Protein AF-0000000069704273 (afdb_homodimer)

Structure (mmCIF, N/CA/C/O backbone):
data_AF-0000000069704273-model_v1
#
loop_
_entity.id
_entity.type
_entity.pdbx_description
1 polymer '4-hydroxy-tetrahydrodipicolinate synthase'
#
loop_
_atom_site.group_PDB
_atom_site.id
_atom_site.type_symbol
_atom_site.label_atom_id
_atom_site.label_alt_id
_atom_site.label_comp_id
_atom_site.label_asym_id
_atom_site.label_entity_id
_atom_site.label_seq_id
_atom_site.pdbx_PDB_ins_code
_atom_site.Cartn_x
_atom_site.Cartn_y
_atom_site.Cartn_z
_atom_site.occupancy
_atom_site.B_iso_or_equiv
_atom_site.auth_seq_id
_atom_site.auth_comp_id
_atom_site.auth_asym_id
_atom_site.auth_atom_id
_atom_site.pdbx_PDB_model_num
ATOM 1 N N . MET A 1 1 ? -10.328 21.344 16.234 1 88.88 1 MET A N 1
ATOM 2 C CA . MET A 1 1 ? -9.633 20.25 15.547 1 88.88 1 MET A CA 1
ATOM 3 C C . MET A 1 1 ? -9.719 20.438 14.031 1 88.88 1 MET A C 1
ATOM 5 O O . MET A 1 1 ? -8.711 20.312 13.336 1 88.88 1 MET A O 1
ATOM 9 N N . PHE A 1 2 ? -10.719 20.859 13.375 1 97.75 2 PHE A N 1
ATOM 10 C CA . PHE A 1 2 ? -10.914 20.844 11.93 1 97.75 2 PHE A CA 1
ATOM 11 C C . PHE A 1 2 ? -11.133 22.266 11.414 1 97.75 2 PHE A C 1
ATOM 13 O O . PHE A 1 2 ? -12.062 22.5 10.633 1 97.75 2 PHE A O 1
ATOM 20 N N . THR A 1 3 ? -10.305 23.219 11.891 1 98 3 THR A N 1
ATOM 21 C CA . THR A 1 3 ? -10.227 24.594 11.375 1 98 3 THR A CA 1
ATOM 22 C C . THR A 1 3 ? -8.82 25.141 11.531 1 98 3 THR A C 1
ATOM 24 O O . THR A 1 3 ? -8.047 24.672 12.367 1 98 3 THR A O 1
ATOM 27 N N . GLY A 1 4 ? -8.5 26.047 10.703 1 98.31 4 GLY A N 1
ATOM 28 C CA . GLY A 1 4 ? -7.211 26.703 10.82 1 98.31 4 GLY A CA 1
ATOM 29 C C . GLY A 1 4 ? -6.066 25.875 10.281 1 98.31 4 GLY A C 1
ATOM 30 O O . GLY A 1 4 ? -6.16 25.312 9.18 1 98.31 4 GLY A O 1
ATOM 31 N N . LEU A 1 5 ? -4.953 25.906 11 1 98.75 5 LEU A N 1
ATOM 32 C CA . LEU A 1 5 ? -3.76 25.172 10.586 1 98.75 5 LEU A CA 1
ATOM 33 C C . LEU A 1 5 ? -3.623 23.859 11.359 1 98.75 5 LEU A C 1
ATOM 35 O O . LEU A 1 5 ? -3.541 23.875 12.586 1 98.75 5 LEU A O 1
ATOM 39 N N . CYS A 1 6 ? -3.693 22.781 10.711 1 98.88 6 CYS A N 1
ATOM 40 C CA . CYS A 1 6 ? -3.295 21.5 11.258 1 98.88 6 CYS A CA 1
ATOM 41 C C . CYS A 1 6 ? -1.896 21.109 10.789 1 98.88 6 CYS A C 1
ATOM 43 O O . CYS A 1 6 ? -1.688 20.812 9.617 1 98.88 6 CYS A O 1
ATOM 45 N N . ALA A 1 7 ? -0.963 21.141 11.719 1 98.81 7 ALA A N 1
ATOM 46 C CA . ALA A 1 7 ? 0.444 20.906 11.406 1 98.81 7 ALA A CA 1
ATOM 47 C C . ALA A 1 7 ? 0.765 19.422 11.375 1 98.81 7 ALA A C 1
ATOM 49 O O . ALA A 1 7 ? 0.416 18.688 12.297 1 98.81 7 ALA A O 1
ATOM 50 N N . PHE A 1 8 ? 1.39 18.969 10.32 1 98.88 8 PHE A N 1
ATOM 51 C CA . PHE A 1 8 ? 1.792 17.578 10.156 1 98.88 8 PHE A CA 1
ATOM 52 C C . PHE A 1 8 ? 3.301 17.422 10.312 1 98.88 8 PHE A C 1
ATOM 54 O O . PHE A 1 8 ? 4.047 17.562 9.336 1 98.88 8 PHE A O 1
ATOM 61 N N . PRO A 1 9 ? 3.76 17.094 11.453 1 98.81 9 PRO A N 1
ATOM 62 C CA . PRO A 1 9 ? 5.203 17.016 11.68 1 98.81 9 PRO A CA 1
ATOM 63 C C . PRO A 1 9 ? 5.812 15.719 11.133 1 98.81 9 PRO A C 1
ATOM 65 O O . PRO A 1 9 ? 5.133 14.695 11.047 1 98.81 9 PRO A O 1
ATOM 68 N N . LEU A 1 10 ? 7.098 15.828 10.836 1 98.56 10 LEU A N 1
ATOM 69 C CA . LEU A 1 10 ? 7.945 14.68 10.539 1 98.56 10 LEU A CA 1
ATOM 70 C C . LEU A 1 10 ? 8.062 13.766 11.75 1 98.56 10 LEU A C 1
ATOM 72 O O . LEU A 1 10 ? 7.961 14.227 12.891 1 98.56 10 LEU A O 1
ATOM 76 N N . THR A 1 11 ? 8.211 12.492 11.539 1 98.88 11 THR A N 1
ATOM 77 C CA . THR A 1 11 ? 8.641 11.516 12.531 1 98.88 11 THR A CA 1
ATOM 78 C C . THR A 1 11 ? 10.039 10.992 12.203 1 98.88 11 THR A C 1
ATOM 80 O O . THR A 1 11 ? 10.188 9.984 11.508 1 98.88 11 THR A O 1
ATOM 83 N N . PRO A 1 12 ? 11.016 11.633 12.727 1 98.88 12 PRO A N 1
ATOM 84 C CA . PRO A 1 12 ? 12.391 11.281 12.352 1 98.88 12 PRO A CA 1
ATOM 85 C C . PRO A 1 12 ? 12.844 9.953 12.961 1 98.88 12 PRO A C 1
ATOM 87 O O . PRO A 1 12 ? 12.508 9.656 14.109 1 98.88 12 PRO A O 1
ATOM 90 N N . LEU A 1 13 ? 13.555 9.25 12.172 1 98.69 13 LEU A N 1
ATOM 91 C CA . LEU A 1 13 ? 14.195 8.023 12.641 1 98.69 13 LEU A CA 1
ATOM 92 C C . LEU A 1 13 ? 15.703 8.203 12.75 1 98.69 13 LEU A C 1
ATOM 94 O O . LEU A 1 13 ? 16.266 9.117 12.148 1 98.69 13 LEU A O 1
ATOM 98 N N . HIS A 1 14 ? 16.312 7.469 13.562 1 98.19 14 HIS A N 1
ATOM 99 C CA . HIS A 1 14 ? 17.766 7.262 13.656 1 98.19 14 HIS A CA 1
ATOM 100 C C . HIS A 1 14 ? 18.109 5.777 13.602 1 98.19 14 HIS A C 1
ATOM 102 O O . HIS A 1 14 ? 17.672 5.004 14.453 1 98.19 14 HIS A O 1
ATOM 108 N N . GLN A 1 15 ? 18.906 5.391 12.609 1 96.5 15 GLN A N 1
ATOM 109 C CA . GLN A 1 15 ? 19.234 3.984 12.383 1 96.5 15 GLN A CA 1
ATOM 110 C C . GLN A 1 15 ? 17.969 3.133 12.336 1 96.5 15 GLN A C 1
ATOM 112 O O . GLN A 1 15 ? 17.891 2.084 12.984 1 96.5 15 GLN A O 1
ATOM 117 N N . GLN A 1 16 ? 16.891 3.723 11.773 1 95.88 16 GLN A N 1
ATOM 118 C CA . GLN A 1 16 ? 15.625 3.062 11.453 1 95.88 16 GLN A CA 1
ATOM 119 C C . GLN A 1 16 ? 14.805 2.807 12.719 1 95.88 16 GLN A C 1
ATOM 121 O O . GLN A 1 16 ? 13.883 1.983 12.711 1 95.88 16 GLN A O 1
ATOM 126 N N . HIS A 1 17 ? 15.188 3.502 13.758 1 97.5 17 HIS A N 1
ATOM 127 C CA . HIS A 1 17 ? 14.375 3.549 14.969 1 97.5 17 HIS A CA 1
ATOM 128 C C . HIS A 1 17 ? 13.883 4.965 15.242 1 97.5 17 HIS A C 1
ATOM 130 O O . HIS A 1 17 ? 14.5 5.941 14.82 1 97.5 17 HIS A O 1
ATOM 136 N N . LEU A 1 18 ? 12.75 5.02 15.969 1 98.44 18 LEU A N 1
ATOM 137 C CA . LEU A 1 18 ? 12.219 6.336 16.297 1 98.44 18 LEU A CA 1
ATOM 138 C C . LEU A 1 18 ? 13.266 7.184 17.016 1 98.44 18 LEU A C 1
ATOM 140 O O . LEU A 1 18 ? 13.844 6.75 18.016 1 98.44 18 LEU A O 1
ATOM 144 N N . ASP A 1 19 ? 13.555 8.328 16.5 1 98.81 19 ASP A N 1
ATOM 145 C CA . ASP A 1 19 ? 14.375 9.32 17.188 1 98.81 19 ASP A CA 1
ATOM 146 C C . ASP A 1 19 ? 13.523 10.25 18.047 1 98.81 19 ASP A C 1
ATOM 148 O O . ASP A 1 19 ? 13.164 11.352 17.625 1 98.81 19 ASP A O 1
ATOM 152 N N . GLU A 1 20 ? 13.297 9.812 19.266 1 98.69 20 GLU A N 1
ATOM 153 C CA . GLU A 1 20 ? 12.367 10.516 20.156 1 98.69 20 GLU A CA 1
ATOM 154 C C . GLU A 1 20 ? 12.836 11.945 20.422 1 98.69 20 GLU A C 1
ATOM 156 O O . GLU A 1 20 ? 12.031 12.875 20.438 1 98.69 20 GLU A O 1
ATOM 161 N N . LYS A 1 21 ? 14.117 12.094 20.625 1 98.69 21 LYS A N 1
ATOM 162 C CA . LYS A 1 21 ? 14.648 13.422 20.922 1 98.69 21 LYS A CA 1
ATOM 163 C C . LYS A 1 21 ? 14.406 14.375 19.75 1 98.69 21 LYS A C 1
ATOM 165 O O . LYS A 1 21 ? 13.969 15.516 19.953 1 98.69 21 LYS A O 1
ATOM 170 N N . ALA A 1 22 ? 14.719 13.938 18.562 1 98.88 22 ALA A N 1
ATOM 171 C CA . ALA A 1 22 ? 14.484 14.75 17.375 1 98.88 22 ALA A CA 1
ATOM 172 C C . ALA A 1 22 ? 13 15.07 17.219 1 98.88 22 ALA A C 1
ATOM 174 O O . ALA A 1 22 ? 12.633 16.188 16.891 1 98.88 22 ALA A O 1
ATOM 175 N N . PHE A 1 23 ? 12.164 14.07 17.469 1 98.94 23 PHE A N 1
ATOM 176 C CA . PHE A 1 23 ? 10.727 14.25 17.344 1 98.94 23 PHE A CA 1
ATOM 177 C C . PHE A 1 23 ? 10.227 15.297 18.328 1 98.94 23 PHE A C 1
ATOM 179 O O . PHE A 1 23 ? 9.438 16.172 17.969 1 98.94 23 PHE A O 1
ATOM 186 N N . ILE A 1 24 ? 10.711 15.242 19.516 1 98.75 24 ILE A N 1
ATOM 187 C CA . ILE A 1 24 ? 10.336 16.188 20.562 1 98.75 24 ILE A CA 1
ATOM 188 C C . ILE A 1 24 ? 10.789 17.594 20.188 1 98.75 24 ILE A C 1
ATOM 190 O O . ILE A 1 24 ? 10.07 18.562 20.406 1 98.75 24 ILE A O 1
ATOM 194 N N . ARG A 1 25 ? 11.977 17.734 19.562 1 98.5 25 ARG A N 1
ATOM 195 C CA . ARG A 1 25 ? 12.445 19.031 19.109 1 98.5 25 ARG A CA 1
ATOM 196 C C . ARG A 1 25 ? 11.492 19.625 18.078 1 98.5 25 ARG A C 1
ATOM 198 O O . ARG A 1 25 ? 11.18 20.812 18.125 1 98.5 25 ARG A O 1
ATOM 205 N N . ILE A 1 26 ? 11.047 18.812 17.203 1 98.62 26 ILE A N 1
ATOM 206 C CA . ILE A 1 26 ? 10.125 19.266 16.172 1 98.62 26 ILE A CA 1
ATOM 207 C C . ILE A 1 26 ? 8.797 19.656 16.812 1 98.62 26 ILE A C 1
ATOM 209 O O . ILE A 1 26 ? 8.25 20.734 16.516 1 98.62 26 ILE A O 1
ATOM 213 N N . LEU A 1 27 ? 8.297 18.844 17.719 1 98.62 27 LEU A N 1
ATOM 214 C CA . LEU A 1 27 ? 7.035 19.125 18.391 1 98.62 27 LEU A CA 1
ATOM 215 C C . LEU A 1 27 ? 7.117 20.422 19.188 1 98.62 27 LEU A C 1
ATOM 217 O O . LEU A 1 27 ? 6.145 21.172 19.25 1 98.62 27 LEU A O 1
ATOM 221 N N . SER A 1 28 ? 8.242 20.688 19.766 1 98.06 28 SER A N 1
ATOM 222 C CA . SER A 1 28 ? 8.406 21.875 20.578 1 98.06 28 SER A CA 1
ATOM 223 C C . SER A 1 28 ? 8.219 23.141 19.75 1 98.06 28 SER A C 1
ATOM 225 O O . SER A 1 28 ? 7.668 24.141 20.234 1 98.06 28 SER A O 1
ATOM 227 N N . ARG A 1 29 ? 8.641 23.125 18.547 1 96.38 29 ARG A N 1
ATOM 228 C CA . ARG A 1 29 ? 8.438 24.266 17.656 1 96.38 29 ARG A CA 1
ATOM 229 C C . ARG A 1 29 ? 6.957 24.516 17.422 1 96.38 29 ARG A C 1
ATOM 231 O O . ARG A 1 29 ? 6.527 25.672 17.359 1 96.38 29 ARG A O 1
ATOM 238 N N . LEU A 1 30 ? 6.234 23.469 17.359 1 98.25 30 LEU A N 1
ATOM 239 C CA . LEU A 1 30 ? 4.809 23.562 17.078 1 98.25 30 LEU A CA 1
ATOM 240 C C . LEU A 1 30 ? 4.043 24.031 18.312 1 98.25 30 LEU A C 1
ATOM 242 O O . LEU A 1 30 ? 3.137 24.859 18.219 1 98.25 30 LEU A O 1
ATOM 246 N N . THR A 1 31 ? 4.477 23.516 19.453 1 97.5 31 THR A N 1
ATOM 247 C CA . THR A 1 31 ? 3.811 23.875 20.703 1 97.5 31 THR A CA 1
ATOM 248 C C . THR A 1 31 ? 4.145 25.312 21.094 1 97.5 31 THR A C 1
ATOM 250 O O . THR A 1 31 ? 3.291 26.031 21.625 1 97.5 31 THR A O 1
ATOM 253 N N . ASP A 1 32 ? 5.359 25.719 20.859 1 96.25 32 ASP A N 1
ATOM 254 C CA . ASP A 1 32 ? 5.785 27.078 21.172 1 96.25 32 ASP A CA 1
ATOM 255 C C . ASP A 1 32 ? 5.023 28.094 20.344 1 96.25 32 ASP A C 1
ATOM 257 O O . ASP A 1 32 ? 4.691 29.188 20.812 1 96.25 32 ASP A O 1
ATOM 261 N N . THR A 1 33 ? 4.805 27.75 19.078 1 94.5 33 THR A N 1
ATOM 262 C CA . THR A 1 33 ? 4.078 28.641 18.172 1 94.5 33 THR A CA 1
ATOM 263 C C . THR A 1 33 ? 2.584 28.609 18.469 1 94.5 33 THR A C 1
ATOM 265 O O . THR A 1 33 ? 1.889 29.609 18.281 1 94.5 33 THR A O 1
ATOM 268 N N . GLY A 1 34 ? 2.1 27.438 18.906 1 95.31 34 GLY A N 1
ATOM 269 C CA . GLY A 1 34 ? 0.682 27.297 19.188 1 95.31 34 GLY A CA 1
ATOM 270 C C . GLY A 1 34 ? -0.156 27.062 17.953 1 95.31 34 GLY A C 1
ATOM 271 O O . GLY A 1 34 ? -1.105 27.797 17.688 1 95.31 34 GLY A O 1
ATOM 272 N N . VAL A 1 35 ? 0.074 26.078 17.234 1 97.5 35 VAL A N 1
ATOM 273 C CA . VAL A 1 35 ? -0.722 25.719 16.062 1 97.5 35 VAL A CA 1
ATOM 274 C C . VAL A 1 35 ? -2.117 25.281 16.5 1 97.5 35 VAL A C 1
ATOM 276 O O . VAL A 1 35 ? -2.328 24.938 17.672 1 97.5 35 VAL A O 1
ATOM 279 N N . ASP A 1 36 ? -3.068 25.359 15.594 1 98.44 36 ASP A N 1
ATOM 280 C CA . ASP A 1 36 ? -4.453 25.062 15.945 1 98.44 36 ASP A CA 1
ATOM 281 C C . ASP A 1 36 ? -4.645 23.578 16.25 1 98.44 36 ASP A C 1
ATOM 283 O O . ASP A 1 36 ? -5.469 23.219 17.094 1 98.44 36 ASP A O 1
ATOM 287 N N . SER A 1 37 ? -3.982 22.719 15.547 1 98.75 37 SER A N 1
ATOM 288 C CA . SER A 1 37 ? -4.023 21.266 15.75 1 98.75 37 SER A CA 1
ATOM 289 C C . SER A 1 37 ? -2.816 20.594 15.117 1 98.75 37 SER A C 1
ATOM 291 O O . SER A 1 37 ? -2.051 21.219 14.391 1 98.75 37 SER A O 1
ATOM 293 N N . LEU A 1 38 ? -2.627 19.312 15.5 1 98.75 38 LEU A N 1
ATOM 294 C CA . LEU A 1 38 ? -1.518 18.516 14.992 1 98.75 38 LEU A CA 1
ATOM 295 C C . LEU A 1 38 ? -2.029 17.266 14.289 1 98.75 38 LEU A C 1
ATOM 297 O O . LEU A 1 38 ? -3 16.656 14.734 1 98.75 38 LEU A O 1
ATOM 301 N N . GLY A 1 39 ? -1.459 16.953 13.164 1 98.81 39 GLY A N 1
ATOM 302 C CA . GLY A 1 39 ? -1.631 15.656 12.508 1 98.81 39 GLY A CA 1
ATOM 303 C C . GLY A 1 39 ? -0.421 14.75 12.648 1 98.81 39 GLY A C 1
ATOM 304 O O . GLY A 1 39 ? 0.536 14.867 11.875 1 98.81 39 GLY A O 1
ATOM 305 N N . ILE A 1 40 ? -0.49 13.867 13.609 1 98.88 40 ILE A N 1
ATOM 306 C CA . ILE A 1 40 ? 0.583 12.93 13.898 1 98.88 40 ILE A CA 1
ATOM 307 C C . ILE A 1 40 ? 0.421 11.68 13.039 1 98.88 40 ILE A C 1
ATOM 309 O O . ILE A 1 40 ? -0.69 11.172 12.875 1 98.88 40 ILE A O 1
ATOM 313 N N . LEU A 1 41 ? 1.523 11.211 12.531 1 98.88 41 LEU A N 1
ATOM 314 C CA . LEU A 1 41 ? 1.504 9.992 11.734 1 98.88 41 LEU A CA 1
ATOM 315 C C . LEU A 1 41 ? 0.636 10.164 10.492 1 98.88 41 LEU A C 1
ATOM 317 O O . LEU A 1 41 ? -0.167 9.289 10.156 1 98.88 41 LEU A O 1
ATOM 321 N N . GLY A 1 42 ? 0.69 11.383 9.836 1 98.44 42 GLY A N 1
ATOM 322 C CA . GLY A 1 42 ? 0.258 11.531 8.453 1 98.44 42 GLY A CA 1
ATOM 323 C C . GLY A 1 42 ? 1.253 10.969 7.453 1 98.44 42 GLY A C 1
ATOM 324 O O . GLY A 1 42 ? 2.188 10.258 7.832 1 98.44 42 GLY A O 1
ATOM 325 N N . SER A 1 43 ? 1.071 11.297 6.188 1 97.88 43 SER A N 1
ATOM 326 C CA . SER A 1 43 ? 2.041 10.875 5.184 1 97.88 43 SER A CA 1
ATOM 327 C C . SER A 1 43 ? 3.434 11.406 5.5 1 97.88 43 SER A C 1
ATOM 329 O O . SER A 1 43 ? 4.426 10.688 5.355 1 97.88 43 SER A O 1
ATOM 331 N N . THR A 1 44 ? 3.502 12.617 5.965 1 97.62 44 THR A N 1
ATOM 332 C CA . THR A 1 44 ? 4.762 13.25 6.34 1 97.62 44 THR A CA 1
ATOM 333 C C . THR A 1 44 ? 5.383 12.555 7.547 1 97.62 44 THR A C 1
ATOM 335 O O . THR A 1 44 ? 6.605 12.5 7.676 1 97.62 44 THR A O 1
ATOM 338 N N . GLY A 1 45 ? 4.5 12.07 8.4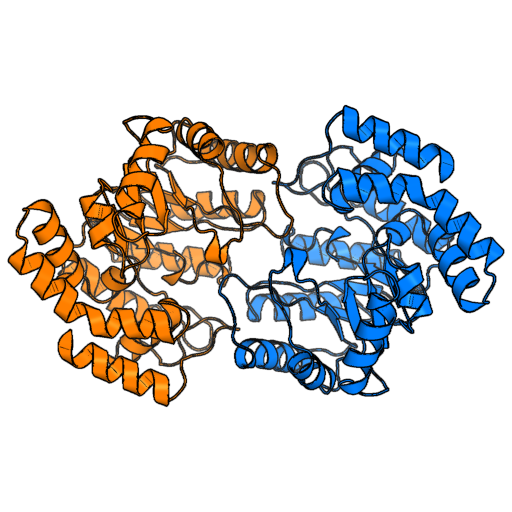53 1 98.56 45 GLY A N 1
ATOM 339 C CA . GLY A 1 45 ? 4.965 11.336 9.617 1 98.56 45 GLY A CA 1
ATOM 340 C C . GLY A 1 45 ? 5.328 9.898 9.312 1 98.56 45 GLY A C 1
ATOM 341 O O . GLY A 1 45 ? 5.609 9.109 10.219 1 98.56 45 GLY A O 1
ATOM 342 N N . SER A 1 46 ? 5.211 9.43 8.07 1 98.5 46 SER A N 1
ATOM 343 C CA . SER A 1 46 ? 5.695 8.156 7.543 1 98.5 46 SER A CA 1
ATOM 344 C C . SER A 1 46 ? 4.934 6.98 8.148 1 98.5 46 SER A C 1
ATOM 346 O O . SER A 1 46 ? 5.496 5.898 8.336 1 98.5 46 SER A O 1
ATOM 348 N N . TYR A 1 47 ? 3.664 7.16 8.461 1 98.62 47 TYR A N 1
ATOM 349 C CA . TYR A 1 47 ? 2.885 6.141 9.156 1 98.62 47 TYR A CA 1
ATOM 350 C C . TYR A 1 47 ? 2.967 4.805 8.422 1 98.62 47 TYR A C 1
ATOM 352 O O . TYR A 1 47 ? 3.084 3.75 9.055 1 98.62 47 TYR A O 1
ATOM 360 N N . ALA A 1 48 ? 2.98 4.789 7.082 1 98.5 48 ALA A N 1
ATOM 361 C CA . ALA A 1 48 ? 2.854 3.582 6.27 1 98.5 48 ALA A CA 1
ATOM 362 C C . ALA A 1 48 ? 4.086 2.695 6.406 1 98.5 48 ALA A C 1
ATOM 364 O O . ALA A 1 48 ? 4.055 1.515 6.051 1 98.5 48 ALA A O 1
ATOM 365 N N . TYR A 1 49 ? 5.176 3.266 6.949 1 98.69 49 TYR A N 1
ATOM 366 C CA . TYR A 1 49 ? 6.453 2.559 6.973 1 98.69 49 TYR A CA 1
ATOM 367 C C . TYR A 1 49 ? 6.809 2.129 8.391 1 98.69 49 TYR A C 1
ATOM 369 O O . TYR A 1 49 ? 7.855 1.52 8.617 1 98.69 49 TYR A O 1
ATOM 377 N N . LEU A 1 50 ? 5.957 2.461 9.305 1 98.56 50 LEU A N 1
ATOM 378 C CA . LEU A 1 50 ? 6.211 2.139 10.703 1 98.56 50 LEU A CA 1
ATOM 379 C C . LEU A 1 50 ? 5.336 0.975 11.156 1 98.56 50 LEU A C 1
ATOM 381 O O . LEU A 1 50 ? 4.168 0.878 10.773 1 98.56 50 LEU A O 1
ATOM 385 N N . ASN A 1 51 ? 5.902 0.101 11.992 1 97.31 51 ASN A N 1
ATOM 386 C CA . ASN A 1 51 ? 5.09 -0.977 12.547 1 97.31 51 ASN A CA 1
ATOM 387 C C . ASN A 1 51 ? 4.211 -0.482 13.688 1 97.31 51 ASN A C 1
ATOM 389 O O . ASN A 1 51 ? 4.297 0.681 14.086 1 97.31 51 ASN A O 1
ATOM 393 N N . ARG A 1 52 ? 3.348 -1.305 14.156 1 97.88 52 ARG A N 1
ATOM 394 C CA . ARG A 1 52 ? 2.342 -0.919 15.141 1 97.88 52 ARG A CA 1
ATOM 395 C C . ARG A 1 52 ? 2.994 -0.382 16.406 1 97.88 52 ARG A C 1
ATOM 397 O O . ARG A 1 52 ? 2.564 0.639 16.953 1 97.88 52 ARG A O 1
ATOM 404 N N . GLU A 1 53 ? 4.039 -1.037 16.859 1 97.69 53 GLU A N 1
ATOM 405 C CA . GLU A 1 53 ? 4.707 -0.626 18.094 1 97.69 53 GLU A CA 1
ATOM 406 C C . GLU A 1 53 ? 5.352 0.75 17.938 1 97.69 53 GLU A C 1
ATOM 408 O O . GLU A 1 53 ? 5.277 1.58 18.844 1 97.69 53 GLU A O 1
ATOM 413 N N . GLN A 1 54 ? 5.973 0.952 16.844 1 98.31 54 GLN A N 1
ATOM 414 C CA . GLN A 1 54 ? 6.562 2.258 16.562 1 98.31 54 GLN A CA 1
ATOM 415 C C . GLN A 1 54 ? 5.496 3.348 16.531 1 98.31 54 GLN A C 1
ATOM 417 O O . GLN A 1 54 ? 5.68 4.418 17.109 1 98.31 54 GLN A O 1
ATOM 422 N N . ARG A 1 55 ? 4.383 3.094 15.852 1 98.75 55 ARG A N 1
ATOM 423 C CA . ARG A 1 55 ? 3.305 4.074 15.75 1 98.75 55 ARG A CA 1
ATOM 424 C C . ARG A 1 55 ? 2.717 4.383 17.125 1 98.75 55 ARG A C 1
ATOM 426 O O . ARG A 1 55 ? 2.465 5.547 17.453 1 98.75 55 ARG A O 1
ATOM 433 N N . LYS A 1 56 ? 2.555 3.307 17.891 1 98.56 56 LYS A N 1
ATOM 434 C CA . LYS A 1 56 ? 2.057 3.51 19.25 1 98.56 56 LYS A CA 1
ATOM 435 C C . LYS A 1 56 ? 2.986 4.422 20.047 1 98.56 56 LYS A C 1
ATOM 437 O O . LYS A 1 56 ? 2.527 5.344 20.734 1 98.56 56 LYS A O 1
ATOM 442 N N . ARG A 1 57 ? 4.242 4.188 19.953 1 98.69 57 ARG A N 1
ATOM 443 C CA . ARG A 1 57 ? 5.234 4.969 20.688 1 98.69 57 ARG A CA 1
ATOM 444 C C . ARG A 1 57 ? 5.234 6.422 20.219 1 98.69 57 ARG A C 1
ATOM 446 O O . ARG A 1 57 ? 5.344 7.34 21.047 1 98.69 57 ARG A O 1
ATOM 453 N N . VAL A 1 58 ? 5.113 6.641 18.922 1 98.88 58 VAL A N 1
ATOM 454 C CA . VAL A 1 58 ? 5.07 7.988 18.375 1 98.88 58 VAL A CA 1
ATOM 455 C C . VAL A 1 58 ? 3.902 8.766 18.984 1 98.88 58 VAL A C 1
ATOM 457 O O . VAL A 1 58 ? 4.059 9.914 19.391 1 98.88 58 VAL A O 1
ATOM 460 N N . VAL A 1 59 ? 2.725 8.125 19.062 1 98.88 59 VAL A N 1
ATOM 461 C CA . VAL A 1 59 ? 1.53 8.781 19.578 1 98.88 59 VAL A CA 1
ATOM 462 C C . VAL A 1 59 ? 1.728 9.109 21.062 1 98.88 59 VAL A C 1
ATOM 464 O O . VAL A 1 59 ? 1.376 10.203 21.516 1 98.88 59 VAL A O 1
ATOM 467 N N . GLN A 1 60 ? 2.316 8.172 21.766 1 98.81 60 GLN A N 1
ATOM 468 C CA . GLN A 1 60 ? 2.551 8.367 23.188 1 98.81 60 GLN A CA 1
ATOM 469 C C . GLN A 1 60 ? 3.504 9.539 23.422 1 98.81 60 GLN A C 1
ATOM 471 O O . GLN A 1 60 ? 3.264 10.367 24.312 1 98.81 60 GLN A O 1
ATOM 476 N N . VAL A 1 61 ? 4.574 9.555 22.672 1 98.75 61 VAL A N 1
ATOM 477 C CA . VAL A 1 61 ? 5.551 10.633 22.797 1 98.75 61 VAL A CA 1
ATOM 478 C C . VAL A 1 61 ? 4.895 11.969 22.453 1 98.75 61 VAL A C 1
ATOM 480 O O . VAL A 1 61 ? 5.074 12.961 23.156 1 98.75 61 VAL A O 1
ATOM 483 N N . ALA A 1 62 ? 4.152 11.992 21.359 1 98.81 62 ALA A N 1
ATOM 484 C CA . ALA A 1 62 ? 3.473 13.227 20.953 1 98.81 62 ALA A CA 1
ATOM 485 C C . ALA A 1 62 ? 2.516 13.703 22.047 1 98.81 62 ALA A C 1
ATOM 487 O O . ALA A 1 62 ? 2.551 14.867 22.438 1 98.81 62 ALA A O 1
ATOM 488 N N . LYS A 1 63 ? 1.687 12.805 22.531 1 98.5 63 LYS A N 1
ATOM 489 C CA . LYS A 1 63 ? 0.68 13.164 23.531 1 98.5 63 LYS A CA 1
ATOM 490 C C . LYS A 1 63 ? 1.328 13.75 24.781 1 98.5 63 LYS A C 1
ATOM 492 O O . LYS A 1 63 ? 0.789 14.68 25.391 1 98.5 63 LYS A O 1
ATOM 497 N N . ALA A 1 64 ? 2.432 13.242 25.125 1 98.38 64 ALA A N 1
ATOM 498 C CA . ALA A 1 64 ? 3.139 13.68 26.328 1 98.38 64 ALA A CA 1
ATOM 499 C C . ALA A 1 64 ? 3.697 15.086 26.156 1 98.38 64 ALA A C 1
ATOM 501 O O . ALA A 1 64 ? 4.016 15.758 27.141 1 98.38 64 ALA A O 1
ATOM 502 N N . HIS A 1 65 ? 3.736 15.594 24.891 1 98.06 65 HIS A N 1
ATOM 503 C CA . HIS A 1 65 ? 4.52 16.812 24.688 1 98.06 65 HIS A CA 1
ATOM 504 C C . HIS A 1 65 ? 3.688 17.891 24.031 1 98.06 65 HIS A C 1
ATOM 506 O O . HIS A 1 65 ? 4.102 19.062 23.969 1 98.06 65 HIS A O 1
ATOM 512 N N . VAL A 1 66 ? 2.537 17.594 23.516 1 96.25 66 VAL A N 1
ATOM 513 C CA . VAL A 1 66 ? 1.831 18.562 22.703 1 96.25 66 VAL A CA 1
ATOM 514 C C . VAL A 1 66 ? 0.923 19.422 23.578 1 96.25 66 VAL A C 1
ATOM 516 O O . VAL A 1 66 ? 0.345 20.406 23.109 1 96.25 66 VAL A O 1
ATOM 519 N N . GLY A 1 67 ? 0.785 19.172 24.906 1 95.06 67 GLY A N 1
ATOM 520 C CA . GLY A 1 67 ? -0.051 19.953 25.797 1 95.06 67 GLY A CA 1
ATOM 521 C C . GLY A 1 67 ? -1.522 19.906 25.438 1 95.06 67 GLY A C 1
ATOM 522 O O . GLY A 1 67 ? -2.088 18.828 25.234 1 95.06 67 GLY A O 1
ATOM 523 N N . SER A 1 68 ? -2.131 21.078 25.297 1 96.25 68 SER A N 1
ATOM 524 C CA . SER A 1 68 ? -3.57 21.156 25.078 1 96.25 68 SER A CA 1
ATOM 525 C C . SER A 1 68 ? -3.9 21.234 23.594 1 96.25 68 SER A C 1
ATOM 527 O O . SER A 1 68 ? -5.07 21.266 23.219 1 96.25 68 SER A O 1
ATOM 529 N N . ILE A 1 69 ? -2.902 21.25 22.719 1 98.38 69 ILE A N 1
ATOM 530 C CA . ILE A 1 69 ? -3.16 21.312 21.297 1 98.38 69 ILE A CA 1
ATOM 531 C C . ILE A 1 69 ? -3.848 20.016 20.828 1 98.38 69 ILE A C 1
ATOM 533 O O . ILE A 1 69 ? -3.359 18.922 21.094 1 98.38 69 ILE A O 1
ATOM 537 N N . PRO A 1 70 ? -5.047 20.125 20.188 1 98.69 70 PRO A N 1
ATOM 538 C CA . PRO A 1 70 ? -5.711 18.922 19.688 1 98.69 70 PRO A CA 1
ATOM 539 C C . PRO A 1 70 ? -4.828 18.109 18.75 1 98.69 70 PRO A C 1
ATOM 541 O O . PRO A 1 70 ? -4.129 18.688 17.906 1 98.69 70 PRO A O 1
ATOM 544 N N . MET A 1 71 ? -4.848 16.812 18.922 1 98.69 71 MET A N 1
ATOM 545 C CA . MET A 1 71 ? -3.969 15.945 18.156 1 98.69 71 MET A CA 1
ATOM 546 C C . MET A 1 71 ? -4.777 14.914 17.359 1 98.69 71 MET A C 1
ATOM 548 O O . MET A 1 71 ? -5.535 14.141 17.953 1 98.69 71 MET A O 1
ATOM 552 N N . MET A 1 72 ? -4.684 14.945 16.062 1 98.88 72 MET A N 1
ATOM 553 C CA . MET A 1 72 ? -5.203 13.914 15.156 1 98.88 72 MET A CA 1
ATOM 554 C C . MET A 1 72 ? -4.125 12.891 14.82 1 98.88 72 MET A C 1
ATOM 556 O O . MET A 1 72 ? -2.967 13.25 14.609 1 98.88 72 MET A O 1
ATOM 560 N N . VAL A 1 73 ? -4.5 11.602 14.805 1 98.94 73 VAL A N 1
ATOM 561 C CA . VAL A 1 73 ? -3.521 10.539 14.586 1 98.94 73 VAL A CA 1
ATOM 562 C C . VAL A 1 73 ? -3.896 9.734 13.352 1 98.94 73 VAL A C 1
ATOM 564 O O . VAL A 1 73 ? -5.039 9.289 13.211 1 98.94 73 VAL A O 1
ATOM 567 N N . GLY A 1 74 ? -2.906 9.531 12.438 1 98.94 74 GLY A N 1
ATOM 568 C CA . GLY A 1 74 ? -3.117 8.672 11.289 1 98.94 74 GLY A CA 1
ATOM 569 C C . GLY A 1 74 ? -3.189 7.199 11.648 1 98.94 74 GLY A C 1
ATOM 570 O O . GLY A 1 74 ? -2.363 6.703 12.414 1 98.94 74 GLY A O 1
ATOM 571 N N . VAL A 1 75 ? -4.145 6.516 11.023 1 98.94 75 VAL A N 1
ATOM 572 C CA . VAL A 1 75 ? -4.352 5.117 11.383 1 98.94 75 VAL A CA 1
ATOM 573 C C . VAL A 1 75 ? -4.496 4.273 10.117 1 98.94 75 VAL A C 1
ATOM 575 O O . VAL A 1 75 ? -5.203 3.264 10.117 1 98.94 75 VAL A O 1
ATOM 578 N N . GLY A 1 76 ? -3.855 4.66 9.078 1 98.69 76 GLY A N 1
ATOM 579 C CA . GLY A 1 76 ? -3.959 3.969 7.809 1 98.69 76 GLY A CA 1
ATOM 580 C C . GLY A 1 76 ? -3.229 2.639 7.789 1 98.69 76 GLY A C 1
ATOM 581 O O . GLY A 1 76 ? -2.131 2.521 8.336 1 98.69 76 GLY A O 1
ATOM 582 N N . ALA A 1 77 ? -3.771 1.647 7.203 1 98.62 77 ALA A N 1
ATOM 583 C CA . ALA A 1 77 ? -3.227 0.324 6.914 1 98.62 77 ALA A CA 1
ATOM 584 C C . ALA A 1 77 ? -4.047 -0.385 5.844 1 98.62 77 ALA A C 1
ATOM 586 O O . ALA A 1 77 ? -5.125 0.082 5.469 1 98.62 77 ALA A O 1
ATOM 587 N N . ILE A 1 78 ? -3.506 -1.519 5.379 1 98.44 78 ILE A N 1
ATOM 588 C CA . ILE A 1 78 ? -4.148 -2.203 4.262 1 98.44 78 ILE A CA 1
ATOM 589 C C . ILE A 1 78 ? -5.324 -3.035 4.773 1 98.44 78 ILE A C 1
ATOM 591 O O . ILE A 1 78 ? -6.438 -2.938 4.254 1 98.44 78 ILE A O 1
ATOM 595 N N . ALA A 1 79 ? -5.086 -3.812 5.797 1 98.62 79 ALA A N 1
ATOM 596 C CA . ALA A 1 79 ? -6.113 -4.699 6.336 1 98.62 79 ALA A CA 1
ATOM 597 C C . ALA A 1 79 ? -6.996 -3.971 7.34 1 98.62 79 ALA A C 1
ATOM 599 O O . ALA A 1 79 ? -6.496 -3.238 8.203 1 98.62 79 ALA A O 1
ATOM 600 N N . THR A 1 80 ? -8.328 -4.199 7.277 1 98.75 80 THR A N 1
ATOM 601 C CA . THR A 1 80 ? -9.258 -3.582 8.211 1 98.75 80 THR A CA 1
ATOM 602 C C . THR A 1 80 ? -8.898 -3.941 9.648 1 98.75 80 THR A C 1
ATOM 604 O O . THR A 1 80 ? -8.977 -3.094 10.547 1 98.75 80 THR A O 1
ATOM 607 N N . SER A 1 81 ? -8.5 -5.152 9.852 1 98.31 81 SER A N 1
ATOM 608 C CA . SER A 1 81 ? -8.156 -5.598 11.195 1 98.31 81 SER A CA 1
ATOM 609 C C . SER A 1 81 ? -6.988 -4.801 11.766 1 98.31 81 SER A C 1
ATOM 611 O O . SER A 1 81 ? -6.973 -4.469 12.953 1 98.31 81 SER A O 1
ATOM 613 N N . GLU A 1 82 ? -6.004 -4.535 10.93 1 98.44 82 GLU A N 1
ATOM 614 C CA . GLU A 1 82 ? -4.867 -3.73 11.367 1 98.44 82 GLU A CA 1
ATOM 615 C C . GLU A 1 82 ? -5.293 -2.299 11.68 1 98.44 82 GLU A C 1
ATOM 617 O O . GLU A 1 82 ? -4.852 -1.714 12.672 1 98.44 82 GLU A O 1
ATOM 622 N N . VAL A 1 83 ? -6.156 -1.71 10.883 1 98.88 83 VAL A N 1
ATOM 623 C CA . VAL A 1 83 ? -6.664 -0.362 11.117 1 98.88 83 VAL A CA 1
ATOM 624 C C . VAL A 1 83 ? -7.371 -0.302 12.469 1 98.88 83 VAL A C 1
ATOM 626 O O . VAL A 1 83 ? -7.168 0.638 13.242 1 98.88 83 VAL A O 1
ATOM 629 N N . LEU A 1 84 ? -8.164 -1.318 12.734 1 98.88 84 LEU A N 1
ATOM 630 C CA . LEU A 1 84 ? -8.922 -1.328 13.984 1 98.88 84 LEU A CA 1
ATOM 631 C C . LEU A 1 84 ? -7.988 -1.39 15.188 1 98.88 84 LEU A C 1
ATOM 633 O O . LEU A 1 84 ? -8.25 -0.76 16.219 1 98.88 84 LEU A O 1
ATOM 637 N N . ARG A 1 85 ? -6.883 -2.127 15.109 1 98.62 85 ARG A N 1
ATOM 638 C CA . ARG A 1 85 ? -5.898 -2.16 16.188 1 98.62 85 ARG A CA 1
ATOM 639 C C . ARG A 1 85 ? -5.23 -0.798 16.359 1 98.62 85 ARG A C 1
ATOM 641 O O . ARG A 1 85 ? -4.988 -0.36 17.484 1 98.62 85 ARG A O 1
ATOM 648 N N . LEU A 1 86 ? -4.926 -0.141 15.242 1 98.88 86 LEU A N 1
ATOM 649 C CA . LEU A 1 86 ? -4.324 1.187 15.289 1 98.88 86 LEU A CA 1
ATOM 650 C C . LEU A 1 86 ? -5.293 2.205 15.875 1 98.88 86 LEU A C 1
ATOM 652 O O . LEU A 1 86 ? -4.883 3.1 16.625 1 98.88 86 LEU A O 1
ATOM 656 N N . VAL A 1 87 ? -6.555 2.049 15.5 1 98.94 87 VAL A N 1
ATOM 657 C CA . VAL A 1 87 ? -7.613 2.895 16.047 1 98.94 87 VAL A CA 1
ATOM 658 C C . VAL A 1 87 ? -7.645 2.766 17.562 1 98.94 87 VAL A C 1
ATOM 660 O O . VAL A 1 87 ? -7.676 3.771 18.281 1 98.94 87 VAL A O 1
ATOM 663 N N . GLU A 1 88 ? -7.621 1.57 18 1 98.81 88 GLU A N 1
ATOM 664 C CA . GLU A 1 88 ? -7.637 1.31 19.438 1 98.81 88 GLU A CA 1
ATOM 665 C C . GLU A 1 88 ? -6.43 1.938 20.125 1 98.81 88 GLU A C 1
ATOM 667 O O . GLU A 1 88 ? -6.57 2.629 21.141 1 98.81 88 GLU A O 1
ATOM 672 N N . ASP A 1 89 ? -5.25 1.727 19.609 1 98.81 89 ASP A N 1
ATOM 673 C CA . ASP A 1 89 ? -4.016 2.258 20.172 1 98.81 89 ASP A CA 1
ATOM 674 C C . ASP A 1 89 ? -4.051 3.783 20.234 1 98.81 89 ASP A C 1
ATOM 676 O O . ASP A 1 89 ? -3.678 4.379 21.25 1 98.81 89 ASP A O 1
ATOM 680 N N . ALA A 1 90 ? -4.492 4.418 19.156 1 98.81 90 ALA A N 1
ATOM 681 C CA . ALA A 1 90 ? -4.508 5.875 19.062 1 98.81 90 ALA A CA 1
ATOM 682 C C . ALA A 1 90 ? -5.461 6.48 20.094 1 98.81 90 ALA A C 1
ATOM 684 O O . ALA A 1 90 ? -5.117 7.457 20.766 1 98.81 90 ALA A O 1
ATOM 685 N N . GLN A 1 91 ? -6.641 5.871 20.219 1 98.62 91 GLN A N 1
ATOM 686 C CA . GLN A 1 91 ? -7.637 6.375 21.156 1 98.62 91 GLN A CA 1
ATOM 687 C C . GLN A 1 91 ? -7.188 6.176 22.594 1 98.62 91 GLN A C 1
ATOM 689 O O . GLN A 1 91 ? -7.359 7.066 23.438 1 98.62 91 GLN A O 1
ATOM 694 N N . GLN A 1 92 ? -6.559 5.043 22.859 1 98.44 92 GLN A N 1
ATOM 695 C CA . GLN A 1 92 ? -6.043 4.77 24.188 1 98.44 92 GLN A CA 1
ATOM 696 C C . GLN A 1 92 ? -4.934 5.746 24.562 1 98.44 92 GLN A C 1
ATOM 698 O O . GLN A 1 92 ? -4.789 6.117 25.734 1 98.44 92 GLN A O 1
ATOM 703 N N . ALA A 1 93 ? -4.219 6.176 23.547 1 98 93 ALA A N 1
ATOM 704 C CA . ALA A 1 93 ? -3.096 7.082 23.797 1 98 93 ALA A CA 1
ATOM 705 C C . ALA A 1 93 ? -3.572 8.531 23.875 1 98 93 ALA A C 1
ATOM 707 O O . ALA A 1 93 ? -2.783 9.43 24.172 1 98 93 ALA A O 1
ATOM 708 N N . GLY A 1 94 ? -4.824 8.797 23.578 1 97.5 94 GLY A N 1
ATOM 709 C CA . GLY A 1 94 ? -5.387 10.117 23.812 1 97.5 94 GLY A CA 1
ATOM 710 C C . GLY A 1 94 ? -5.539 10.938 22.547 1 97.5 94 GLY A C 1
ATOM 711 O O . GLY A 1 94 ? -5.539 12.172 22.609 1 97.5 94 GLY A O 1
ATOM 712 N N . ALA A 1 95 ? -5.652 10.336 21.422 1 98.62 95 ALA A N 1
ATOM 713 C CA . ALA A 1 95 ? -5.93 11.062 20.188 1 98.62 95 ALA A CA 1
ATOM 714 C C . ALA A 1 95 ? -7.254 11.82 20.281 1 98.62 95 ALA A C 1
ATOM 716 O O . ALA A 1 95 ? -8.227 11.305 20.828 1 98.62 95 ALA A O 1
ATOM 717 N N . ASP A 1 96 ? -7.273 13.016 19.734 1 98.81 96 ASP A N 1
ATOM 718 C CA . ASP A 1 96 ? -8.492 13.82 19.734 1 98.81 96 ASP A CA 1
ATOM 719 C C . ASP A 1 96 ? -9.289 13.594 18.453 1 98.81 96 ASP A C 1
ATOM 721 O O . ASP A 1 96 ? -10.461 13.961 18.375 1 98.81 96 ASP A O 1
ATOM 725 N N . ALA A 1 97 ? -8.719 13.031 17.453 1 98.94 97 ALA A N 1
ATOM 726 C CA . ALA A 1 97 ? -9.297 12.664 16.172 1 98.94 97 ALA A CA 1
ATOM 727 C C . ALA A 1 97 ? -8.438 11.625 15.453 1 98.94 97 ALA A C 1
ATOM 729 O O . ALA A 1 97 ? -7.312 11.344 15.875 1 98.94 97 ALA A O 1
ATOM 730 N N . LEU A 1 98 ? -8.984 11.047 14.469 1 98.94 98 LEU A N 1
ATOM 731 C CA . LEU A 1 98 ? -8.25 10.07 13.664 1 98.94 98 LEU A CA 1
ATOM 732 C C . LEU A 1 98 ? -8.211 10.5 12.195 1 98.94 98 LEU A C 1
ATOM 734 O O . LEU A 1 98 ? -9.195 11.023 11.672 1 98.94 98 LEU A O 1
ATOM 738 N N . LEU A 1 99 ? -7.105 10.375 11.586 1 98.94 99 LEU A N 1
ATOM 739 C CA . LEU A 1 99 ? -6.922 10.516 10.148 1 98.94 99 LEU A CA 1
ATOM 740 C C . LEU A 1 99 ? -6.934 9.156 9.453 1 98.94 99 LEU A C 1
ATOM 742 O O . LEU A 1 99 ? -6.074 8.312 9.727 1 98.94 99 LEU A O 1
ATOM 746 N N . LEU A 1 100 ? -7.875 8.945 8.562 1 98.94 100 LEU A N 1
ATOM 747 C CA . LEU A 1 100 ? -8.117 7.602 8.047 1 98.94 100 LEU A CA 1
ATOM 748 C C . LEU A 1 100 ? -8.07 7.586 6.523 1 98.94 100 LEU A C 1
ATOM 750 O O . LEU A 1 100 ? -9.047 7.93 5.863 1 98.94 100 LEU A O 1
ATOM 754 N N . PRO A 1 101 ? -6.926 7.195 5.961 1 98.62 101 PRO A N 1
ATOM 755 C CA . PRO A 1 101 ? -6.859 6.973 4.516 1 98.62 101 PRO A CA 1
ATOM 756 C C . PRO A 1 101 ? -7.426 5.613 4.102 1 98.62 101 PRO A C 1
ATOM 758 O O . PRO A 1 101 ? -7.582 4.727 4.941 1 98.62 101 PRO A O 1
ATOM 761 N N . MET A 1 102 ? -7.809 5.52 2.873 1 98.25 102 MET A N 1
ATOM 762 C CA . MET A 1 102 ? -8.109 4.219 2.283 1 98.25 102 MET A CA 1
ATOM 763 C C . MET A 1 102 ? -6.883 3.637 1.59 1 98.25 102 MET A C 1
ATOM 765 O O . MET A 1 102 ? -6.578 3.998 0.452 1 98.25 102 MET A O 1
ATOM 769 N N . MET A 1 103 ? -6.25 2.717 2.254 1 98.06 103 MET A N 1
ATOM 770 C CA . MET A 1 103 ? -5.148 1.989 1.631 1 98.06 103 MET A CA 1
ATOM 771 C C . MET A 1 103 ? -5.602 0.612 1.158 1 98.06 103 MET A C 1
ATOM 773 O O . MET A 1 103 ? -6.418 -0.036 1.816 1 98.06 103 MET A O 1
ATOM 777 N N . SER A 1 104 ? -5.031 0.218 0.057 1 97.75 104 SER A N 1
ATOM 778 C CA . SER A 1 104 ? -5.328 -1.142 -0.382 1 97.75 104 SER A CA 1
ATOM 779 C C . SER A 1 104 ? -4.27 -1.653 -1.354 1 97.75 104 SER A C 1
ATOM 781 O O . SER A 1 104 ? -3.611 -0.865 -2.035 1 97.75 104 SER A O 1
ATOM 783 N N . TYR A 1 105 ? -4.078 -2.973 -1.364 1 98.12 105 TYR A N 1
ATOM 784 C CA . TYR A 1 105 ? -3.26 -3.648 -2.365 1 98.12 105 TYR A CA 1
ATOM 785 C C . TYR A 1 105 ? -4.074 -3.953 -3.619 1 98.12 105 TYR A C 1
ATOM 787 O O . TYR A 1 105 ? -3.662 -3.613 -4.73 1 98.12 105 TYR A O 1
ATOM 795 N N . GLN A 1 106 ? -5.25 -4.535 -3.48 1 97.88 106 GLN A N 1
ATOM 796 C CA . GLN A 1 106 ? -6.18 -4.816 -4.57 1 97.88 106 GLN A CA 1
ATOM 797 C C . GLN A 1 106 ? -7.051 -3.602 -4.875 1 97.88 106 GLN A C 1
ATOM 799 O O . GLN A 1 106 ? -7.426 -2.855 -3.965 1 97.88 106 GLN A O 1
ATOM 804 N N . PRO A 1 107 ? -7.395 -3.436 -6.191 1 96.81 107 PRO A N 1
ATOM 805 C CA . PRO A 1 107 ? -8.469 -2.471 -6.418 1 96.81 107 PRO A CA 1
ATOM 806 C C . PRO A 1 107 ? -9.75 -2.818 -5.652 1 96.81 107 PRO A C 1
ATOM 808 O O . PRO A 1 107 ? -10.102 -3.996 -5.539 1 96.81 107 PRO A O 1
ATOM 811 N N . LEU A 1 108 ? -10.398 -1.811 -5.109 1 97.75 108 LEU A N 1
ATOM 812 C CA . LEU A 1 108 ? -11.586 -2.023 -4.297 1 97.75 108 LEU A CA 1
ATOM 813 C C . LEU A 1 108 ? -12.828 -1.482 -5 1 97.75 108 LEU A C 1
ATOM 815 O O . LEU A 1 108 ? -12.758 -0.468 -5.695 1 97.75 108 LEU A O 1
ATOM 819 N N . SER A 1 109 ? -13.922 -2.139 -4.816 1 96.88 109 SER A N 1
ATOM 820 C CA . SER A 1 109 ? -15.219 -1.597 -5.227 1 96.88 109 SER A CA 1
ATOM 821 C C . SER A 1 109 ? -15.68 -0.499 -4.277 1 96.88 109 SER A C 1
ATOM 823 O O . SER A 1 109 ? -15.172 -0.38 -3.158 1 96.88 109 SER A O 1
ATOM 825 N N . ALA A 1 110 ? -16.656 0.304 -4.75 1 97.88 110 ALA A N 1
ATOM 826 C CA . ALA A 1 110 ? -17.266 1.326 -3.895 1 97.88 110 ALA A CA 1
ATOM 827 C C . ALA A 1 110 ? -17.844 0.708 -2.631 1 97.88 110 ALA A C 1
ATOM 829 O O . ALA A 1 110 ? -17.75 1.288 -1.547 1 97.88 110 ALA A O 1
ATOM 830 N N . GLU A 1 111 ? -18.422 -0.489 -2.789 1 97.88 111 GLU A N 1
ATOM 831 C CA . GLU A 1 111 ? -19.031 -1.172 -1.652 1 97.88 111 GLU A CA 1
ATOM 832 C C . GLU A 1 111 ? -17.984 -1.591 -0.631 1 97.88 111 GLU A C 1
ATOM 834 O O . GLU A 1 111 ? -18.203 -1.474 0.577 1 97.88 111 GLU A O 1
ATOM 839 N N . GLU A 1 112 ? -16.891 -2.113 -1.087 1 98.56 112 GLU A N 1
ATOM 840 C CA . GLU A 1 112 ? -15.797 -2.494 -0.192 1 98.56 112 GLU A CA 1
ATOM 841 C C . GLU A 1 112 ? -15.25 -1.284 0.565 1 98.56 112 GLU A C 1
ATOM 843 O O . GLU A 1 112 ? -14.984 -1.365 1.766 1 98.56 112 GLU A O 1
ATOM 848 N N . ILE A 1 113 ? -15.117 -0.158 -0.137 1 98.81 113 ILE A N 1
ATOM 849 C CA . ILE A 1 113 ? -14.602 1.06 0.482 1 98.81 113 ILE A CA 1
ATOM 850 C C . ILE A 1 113 ? -15.586 1.558 1.536 1 98.81 113 ILE A C 1
ATOM 852 O O . ILE A 1 113 ? -15.195 1.873 2.662 1 98.81 113 ILE A O 1
ATOM 856 N N . PHE A 1 114 ? -16.875 1.623 1.19 1 98.81 114 PHE A N 1
ATOM 857 C CA . PHE A 1 114 ? -17.875 2.102 2.135 1 98.81 114 PHE A CA 1
ATOM 858 C C . PHE A 1 114 ? -17.938 1.2 3.361 1 98.81 114 PHE A C 1
ATOM 860 O O . PHE A 1 114 ? -17.984 1.687 4.492 1 98.81 114 PHE A O 1
ATOM 867 N N . ALA A 1 115 ? -17.938 -0.122 3.098 1 98.81 115 ALA A N 1
ATOM 868 C CA . ALA A 1 115 ? -18 -1.075 4.203 1 98.81 115 ALA A CA 1
ATOM 869 C C . ALA A 1 115 ? -16.828 -0.903 5.152 1 98.81 115 ALA A C 1
ATOM 871 O O . ALA A 1 115 ? -16.969 -1.059 6.367 1 98.81 115 ALA A O 1
ATOM 872 N N . PHE A 1 116 ? -15.695 -0.616 4.625 1 98.88 116 PHE A N 1
ATOM 873 C CA . PHE A 1 116 ? -14.5 -0.354 5.414 1 98.88 116 PHE A CA 1
ATOM 874 C C . PHE A 1 116 ? -14.719 0.835 6.344 1 98.88 116 PHE A C 1
ATOM 876 O O . PHE A 1 116 ? -14.508 0.729 7.555 1 98.88 116 PHE A O 1
ATOM 883 N N . TYR A 1 117 ? -15.125 1.949 5.84 1 98.94 117 TYR A N 1
ATOM 884 C CA . TYR A 1 117 ? -15.336 3.145 6.648 1 98.94 117 TYR A CA 1
ATOM 885 C C . TYR A 1 117 ? -16.438 2.922 7.672 1 98.94 117 TYR A C 1
ATOM 887 O O . TYR A 1 117 ? -16.328 3.355 8.82 1 98.94 117 TYR A O 1
ATOM 895 N N . GLU A 1 118 ? -17.469 2.289 7.188 1 98.81 118 GLU A N 1
ATOM 896 C CA . GLU A 1 118 ? -18.578 1.993 8.102 1 98.81 118 GLU A CA 1
ATOM 897 C C . GLU A 1 118 ? -18.094 1.153 9.281 1 98.81 118 GLU A C 1
ATOM 899 O O . GLU A 1 118 ? -18.422 1.447 10.438 1 98.81 118 GLU A O 1
ATOM 904 N N . GLU A 1 119 ? -17.312 0.134 8.977 1 98.75 119 GLU A N 1
ATOM 905 C CA . GLU A 1 119 ? -16.797 -0.75 10.023 1 98.75 119 GLU A CA 1
ATOM 906 C C . GLU A 1 119 ? -15.898 0.007 10.992 1 98.75 119 GLU A C 1
ATOM 908 O O . GLU A 1 119 ? -16.031 -0.125 12.211 1 98.75 119 GLU A O 1
ATOM 913 N N . VAL A 1 120 ? -14.969 0.772 10.484 1 98.88 120 VAL A N 1
ATOM 914 C CA . VAL A 1 120 ? -14.031 1.507 11.336 1 98.88 120 VAL A CA 1
ATOM 915 C C . VAL A 1 120 ? -14.805 2.5 12.203 1 98.88 120 VAL A C 1
ATOM 917 O O . VAL A 1 120 ? -14.539 2.613 13.406 1 98.88 120 VAL A O 1
ATOM 920 N N . CYS A 1 121 ? -15.82 3.164 11.656 1 98.69 121 CYS A N 1
ATOM 921 C CA . CYS A 1 121 ? -16.578 4.195 12.359 1 98.69 121 CYS A CA 1
ATOM 922 C C . CYS A 1 121 ? -17.375 3.594 13.508 1 98.69 121 CYS A C 1
ATOM 924 O O . CYS A 1 121 ? -17.75 4.301 14.445 1 98.69 121 CYS A O 1
ATOM 926 N N . ARG A 1 122 ? -17.625 2.318 13.461 1 98.38 122 ARG A N 1
ATOM 927 C CA . ARG A 1 122 ? -18.312 1.646 14.555 1 98.38 122 ARG A CA 1
ATOM 928 C C . ARG A 1 122 ? -17.391 1.479 15.766 1 98.38 122 ARG A C 1
ATOM 930 O O . ARG A 1 122 ? -17.859 1.19 16.875 1 98.38 122 ARG A O 1
ATOM 937 N N . HIS A 1 123 ? -16.094 1.697 15.562 1 98.5 123 HIS A N 1
ATOM 938 C CA . HIS A 1 123 ? -15.141 1.395 16.625 1 98.5 123 HIS A CA 1
ATOM 939 C C . HIS A 1 123 ? -14.422 2.654 17.094 1 98.5 123 HIS A C 1
ATOM 941 O O . HIS A 1 123 ? -13.398 2.574 17.781 1 98.5 123 HIS A O 1
ATOM 947 N N . VAL A 1 124 ? -14.93 3.799 16.703 1 98.69 124 VAL A N 1
ATOM 948 C CA . VAL A 1 124 ? -14.219 5.023 17.062 1 98.69 124 VAL A CA 1
ATOM 949 C C . VAL A 1 124 ? -14.992 5.789 18.125 1 98.69 124 VAL A C 1
ATOM 951 O O . VAL A 1 124 ? -16.219 5.727 18.172 1 98.69 124 VAL A O 1
ATOM 954 N N . SER A 1 125 ? -14.266 6.484 18.969 1 98.38 125 SER A N 1
ATOM 955 C CA . SER A 1 125 ? -14.852 7.316 20.016 1 98.38 125 SER A CA 1
ATOM 956 C C . SER A 1 125 ? -14.547 8.789 19.781 1 98.38 125 SER A C 1
ATOM 958 O O . SER A 1 125 ? -15.023 9.656 20.516 1 98.38 125 SER A O 1
ATOM 960 N N . VAL A 1 126 ? -13.703 9.094 18.859 1 98.75 126 VAL A N 1
ATOM 961 C CA . VAL A 1 126 ? -13.336 10.461 18.484 1 98.75 126 VAL A CA 1
ATOM 962 C C . VAL A 1 126 ? -13.664 10.695 17.016 1 98.75 126 VAL A C 1
ATOM 964 O O . VAL A 1 126 ? -13.852 9.742 16.25 1 98.75 126 VAL A O 1
ATOM 967 N N . PRO A 1 127 ? -13.758 11.938 16.578 1 98.88 127 PRO A N 1
ATOM 968 C CA . PRO A 1 127 ? -14.078 12.219 15.18 1 98.88 127 PRO A CA 1
ATOM 969 C C . PRO A 1 127 ? -13.016 11.703 14.211 1 98.88 127 PRO A C 1
ATOM 971 O O . PRO A 1 127 ? -11.852 11.555 14.586 1 98.88 127 PRO A O 1
ATOM 974 N N . VAL A 1 128 ? -13.477 11.445 12.977 1 98.94 128 VAL A N 1
ATOM 975 C CA . VAL A 1 128 ? -12.609 10.883 11.945 1 98.94 128 VAL A CA 1
ATOM 976 C C . VAL A 1 128 ? -12.523 11.852 10.766 1 98.94 128 VAL A C 1
ATOM 978 O O . VAL A 1 128 ? -13.531 12.43 10.352 1 98.94 128 VAL A O 1
ATOM 981 N N . CYS A 1 129 ? -11.352 12.086 10.32 1 98.94 129 CYS A N 1
ATOM 982 C CA . CYS A 1 129 ? -11.086 12.789 9.078 1 98.94 129 CYS A CA 1
ATOM 983 C C . CYS A 1 129 ? -10.797 11.805 7.945 1 98.94 129 CYS A C 1
ATOM 985 O O . CYS A 1 129 ? -9.836 11.039 8.023 1 98.94 129 CYS A O 1
ATOM 987 N N . LEU A 1 130 ? -11.656 11.797 6.902 1 98.88 130 LEU A N 1
ATOM 988 C CA . LEU A 1 130 ? -11.367 11.031 5.695 1 98.88 130 LEU A CA 1
ATOM 989 C C . LEU A 1 130 ? -10.188 11.641 4.938 1 98.88 130 LEU A C 1
ATOM 991 O O . LEU A 1 130 ? -10.219 12.812 4.57 1 98.88 130 LEU A O 1
ATOM 995 N N . TYR A 1 131 ? -9.211 10.875 4.809 1 98.62 131 TYR A N 1
ATOM 996 C CA . TYR A 1 131 ? -8.008 11.32 4.113 1 98.62 131 TYR A CA 1
ATOM 997 C C . TYR A 1 131 ? -8.023 10.875 2.656 1 98.62 131 TYR A C 1
ATOM 999 O O . TYR A 1 131 ? -7.621 9.75 2.338 1 98.62 131 TYR A O 1
ATOM 1007 N N . ASP A 1 132 ? -8.445 11.742 1.749 1 98.06 132 ASP A N 1
ATOM 1008 C CA . ASP A 1 132 ? -8.438 11.484 0.312 1 98.06 132 ASP A CA 1
ATOM 1009 C C . ASP A 1 132 ? -7.078 11.812 -0.298 1 98.06 132 ASP A C 1
ATOM 1011 O O . ASP A 1 132 ? -6.793 12.977 -0.588 1 98.06 132 ASP A O 1
ATOM 1015 N N . ASN A 1 133 ? -6.328 10.797 -0.515 1 96.56 133 ASN A N 1
ATOM 1016 C CA . ASN A 1 133 ? -4.973 10.969 -1.026 1 96.56 133 ASN A CA 1
ATOM 1017 C C . ASN A 1 133 ? -4.664 9.984 -2.148 1 96.56 133 ASN A C 1
ATOM 1019 O O . ASN A 1 133 ? -3.809 9.109 -1.997 1 96.56 133 ASN A O 1
ATOM 1023 N N . PRO A 1 134 ? -5.227 10.211 -3.357 1 96.19 134 PRO A N 1
ATOM 1024 C CA . PRO A 1 134 ? -5.07 9.234 -4.438 1 96.19 134 PRO A CA 1
ATOM 1025 C C . PRO A 1 134 ? -3.635 9.156 -4.957 1 96.19 134 PRO A C 1
ATOM 1027 O O . PRO A 1 134 ? -3.246 8.148 -5.551 1 96.19 134 PRO A O 1
ATOM 1030 N N . ARG A 1 135 ? -2.834 10.148 -4.773 1 94.19 135 ARG A N 1
ATOM 1031 C CA . ARG A 1 135 ? -1.458 10.133 -5.262 1 94.19 135 ARG A CA 1
ATOM 1032 C C . ARG A 1 135 ? -0.661 9 -4.617 1 94.19 135 ARG A C 1
ATOM 1034 O O . ARG A 1 135 ? 0.152 8.359 -5.281 1 94.19 135 ARG A O 1
ATOM 1041 N N . THR A 1 136 ? -0.92 8.766 -3.328 1 96.44 136 THR A N 1
ATOM 1042 C CA . THR A 1 136 ? -0.114 7.773 -2.625 1 96.44 136 THR A CA 1
ATOM 1043 C C . THR A 1 136 ? -0.902 6.484 -2.416 1 96.44 136 THR A C 1
ATOM 1045 O O . THR A 1 136 ? -0.332 5.391 -2.441 1 96.44 136 THR A O 1
ATOM 1048 N N . THR A 1 137 ? -2.221 6.574 -2.207 1 96.88 137 THR A N 1
ATOM 1049 C CA . THR A 1 137 ? -3.021 5.391 -1.925 1 96.88 137 THR A CA 1
ATOM 1050 C C . THR A 1 137 ? -3.449 4.707 -3.221 1 96.88 137 THR A C 1
ATOM 1052 O O . THR A 1 137 ? -3.814 3.527 -3.217 1 96.88 137 THR A O 1
ATOM 1055 N N . HIS A 1 138 ? -3.521 5.52 -4.289 1 96.81 138 HIS A N 1
ATOM 1056 C CA . HIS A 1 138 ? -3.973 5.074 -5.605 1 96.81 138 HIS A CA 1
ATOM 1057 C C . HIS A 1 138 ? -5.43 4.621 -5.562 1 96.81 138 HIS A C 1
ATOM 1059 O O . HIS A 1 138 ? -5.824 3.723 -6.309 1 96.81 138 HIS A O 1
ATOM 1065 N N . VAL A 1 139 ? -6.172 5.098 -4.605 1 97.06 139 VAL A N 1
ATOM 1066 C CA . VAL A 1 139 ? -7.609 4.887 -4.496 1 97.06 139 VAL A CA 1
ATOM 1067 C C . VAL A 1 139 ? -8.344 6.199 -4.766 1 97.06 139 VAL A C 1
ATOM 1069 O O . VAL A 1 139 ? -8.109 7.203 -4.086 1 97.06 139 VAL A O 1
ATOM 1072 N N . THR A 1 140 ? -9.148 6.176 -5.727 1 95 140 THR A N 1
ATOM 1073 C CA . THR A 1 140 ? -9.961 7.344 -6.047 1 95 140 THR A CA 1
ATOM 1074 C C . THR A 1 140 ? -11.367 7.207 -5.465 1 95 140 THR A C 1
ATOM 1076 O O . THR A 1 140 ? -12.016 6.176 -5.637 1 95 140 THR A O 1
ATOM 1079 N N . LEU A 1 141 ? -11.82 8.18 -4.828 1 97.38 141 LEU A N 1
ATOM 1080 C CA . LEU A 1 141 ? -13.148 8.195 -4.227 1 97.38 141 LEU A CA 1
ATOM 1081 C C . LEU A 1 141 ? -14.094 9.086 -5.02 1 97.38 141 LEU A C 1
ATOM 1083 O O . LEU A 1 141 ? -13.891 10.297 -5.098 1 97.38 141 LEU A O 1
ATOM 1087 N N . ALA A 1 142 ? -15.094 8.516 -5.586 1 97.38 142 ALA A N 1
ATOM 1088 C CA . ALA A 1 142 ? -16.125 9.312 -6.266 1 97.38 142 ALA A CA 1
ATOM 1089 C C . ALA A 1 142 ? -16.828 10.242 -5.289 1 97.38 142 ALA A C 1
ATOM 1091 O O . ALA A 1 142 ? -16.922 9.945 -4.094 1 97.38 142 ALA A O 1
ATOM 1092 N N . ASP A 1 143 ? -17.359 11.328 -5.824 1 97.94 143 ASP A N 1
ATOM 1093 C CA . ASP A 1 143 ? -18.016 12.328 -4.984 1 97.94 143 ASP A CA 1
ATOM 1094 C C . ASP A 1 143 ? -19.188 11.719 -4.223 1 97.94 143 ASP A C 1
ATOM 1096 O O . ASP A 1 143 ? -19.359 11.984 -3.031 1 97.94 143 ASP A O 1
ATOM 1100 N N . GLU A 1 144 ? -19.922 10.914 -4.945 1 98.25 144 GLU A N 1
ATOM 1101 C CA . GLU A 1 144 ? -21.094 10.289 -4.316 1 98.25 144 GLU A CA 1
ATOM 1102 C C . GLU A 1 144 ? -20.672 9.367 -3.176 1 98.25 144 GLU A C 1
ATOM 1104 O O . GLU A 1 144 ? -21.328 9.32 -2.137 1 98.25 144 GLU A O 1
ATOM 1109 N N . LEU A 1 145 ? -19.625 8.609 -3.398 1 98.62 145 LEU A N 1
ATOM 1110 C CA . LEU A 1 145 ? -19.109 7.727 -2.357 1 98.62 145 LEU A CA 1
ATOM 1111 C C . LEU A 1 145 ? -18.609 8.531 -1.161 1 98.62 145 LEU A C 1
ATOM 1113 O O . LEU A 1 145 ? -18.844 8.156 -0.011 1 98.62 145 LEU A O 1
ATOM 1117 N N . GLN A 1 146 ? -17.906 9.609 -1.391 1 98.62 146 GLN A N 1
ATOM 1118 C CA . GLN A 1 146 ? -17.469 10.484 -0.307 1 98.62 146 GLN A CA 1
ATOM 1119 C C . GLN A 1 146 ? -18.672 11.016 0.481 1 98.62 146 GLN A C 1
ATOM 1121 O O . GLN A 1 146 ? -18.609 11.141 1.706 1 98.62 146 GLN A O 1
ATOM 1126 N N . GLY A 1 147 ? -19.703 11.375 -0.273 1 98.75 147 GLY A N 1
ATOM 1127 C CA . GLY A 1 147 ? -20.922 11.797 0.391 1 98.75 147 GLY A CA 1
ATOM 1128 C C . GLY A 1 147 ? -21.5 10.734 1.306 1 98.75 147 GLY A C 1
ATOM 1129 O O . GLY A 1 147 ? -21.875 11.031 2.445 1 98.75 147 GLY A O 1
ATOM 1130 N N . ARG A 1 148 ? -21.562 9.484 0.781 1 98.75 148 ARG A N 1
ATOM 1131 C CA . ARG A 1 148 ? -22.078 8.375 1.573 1 98.75 148 ARG A CA 1
ATOM 1132 C C . ARG A 1 148 ? -21.234 8.164 2.83 1 98.75 148 ARG A C 1
ATOM 1134 O O . ARG A 1 148 ? -21.781 7.957 3.916 1 98.75 148 ARG A O 1
ATOM 1141 N N . ILE A 1 149 ? -19.953 8.227 2.695 1 98.88 149 ILE A N 1
ATOM 1142 C CA . ILE A 1 149 ? -19.031 8.023 3.816 1 98.88 149 ILE A CA 1
ATOM 1143 C C . ILE A 1 149 ? -19.188 9.172 4.812 1 98.88 149 ILE A C 1
ATOM 1145 O O . ILE A 1 149 ? -19.25 8.945 6.023 1 98.88 149 ILE A O 1
ATOM 1149 N N . ALA A 1 150 ? -19.297 10.367 4.297 1 98.81 150 ALA A N 1
ATOM 1150 C CA . ALA A 1 150 ? -19.359 11.562 5.133 1 98.81 150 ALA A CA 1
ATOM 1151 C C . ALA A 1 150 ? -20.656 11.602 5.941 1 98.81 150 ALA A C 1
ATOM 1153 O O . ALA A 1 150 ? -20.75 12.328 6.93 1 98.81 150 ALA A O 1
ATOM 1154 N N . ALA A 1 151 ? -21.641 10.883 5.5 1 98.69 151 ALA A N 1
ATOM 1155 C CA . ALA A 1 151 ? -22.906 10.82 6.215 1 98.69 151 ALA A CA 1
ATOM 1156 C C . ALA A 1 151 ? -22.781 10 7.496 1 98.69 151 ALA A C 1
ATOM 1158 O O . ALA A 1 151 ? -23.625 10.078 8.383 1 98.69 151 ALA A O 1
ATOM 1159 N N . LEU A 1 152 ? -21.719 9.156 7.598 1 98.81 152 LEU A N 1
ATOM 1160 C CA . LEU A 1 152 ? -21.469 8.453 8.852 1 98.81 152 LEU A CA 1
ATOM 1161 C C . LEU A 1 152 ? -21.203 9.445 9.984 1 98.81 152 LEU A C 1
ATOM 1163 O O . LEU A 1 152 ? -20.438 10.398 9.812 1 98.81 152 LEU A O 1
ATOM 1167 N N . PRO A 1 153 ? -21.781 9.289 11.156 1 98.06 153 PRO A N 1
ATOM 1168 C CA . PRO A 1 153 ? -21.75 10.297 12.211 1 98.06 153 PRO A CA 1
ATOM 1169 C C . PRO A 1 153 ? -20.328 10.617 12.688 1 98.06 153 PRO A C 1
ATOM 1171 O O . PRO A 1 153 ? -20.062 11.742 13.117 1 98.06 153 PRO A O 1
ATOM 1174 N N . ALA A 1 154 ? -19.469 9.664 12.578 1 98.69 154 ALA A N 1
ATOM 1175 C CA . ALA A 1 154 ? -18.109 9.836 13.109 1 98.69 154 ALA A CA 1
ATOM 1176 C C . ALA A 1 154 ? -17.266 10.703 12.18 1 98.69 154 ALA A C 1
ATOM 1178 O O . ALA A 1 154 ? -16.234 11.25 12.594 1 98.69 154 ALA A O 1
ATOM 1179 N N . ILE A 1 155 ? -17.625 10.891 10.914 1 98.94 155 ILE A N 1
ATOM 1180 C CA . ILE A 1 155 ? -16.828 11.641 9.953 1 98.94 155 ILE A CA 1
ATOM 1181 C C . ILE A 1 155 ? -17.031 13.141 10.172 1 98.94 155 ILE A C 1
ATOM 1183 O O . ILE A 1 155 ? -18.156 13.633 10.094 1 98.94 155 ILE A O 1
ATOM 1187 N N . ALA A 1 156 ? -15.945 13.812 10.445 1 98.88 156 ALA A N 1
ATOM 1188 C CA . ALA A 1 156 ? -16.062 15.219 10.805 1 98.88 156 ALA A CA 1
ATOM 1189 C C . ALA A 1 156 ? -15.344 16.109 9.797 1 98.88 156 ALA A C 1
ATOM 1191 O O . ALA A 1 156 ? -15.578 17.312 9.75 1 98.88 156 ALA A O 1
ATOM 1192 N N . SER A 1 157 ? -14.492 15.547 9 1 98.88 157 SER A N 1
ATOM 1193 C CA . SER A 1 157 ? -13.734 16.312 8.023 1 98.88 157 SER A CA 1
ATOM 1194 C C . SER A 1 157 ? -13.266 15.422 6.875 1 98.88 157 SER A C 1
ATOM 1196 O O . SER A 1 157 ? -13.227 14.195 7.004 1 98.88 157 SER A O 1
ATOM 1198 N N . ILE A 1 158 ? -12.984 16.016 5.727 1 98.88 158 ILE A N 1
ATOM 1199 C CA . ILE A 1 158 ? -12.32 15.375 4.598 1 98.88 158 ILE A CA 1
ATOM 1200 C C . ILE A 1 158 ? -11.094 16.188 4.188 1 98.88 158 ILE A C 1
ATOM 1202 O O . ILE A 1 158 ? -11.188 17.391 3.973 1 98.88 158 ILE A O 1
ATOM 1206 N N . LYS A 1 159 ? -9.992 15.578 4.215 1 98.69 159 LYS A N 1
ATOM 1207 C CA . LYS A 1 159 ? -8.742 16.141 3.693 1 98.69 159 LYS A CA 1
ATOM 1208 C C . LYS A 1 159 ? -8.586 15.836 2.205 1 98.69 159 LYS A C 1
ATOM 1210 O O . LYS A 1 159 ? -8.461 14.672 1.809 1 98.69 159 LYS A O 1
ATOM 1215 N N . ILE A 1 160 ? -8.602 16.859 1.394 1 98.25 160 ILE A N 1
ATOM 1216 C CA . ILE A 1 160 ? -8.594 16.656 -0.05 1 98.25 160 ILE A CA 1
ATOM 1217 C C . ILE A 1 160 ? -7.32 17.25 -0.65 1 98.25 160 ILE A C 1
ATOM 1219 O O . ILE A 1 160 ? -6.734 18.172 -0.087 1 98.25 160 ILE A O 1
ATOM 1223 N N . PRO A 1 161 ? -6.898 16.672 -1.807 1 96.75 161 PRO A N 1
ATOM 1224 C CA . PRO A 1 161 ? -5.758 17.281 -2.498 1 96.75 161 PRO A CA 1
ATOM 1225 C C . PRO A 1 161 ? -6.066 18.688 -3.031 1 96.75 161 PRO A C 1
ATOM 1227 O O . PRO A 1 161 ? -7.195 18.953 -3.455 1 96.75 161 PRO A O 1
ATOM 1230 N N . GLY A 1 162 ? -5.074 19.469 -3.113 1 95.88 162 GLY A N 1
ATOM 1231 C CA . GLY A 1 162 ? -5.238 20.828 -3.596 1 95.88 162 GLY A CA 1
ATOM 1232 C C . GLY A 1 162 ? -5.305 20.922 -5.109 1 95.88 162 GLY A C 1
ATOM 1233 O O . GLY A 1 162 ? -4.77 20.062 -5.812 1 95.88 162 GLY A O 1
ATOM 1234 N N . LEU A 1 163 ? -6.043 21.922 -5.562 1 95.94 163 LEU A N 1
ATOM 1235 C CA . LEU A 1 163 ? -6.086 22.344 -6.961 1 95.94 163 LEU A CA 1
ATOM 1236 C C . LEU A 1 163 ? -5.871 23.844 -7.086 1 95.94 163 LEU A C 1
ATOM 1238 O O . LEU A 1 163 ? -6.137 24.594 -6.145 1 95.94 163 LEU A O 1
ATOM 1242 N N . PRO A 1 164 ? -5.355 24.203 -8.227 1 96.44 164 PRO A N 1
ATOM 1243 C CA . PRO A 1 164 ? -5.262 25.656 -8.438 1 96.44 164 PRO A CA 1
ATOM 1244 C C . PRO A 1 164 ? -6.613 26.297 -8.758 1 96.44 164 PRO A C 1
ATOM 1246 O O . PRO A 1 164 ? -7.559 25.594 -9.117 1 96.44 164 PRO A O 1
ATOM 1249 N N . GLU A 1 165 ? -6.672 27.625 -8.547 1 95.62 165 GLU A N 1
ATOM 1250 C CA . GLU A 1 165 ? -7.848 28.328 -9.047 1 95.62 165 GLU A CA 1
ATOM 1251 C C . GLU A 1 165 ? -7.902 28.297 -10.57 1 95.62 165 GLU A C 1
ATOM 1253 O O . GLU A 1 165 ? -6.863 28.344 -11.234 1 95.62 165 GLU A O 1
ATOM 1258 N N . PRO A 1 166 ? -9.047 28.297 -11.156 1 96.94 166 PRO A N 1
ATOM 1259 C CA . PRO A 1 166 ? -10.352 28.266 -10.5 1 96.94 166 PRO A CA 1
ATOM 1260 C C . PRO A 1 166 ? -10.82 26.859 -10.156 1 96.94 166 PRO A C 1
ATOM 1262 O O . PRO A 1 166 ? -11.906 26.688 -9.594 1 96.94 166 PRO A O 1
ATOM 1265 N N . GLN A 1 167 ? -10.008 25.828 -10.477 1 98.12 167 GLN A N 1
ATOM 1266 C CA . GLN A 1 167 ? -10.383 24.438 -10.273 1 98.12 167 GLN A CA 1
ATOM 1267 C C . GLN A 1 167 ? -10.656 24.156 -8.797 1 98.12 167 GLN A C 1
ATOM 1269 O O . GLN A 1 167 ? -11.508 23.328 -8.469 1 98.12 167 GLN A O 1
ATOM 1274 N N . ALA A 1 168 ? -9.938 24.844 -7.941 1 98.25 168 ALA A N 1
ATOM 1275 C CA . ALA A 1 168 ? -10.133 24.656 -6.504 1 98.25 168 ALA A CA 1
ATOM 1276 C C . ALA A 1 168 ? -11.562 25.016 -6.094 1 98.25 168 ALA A C 1
ATOM 1278 O O . ALA A 1 168 ? -12.211 24.25 -5.375 1 98.25 168 ALA A O 1
ATOM 1279 N N . SER A 1 169 ? -12.023 26.125 -6.566 1 98.31 169 SER A N 1
ATOM 1280 C CA . SER A 1 169 ? -13.375 26.578 -6.23 1 98.31 169 SER A CA 1
ATOM 1281 C C . SER A 1 169 ? -14.422 25.609 -6.75 1 98.31 169 SER A C 1
ATOM 1283 O O . SER A 1 169 ? -15.391 25.297 -6.047 1 98.31 169 SER A O 1
ATOM 1285 N N . GLU A 1 1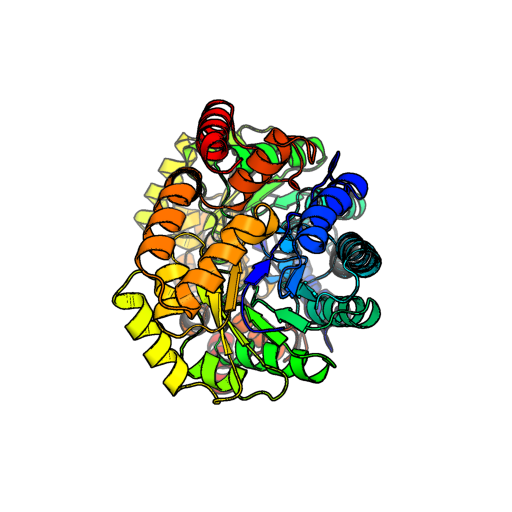70 ? -14.227 25.156 -7.961 1 98.38 170 GLU A N 1
ATOM 1286 C CA . GLU A 1 170 ? -15.156 24.203 -8.562 1 98.38 170 GLU A CA 1
ATOM 1287 C C . GLU A 1 170 ? -15.18 22.891 -7.781 1 98.38 170 GLU A C 1
ATOM 1289 O O . GLU A 1 170 ? -16.25 22.328 -7.512 1 98.38 170 GLU A O 1
ATOM 1294 N N . ARG A 1 171 ? -14.023 22.422 -7.418 1 98.06 171 ARG A N 1
ATOM 1295 C CA . ARG A 1 171 ? -13.898 21.156 -6.707 1 98.06 171 ARG A CA 1
ATOM 1296 C C . ARG A 1 171 ? -14.555 21.219 -5.332 1 98.06 171 ARG A C 1
ATOM 1298 O O . ARG A 1 171 ? -15.305 20.328 -4.949 1 98.06 171 ARG A O 1
ATOM 1305 N N . VAL A 1 172 ? -14.305 22.25 -4.602 1 98.44 172 VAL A N 1
ATOM 1306 C CA . VAL A 1 172 ? -14.859 22.438 -3.264 1 98.44 172 VAL A CA 1
ATOM 1307 C C . VAL A 1 172 ? -16.375 22.547 -3.344 1 98.44 172 VAL A C 1
ATOM 1309 O O . VAL A 1 172 ? -17.094 21.922 -2.559 1 98.44 172 VAL A O 1
ATOM 1312 N N . ALA A 1 173 ? -16.844 23.297 -4.324 1 98.31 173 ALA A N 1
ATOM 1313 C CA . ALA A 1 173 ? -18.297 23.453 -4.496 1 98.31 173 ALA A CA 1
ATOM 1314 C C . ALA A 1 173 ? -18.969 22.125 -4.82 1 98.31 173 ALA A C 1
ATOM 1316 O O . ALA A 1 173 ? -20.016 21.812 -4.273 1 98.31 173 ALA A O 1
ATOM 1317 N N . THR A 1 174 ? -18.359 21.438 -5.707 1 98.25 174 THR A N 1
ATOM 1318 C CA . THR A 1 174 ? -18.906 20.141 -6.117 1 98.25 174 THR A CA 1
ATOM 1319 C C . THR A 1 174 ? -18.969 19.188 -4.938 1 98.25 174 THR A C 1
ATOM 1321 O O . THR A 1 174 ? -19.984 18.547 -4.707 1 98.25 174 THR A O 1
ATOM 1324 N N . LEU A 1 175 ? -17.938 19.062 -4.176 1 98.19 175 LEU A N 1
ATOM 1325 C CA . LEU A 1 175 ? -17.891 18.141 -3.039 1 98.19 175 LEU A CA 1
ATOM 1326 C C . LEU A 1 175 ? -18.875 18.578 -1.958 1 98.19 175 LEU A C 1
ATOM 1328 O O . LEU A 1 175 ? -19.531 17.734 -1.349 1 98.19 175 LEU A O 1
ATOM 1332 N N . ARG A 1 176 ? -18.969 19.875 -1.761 1 98.19 176 ARG A N 1
ATOM 1333 C CA . ARG A 1 176 ? -19.844 20.406 -0.717 1 98.19 176 ARG A CA 1
ATOM 1334 C C . ARG A 1 176 ? -21.281 20 -0.953 1 98.19 176 ARG A C 1
ATOM 1336 O O . ARG A 1 176 ? -22.031 19.734 -0.001 1 98.19 176 ARG A O 1
ATOM 1343 N N . ARG A 1 177 ? -21.656 19.812 -2.191 1 98.19 177 ARG A N 1
ATOM 1344 C CA . ARG A 1 177 ? -23.031 19.438 -2.545 1 98.19 177 ARG A CA 1
ATOM 1345 C C . ARG A 1 177 ? -23.359 18.031 -2.057 1 98.19 177 ARG A C 1
ATOM 1347 O O . ARG A 1 177 ? -24.516 17.688 -1.866 1 98.19 177 ARG A O 1
ATOM 1354 N N . HIS A 1 178 ? -22.328 17.281 -1.836 1 98.19 178 HIS A N 1
ATOM 1355 C CA . HIS A 1 178 ? -22.547 15.883 -1.451 1 98.19 178 HIS A CA 1
ATOM 1356 C C . HIS A 1 178 ? -22.406 15.703 0.056 1 98.19 178 HIS A C 1
ATOM 1358 O O . HIS A 1 178 ? -22.75 14.648 0.594 1 98.19 178 HIS A O 1
ATOM 1364 N N . LEU A 1 179 ? -21.953 16.703 0.79 1 98.38 179 LEU A N 1
ATOM 1365 C CA . LEU A 1 179 ? -21.516 16.5 2.168 1 98.38 179 LEU A CA 1
ATOM 1366 C C . LEU A 1 179 ? -22.484 17.156 3.143 1 98.38 179 LEU A C 1
ATOM 1368 O O . LEU A 1 179 ? -23.016 18.25 2.873 1 98.38 179 LEU A O 1
ATOM 1372 N N . PRO A 1 180 ? -22.672 16.516 4.32 1 98.25 180 PRO A N 1
ATOM 1373 C CA . PRO A 1 180 ? -23.391 17.25 5.375 1 98.25 180 PRO A CA 1
ATOM 1374 C C . PRO A 1 180 ? -22.672 18.547 5.777 1 98.25 180 PRO A C 1
ATOM 1376 O O . PRO A 1 180 ? -21.438 18.609 5.75 1 98.25 180 PRO A O 1
ATOM 1379 N N . ALA A 1 181 ? -23.438 19.484 6.281 1 97.25 181 ALA A N 1
ATOM 1380 C CA . ALA A 1 181 ? -22.906 20.797 6.625 1 97.25 181 ALA A CA 1
ATOM 1381 C C . ALA A 1 181 ? -21.875 20.688 7.75 1 97.25 181 ALA A C 1
ATOM 1383 O O . ALA A 1 181 ? -20.938 21.484 7.805 1 97.25 181 ALA A O 1
ATOM 1384 N N . ARG A 1 182 ? -22.016 19.672 8.539 1 97.56 182 ARG A N 1
ATOM 1385 C CA . ARG A 1 182 ? -21.172 19.531 9.727 1 97.56 182 ARG A CA 1
ATOM 1386 C C . ARG A 1 182 ? -19.766 19.062 9.352 1 97.56 182 ARG A C 1
ATOM 1388 O O . ARG A 1 182 ? -18.844 19.188 10.148 1 97.56 182 ARG A O 1
ATOM 1395 N N . VAL A 1 183 ? -19.594 18.469 8.156 1 98.75 183 VAL A N 1
ATOM 1396 C CA . VAL A 1 183 ? -18.312 17.906 7.742 1 98.75 183 VAL A CA 1
ATOM 1397 C C . VAL A 1 183 ? -17.453 19 7.094 1 98.75 183 VAL A C 1
ATOM 1399 O O . VAL A 1 183 ? -17.844 19.578 6.07 1 98.75 183 VAL A O 1
ATOM 1402 N N . THR A 1 184 ? -16.359 19.281 7.688 1 98.75 184 THR A N 1
ATOM 1403 C CA . THR A 1 184 ? -15.477 20.297 7.137 1 98.75 184 THR A CA 1
ATOM 1404 C C . THR A 1 184 ? -14.641 19.734 5.992 1 98.75 184 THR A C 1
ATOM 1406 O O . THR A 1 184 ? -14.453 18.516 5.887 1 98.75 184 THR A O 1
ATOM 1409 N N . LEU A 1 185 ? -14.242 20.625 5.086 1 98.62 185 LEU A N 1
ATOM 1410 C CA . LEU A 1 185 ? -13.266 20.328 4.047 1 98.62 185 LEU A CA 1
ATOM 1411 C C . LEU A 1 185 ? -11.922 20.984 4.352 1 98.62 185 LEU A C 1
ATOM 1413 O O . LEU A 1 185 ? -11.875 22.141 4.789 1 98.62 185 LEU A O 1
ATOM 1417 N N . GLY A 1 186 ? -10.906 20.219 4.242 1 98.69 186 GLY A N 1
ATOM 1418 C CA . GLY A 1 186 ? -9.562 20.75 4.414 1 98.69 186 GLY A CA 1
ATOM 1419 C C . GLY A 1 186 ? -8.664 20.484 3.219 1 98.69 186 GLY A C 1
ATOM 1420 O O . GLY A 1 186 ? -8.773 19.453 2.564 1 98.69 186 GLY A O 1
ATOM 1421 N N . ALA A 1 187 ? -7.762 21.406 3.018 1 97.94 187 ALA A N 1
ATOM 1422 C CA . ALA A 1 187 ? -6.871 21.328 1.864 1 97.94 187 ALA A CA 1
ATOM 1423 C C . ALA A 1 187 ? -5.508 20.766 2.26 1 97.94 187 ALA A C 1
ATOM 1425 O O . ALA A 1 187 ? -4.969 21.125 3.312 1 97.94 187 ALA A O 1
ATOM 1426 N N . SER A 1 188 ? -5.047 19.859 1.414 1 97.19 188 SER A N 1
ATOM 1427 C CA . SER A 1 188 ? -3.645 19.453 1.456 1 97.19 188 SER A CA 1
ATOM 1428 C C . SER A 1 188 ? -2.881 19.969 0.244 1 97.19 188 SER A C 1
ATOM 1430 O O . SER A 1 188 ? -3.424 20.734 -0.559 1 97.19 188 SER A O 1
ATOM 1432 N N . GLY A 1 189 ? -1.589 19.594 0.131 1 96.69 189 GLY A N 1
ATOM 1433 C CA . GLY A 1 189 ? -0.791 20.203 -0.923 1 96.69 189 GLY A CA 1
ATOM 1434 C C . GLY A 1 189 ? -0.437 21.656 -0.646 1 96.69 189 GLY A C 1
ATOM 1435 O O . GLY A 1 189 ? -1.127 22.562 -1.107 1 96.69 189 GLY A O 1
ATOM 1436 N N . ASP A 1 190 ? 0.613 21.859 -0.086 1 98.12 190 ASP A N 1
ATOM 1437 C CA . ASP A 1 190 ? 0.962 23.141 0.536 1 98.12 190 ASP A CA 1
ATOM 1438 C C . ASP A 1 190 ? 0.995 24.266 -0.497 1 98.12 190 ASP A C 1
ATOM 1440 O O . ASP A 1 190 ? 0.469 25.344 -0.255 1 98.12 190 ASP A O 1
ATOM 1444 N N . ALA A 1 191 ? 1.479 24.016 -1.67 1 97.44 191 ALA A N 1
ATOM 1445 C CA . ALA A 1 191 ? 1.58 25.031 -2.717 1 97.44 191 ALA A CA 1
ATOM 1446 C C . ALA A 1 191 ? 0.197 25.5 -3.166 1 97.44 191 ALA A C 1
ATOM 1448 O O . ALA A 1 191 ? 0.058 26.562 -3.758 1 97.44 191 ALA A O 1
ATOM 1449 N N . LEU A 1 192 ? -0.818 24.703 -2.844 1 97.62 192 LEU A N 1
ATOM 1450 C CA . LEU A 1 192 ? -2.168 24.953 -3.334 1 97.62 192 LEU A CA 1
ATOM 1451 C C . LEU A 1 192 ? -3.1 25.344 -2.191 1 97.62 192 LEU A C 1
ATOM 1453 O O . LEU A 1 192 ? -4.309 25.469 -2.387 1 97.62 192 LEU A O 1
ATOM 1457 N N . ALA A 1 193 ? -2.551 25.547 -1.011 1 96.06 193 ALA A N 1
ATOM 1458 C CA . ALA A 1 193 ? -3.342 25.797 0.194 1 96.06 193 ALA A CA 1
ATOM 1459 C C . ALA A 1 193 ? -4.148 27.078 0.074 1 96.06 193 ALA A C 1
ATOM 1461 O O . ALA A 1 193 ? -5.305 27.141 0.495 1 96.06 193 ALA A O 1
ATOM 1462 N N . THR A 1 194 ? -3.496 28.156 -0.48 1 98.12 194 THR A N 1
ATOM 1463 C CA . THR A 1 194 ? -4.172 29.438 -0.609 1 98.12 194 THR A CA 1
ATOM 1464 C C . THR A 1 194 ? -5.445 29.297 -1.435 1 98.12 194 THR A C 1
ATOM 1466 O O . THR A 1 194 ? -6.516 29.75 -1.02 1 98.12 194 THR A O 1
ATOM 1469 N N . ALA 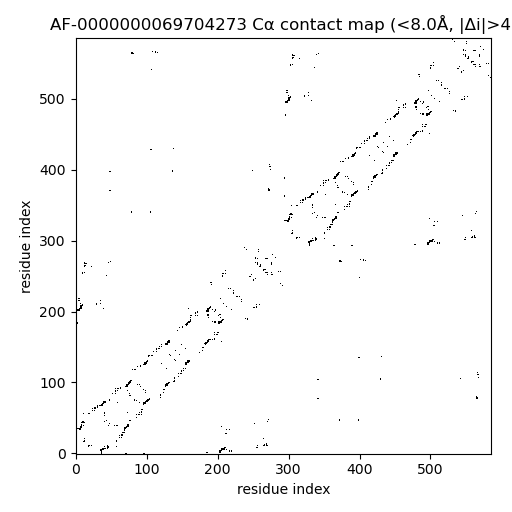A 1 195 ? -5.34 28.641 -2.564 1 98.38 195 ALA A N 1
ATOM 1470 C CA . ALA A 1 195 ? -6.496 28.438 -3.434 1 98.38 195 ALA A CA 1
ATOM 1471 C C . ALA A 1 195 ? -7.586 27.641 -2.717 1 98.38 195 ALA A C 1
ATOM 1473 O O . ALA A 1 195 ? -8.773 27.953 -2.832 1 98.38 195 ALA A O 1
ATOM 1474 N N . GLY A 1 196 ? -7.203 26.594 -1.964 1 98.44 196 GLY A N 1
ATOM 1475 C CA . GLY A 1 196 ? -8.164 25.781 -1.242 1 98.44 196 GLY A CA 1
ATOM 1476 C C . GLY A 1 196 ? -8.898 26.547 -0.151 1 98.44 196 GLY A C 1
ATOM 1477 O O . GLY A 1 196 ? -10.117 26.453 -0.042 1 98.44 196 GLY A O 1
ATOM 1478 N N . LEU A 1 197 ? -8.117 27.281 0.646 1 98.5 197 LEU A N 1
ATOM 1479 C CA . LEU A 1 197 ? -8.711 28.031 1.743 1 98.5 197 LEU A CA 1
ATOM 1480 C C . LEU A 1 197 ? -9.617 29.141 1.215 1 98.5 197 LEU A C 1
ATOM 1482 O O . LEU A 1 197 ? -10.695 29.375 1.765 1 98.5 197 LEU A O 1
ATOM 1486 N N . GLN A 1 198 ? -9.211 29.766 0.156 1 97.75 198 GLN A N 1
ATOM 1487 C CA . GLN A 1 198 ? -10.023 30.812 -0.442 1 97.75 198 GLN A CA 1
ATOM 1488 C C . GLN A 1 198 ? -11.289 30.234 -1.078 1 97.75 198 GLN A C 1
ATOM 1490 O O . GLN A 1 198 ? -12.32 30.906 -1.151 1 97.75 198 GLN A O 1
ATOM 1495 N N . ALA A 1 199 ? -11.195 28.969 -1.508 1 97.94 199 ALA A N 1
ATOM 1496 C CA . ALA A 1 199 ? -12.32 28.281 -2.133 1 97.94 199 ALA A CA 1
ATOM 1497 C C . ALA A 1 199 ? -13.344 27.828 -1.089 1 97.94 199 ALA A C 1
ATOM 1499 O O . ALA A 1 199 ? -14.453 27.422 -1.432 1 97.94 199 ALA A O 1
ATOM 1500 N N . GLY A 1 200 ? -12.922 27.859 0.173 1 97.31 200 GLY A N 1
ATOM 1501 C CA . GLY A 1 200 ? -13.906 27.531 1.193 1 97.31 200 GLY A CA 1
ATOM 1502 C C . GLY A 1 200 ? -13.453 26.422 2.121 1 97.31 200 GLY A C 1
ATOM 1503 O O . GLY A 1 200 ? -14.172 26.047 3.055 1 97.31 200 GLY A O 1
ATOM 1504 N N . CYS A 1 201 ? -12.289 25.859 1.932 1 98.5 201 CYS A N 1
ATOM 1505 C CA . CYS A 1 201 ? -11.758 24.906 2.898 1 98.5 201 CYS A CA 1
ATOM 1506 C C . CYS A 1 201 ? -11.57 25.562 4.262 1 98.5 201 CYS A C 1
ATOM 1508 O O . CYS A 1 201 ? -11.125 26.703 4.348 1 98.5 201 CYS A O 1
ATOM 1510 N N . GLN A 1 202 ? -11.844 24.797 5.32 1 98.44 202 GLN A N 1
ATOM 1511 C CA . GLN A 1 202 ? -11.82 25.359 6.664 1 98.44 202 GLN A CA 1
ATOM 1512 C C . GLN A 1 202 ? -10.492 25.078 7.355 1 98.44 202 GLN A C 1
ATOM 1514 O O . GLN A 1 202 ? -10.18 25.688 8.375 1 98.44 202 GLN A O 1
ATOM 1519 N N . VAL A 1 203 ? -9.75 24.172 6.824 1 98.5 203 VAL A N 1
ATOM 1520 C CA . VAL A 1 203 ? -8.516 23.766 7.473 1 98.5 203 VAL A CA 1
ATOM 1521 C C . VAL A 1 203 ? -7.43 23.531 6.422 1 98.5 203 VAL A C 1
ATOM 1523 O O . VAL A 1 203 ? -7.711 23.031 5.328 1 98.5 203 VAL A O 1
ATOM 1526 N N . TRP A 1 204 ? -6.211 23.984 6.695 1 98.75 204 TRP A N 1
ATOM 1527 C CA . TRP A 1 204 ? -5.016 23.625 5.938 1 98.75 204 TRP A CA 1
ATOM 1528 C C . TRP A 1 204 ? -4.242 22.516 6.629 1 98.75 204 TRP A C 1
ATOM 1530 O O . TRP A 1 204 ? -3.619 22.734 7.668 1 98.75 204 TRP A O 1
ATOM 1540 N N . TYR A 1 205 ? -4.328 21.266 6.156 1 98.81 205 TYR A N 1
ATOM 1541 C CA . TYR A 1 205 ? -3.502 20.156 6.598 1 98.81 205 TYR A CA 1
ATOM 1542 C C . TYR A 1 205 ? -2.111 20.219 5.977 1 98.81 205 TYR A C 1
ATOM 1544 O O . TYR A 1 205 ? -1.928 19.859 4.812 1 98.81 205 TYR A O 1
ATOM 1552 N N . SER A 1 206 ? -1.088 20.547 6.719 1 98.75 206 SER A N 1
ATOM 1553 C CA . SER A 1 206 ? 0.096 21.125 6.082 1 98.75 206 SER A CA 1
ATOM 1554 C C . SER A 1 206 ? 1.361 20.391 6.516 1 98.75 206 SER A C 1
ATOM 1556 O O . SER A 1 206 ? 1.609 20.219 7.711 1 98.75 206 SER A O 1
ATOM 1558 N N . VAL A 1 207 ? 2.127 20.016 5.535 1 98.56 207 VAL A N 1
ATOM 1559 C CA . VAL A 1 207 ? 3.492 19.547 5.754 1 98.56 207 VAL A CA 1
ATOM 1560 C C . VAL A 1 207 ? 4.375 20.703 6.195 1 98.56 207 VAL A C 1
ATOM 1562 O O . VAL A 1 207 ? 5.137 20.594 7.16 1 98.56 207 VAL A O 1
ATOM 1565 N N . CYS A 1 208 ? 4.309 21.828 5.527 1 98.31 208 CYS A N 1
ATOM 1566 C CA . CYS A 1 208 ? 5.062 23.031 5.855 1 98.31 208 CYS A CA 1
ATOM 1567 C C . CYS A 1 208 ? 4.777 23.484 7.285 1 98.31 208 CYS A C 1
ATOM 1569 O O . CYS A 1 208 ? 5.699 23.844 8.023 1 98.31 208 CYS A O 1
ATOM 1571 N N . GLY A 1 209 ? 3.539 23.453 7.66 1 98.56 209 GLY A N 1
ATOM 1572 C CA . GLY A 1 209 ? 3.148 23.797 9.016 1 98.56 209 GLY A CA 1
ATOM 1573 C C . GLY A 1 209 ? 3.826 22.938 10.07 1 98.56 209 GLY A C 1
ATOM 1574 O O . GLY A 1 209 ? 4.016 23.375 11.203 1 98.56 209 GLY A O 1
ATOM 1575 N N . GLY A 1 210 ? 4.203 21.719 9.703 1 98.62 210 GLY A N 1
ATOM 1576 C CA . GLY A 1 210 ? 4.844 20.781 10.625 1 98.62 210 GLY A CA 1
ATOM 1577 C C . GLY A 1 210 ? 6.273 21.156 10.953 1 98.62 210 GLY A C 1
ATOM 1578 O O . GLY A 1 210 ? 6.848 20.656 11.922 1 98.62 210 GLY A O 1
ATOM 1579 N N . LEU A 1 211 ? 6.848 22.031 10.133 1 98.5 211 LEU A N 1
ATOM 1580 C CA . LEU A 1 211 ? 8.234 22.438 10.352 1 98.5 211 LEU A CA 1
ATOM 1581 C C . LEU A 1 211 ? 8.344 23.953 10.477 1 98.5 211 LEU A C 1
ATOM 1583 O O . LEU A 1 211 ? 9.203 24.453 11.203 1 98.5 211 LEU A O 1
ATOM 1587 N N . PHE A 1 212 ? 7.477 24.688 9.766 1 98 212 PHE A N 1
ATOM 1588 C CA . PHE A 1 212 ? 7.453 26.156 9.758 1 98 212 PHE A CA 1
ATOM 1589 C C . PHE A 1 212 ? 6.086 26.672 10.188 1 98 212 PHE A C 1
ATOM 1591 O O . PHE A 1 212 ? 5.414 27.375 9.43 1 98 212 PHE A O 1
ATOM 1598 N N . PRO A 1 213 ? 5.781 26.438 11.43 1 98.06 213 PRO A N 1
ATOM 1599 C CA . PRO A 1 213 ? 4.426 26.75 11.891 1 98.06 213 PRO A CA 1
ATOM 1600 C C . PRO A 1 213 ? 4.148 28.25 11.914 1 98.06 213 PRO A C 1
ATOM 1602 O O . PRO A 1 213 ? 3.014 28.672 11.68 1 98.06 213 PRO A O 1
ATOM 1605 N N . GLN A 1 214 ? 5.137 29.094 12.102 1 97.5 214 GLN A N 1
ATOM 1606 C CA . GLN A 1 214 ? 4.926 30.547 12.18 1 97.5 214 GLN A CA 1
ATOM 1607 C C . GLN A 1 214 ? 4.461 31.109 10.836 1 97.5 214 GLN A C 1
ATOM 1609 O O . GLN A 1 214 ? 3.471 31.844 10.773 1 97.5 214 GLN A O 1
ATOM 1614 N N . LEU A 1 215 ? 5.164 30.719 9.812 1 97.56 215 LEU A N 1
ATOM 1615 C CA . LEU A 1 215 ? 4.84 31.203 8.477 1 97.56 215 LEU A CA 1
ATOM 1616 C C . LEU A 1 215 ? 3.496 30.641 8.008 1 97.56 215 LEU A C 1
ATOM 1618 O O . LEU A 1 215 ? 2.686 31.375 7.43 1 97.56 215 LEU A O 1
ATOM 1622 N N . SER A 1 216 ? 3.289 29.375 8.258 1 98.38 216 SER A N 1
ATOM 1623 C CA . SER A 1 216 ? 2.051 28.719 7.844 1 98.38 216 SER A CA 1
ATOM 1624 C C . SER A 1 216 ? 0.845 29.297 8.57 1 98.38 216 SER A C 1
ATOM 1626 O O . SER A 1 216 ? -0.195 29.562 7.961 1 98.38 216 SER A O 1
ATOM 1628 N N . GLY A 1 217 ? 1.033 29.484 9.898 1 98.12 217 GLY A N 1
ATOM 1629 C CA . GLY A 1 217 ? -0.029 30.125 10.664 1 98.12 217 GLY A CA 1
ATOM 1630 C C . GLY A 1 217 ? -0.338 31.531 10.203 1 98.12 217 GLY A C 1
ATOM 1631 O O . GLY A 1 217 ? -1.503 31.938 10.141 1 98.12 217 GLY A O 1
ATOM 1632 N N . ALA A 1 218 ? 0.685 32.312 9.883 1 98.12 218 ALA A N 1
ATOM 1633 C CA . ALA A 1 218 ? 0.514 33.656 9.383 1 98.12 218 ALA A CA 1
ATOM 1634 C C . ALA A 1 218 ? -0.261 33.688 8.07 1 98.12 218 ALA A C 1
ATOM 1636 O O . ALA A 1 218 ? -1.099 34.562 7.844 1 98.12 218 ALA A O 1
ATOM 1637 N N . LEU A 1 219 ? 0.015 32.719 7.242 1 98.5 219 LEU A N 1
ATOM 1638 C CA . LEU A 1 219 ? -0.674 32.625 5.961 1 98.5 219 LEU A CA 1
ATOM 1639 C C . LEU A 1 219 ? -2.158 32.344 6.16 1 98.5 219 LEU A C 1
ATOM 1641 O O . LEU A 1 219 ? -3.008 33 5.539 1 98.5 219 LEU A O 1
ATOM 1645 N N . VAL A 1 220 ? -2.449 31.406 7.039 1 98.5 220 VAL A N 1
ATOM 1646 C CA . VAL A 1 220 ? -3.842 31.078 7.324 1 98.5 220 VAL A CA 1
ATOM 1647 C C . VAL A 1 220 ? -4.566 32.312 7.859 1 98.5 220 VAL A C 1
ATOM 1649 O O . VAL A 1 220 ? -5.672 32.625 7.414 1 98.5 220 VAL A O 1
ATOM 1652 N N . ARG A 1 221 ? -3.936 33.031 8.773 1 98.06 221 ARG A N 1
ATOM 1653 C CA . ARG A 1 221 ? -4.535 34.219 9.367 1 98.06 221 ARG A CA 1
ATOM 1654 C C . ARG A 1 221 ? -4.746 35.312 8.312 1 98.06 221 ARG A C 1
ATOM 1656 O O . ARG A 1 221 ? -5.785 35.969 8.297 1 98.06 221 ARG A O 1
ATOM 1663 N N . ALA A 1 222 ? -3.75 35.469 7.465 1 98.5 222 ALA A N 1
ATOM 1664 C CA . ALA A 1 222 ? -3.854 36.469 6.41 1 98.5 222 ALA A CA 1
ATOM 1665 C C . ALA A 1 222 ? -5.016 36.156 5.473 1 98.5 222 ALA A C 1
ATOM 1667 O O . ALA A 1 222 ? -5.762 37.062 5.082 1 98.5 222 ALA A O 1
ATOM 1668 N N . ILE A 1 223 ? -5.18 34.906 5.102 1 98.06 223 ILE A N 1
ATOM 1669 C CA . ILE A 1 223 ? -6.25 34.5 4.195 1 98.06 223 ILE A CA 1
ATOM 1670 C C . ILE A 1 223 ? -7.602 34.75 4.863 1 98.06 223 ILE A C 1
ATOM 1672 O O . ILE A 1 223 ? -8.516 35.281 4.25 1 98.06 223 ILE A O 1
ATOM 1676 N N . ARG A 1 224 ? -7.711 34.406 6.102 1 96.31 224 ARG A N 1
ATOM 1677 C CA . ARG A 1 224 ? -8.969 34.5 6.836 1 96.31 224 ARG A CA 1
ATOM 1678 C C . ARG A 1 224 ? -9.367 35.969 7.047 1 96.31 224 ARG A C 1
ATOM 1680 O O . ARG A 1 224 ? -10.555 36.281 7.059 1 96.31 224 ARG A O 1
ATOM 1687 N N . SER A 1 225 ? -8.359 36.781 7.188 1 97.06 225 SER A N 1
ATOM 1688 C CA . SER A 1 225 ? -8.633 38.188 7.434 1 97.06 225 SER A CA 1
ATOM 1689 C C . SER A 1 225 ? -8.805 38.969 6.125 1 97.06 225 SER A C 1
ATOM 1691 O O . SER A 1 225 ? -9.117 40.156 6.133 1 97.06 225 SER A O 1
ATOM 1693 N N . GLY A 1 226 ? -8.531 38.312 5.004 1 97 226 GLY A N 1
ATOM 1694 C CA . GLY A 1 226 ? -8.68 38.969 3.703 1 97 226 GLY A CA 1
ATOM 1695 C C . GLY A 1 226 ? -7.562 39.938 3.387 1 97 226 GLY A C 1
ATOM 1696 O O . GLY A 1 226 ? -7.758 40.875 2.621 1 97 226 GLY A O 1
ATOM 1697 N N . ASP A 1 227 ? -6.473 39.812 4.066 1 98 227 ASP A N 1
ATOM 1698 C CA . ASP A 1 227 ? -5.309 40.656 3.826 1 98 227 ASP A CA 1
ATOM 1699 C C . ASP A 1 227 ? -4.551 40.188 2.58 1 98 227 ASP A C 1
ATOM 1701 O O . ASP A 1 227 ? -3.521 39.531 2.684 1 98 227 ASP A O 1
ATOM 1705 N N . ALA A 1 228 ? -4.926 40.625 1.473 1 97.75 228 ALA A N 1
ATOM 1706 C CA . ALA A 1 228 ? -4.422 40.156 0.183 1 97.75 228 ALA A CA 1
ATOM 1707 C C . ALA A 1 228 ? -2.928 40.438 0.048 1 97.75 228 ALA A C 1
ATOM 1709 O O . ALA A 1 228 ? -2.186 39.625 -0.515 1 97.75 228 ALA A O 1
ATOM 1710 N N . ALA A 1 229 ? -2.531 41.594 0.493 1 98.38 229 ALA A N 1
ATOM 1711 C CA . ALA A 1 229 ? -1.122 41.969 0.39 1 98.38 229 ALA A CA 1
ATOM 1712 C C . ALA A 1 229 ? -0.244 41 1.201 1 98.38 229 ALA A C 1
ATOM 1714 O O . ALA A 1 229 ? 0.803 40.562 0.726 1 98.38 229 ALA A O 1
ATOM 1715 N N . ARG A 1 230 ? -0.694 40.719 2.396 1 98.19 230 ARG A N 1
ATOM 1716 C CA . ARG A 1 230 ? 0.059 39.812 3.26 1 98.19 230 ARG A CA 1
ATOM 1717 C C . ARG A 1 230 ? 0.06 38.406 2.701 1 98.19 230 ARG A C 1
ATOM 1719 O O . ARG A 1 230 ? 1.066 37.688 2.787 1 98.19 230 ARG A O 1
ATOM 1726 N N . VAL A 1 231 ? -1.079 37.969 2.195 1 98.38 231 VAL A N 1
ATOM 1727 C CA . VAL A 1 231 ? -1.167 36.656 1.562 1 98.38 231 VAL A CA 1
ATOM 1728 C C . VAL A 1 231 ? -0.146 36.562 0.43 1 98.38 231 VAL A C 1
ATOM 1730 O O . VAL A 1 231 ? 0.598 35.594 0.338 1 98.38 231 VAL A O 1
ATOM 1733 N N . ALA A 1 232 ? -0.095 37.562 -0.42 1 98.12 232 ALA A N 1
ATOM 1734 C CA . ALA A 1 232 ? 0.833 37.594 -1.547 1 98.12 232 ALA A CA 1
ATOM 1735 C C . ALA A 1 232 ? 2.281 37.531 -1.066 1 98.12 232 ALA A C 1
ATOM 1737 O O . ALA A 1 232 ? 3.107 36.812 -1.637 1 98.12 232 ALA A O 1
ATOM 1738 N N . ALA A 1 233 ? 2.6 38.281 -0.075 1 97.88 233 ALA A N 1
ATOM 1739 C CA . ALA A 1 233 ? 3.957 38.344 0.459 1 97.88 233 ALA A CA 1
ATOM 1740 C C . ALA A 1 233 ? 4.387 37 1.026 1 97.88 233 ALA A C 1
ATOM 1742 O O . ALA A 1 233 ? 5.512 36.562 0.791 1 97.88 233 ALA A O 1
ATOM 1743 N N . LEU A 1 234 ? 3.49 36.406 1.792 1 98 234 LEU A N 1
ATOM 1744 C CA . LEU A 1 234 ? 3.801 35.125 2.404 1 98 234 LEU A CA 1
ATOM 1745 C C . LEU A 1 234 ? 3.928 34.031 1.345 1 98 234 LEU A C 1
ATOM 1747 O O . LEU A 1 234 ? 4.816 33.188 1.428 1 98 234 LEU A O 1
ATOM 1751 N N . ASN A 1 235 ? 3.053 34.062 0.362 1 97.62 235 ASN A N 1
ATOM 1752 C CA . ASN A 1 235 ? 3.166 33.094 -0.735 1 97.62 235 ASN A CA 1
ATOM 1753 C C . ASN A 1 235 ? 4.484 33.25 -1.484 1 97.62 235 ASN A C 1
ATOM 1755 O O . ASN A 1 235 ? 5.113 32.25 -1.868 1 97.62 235 ASN A O 1
ATOM 1759 N N . ALA A 1 236 ? 4.883 34.469 -1.701 1 97.44 236 ALA A N 1
ATOM 1760 C CA . ALA A 1 236 ? 6.16 34.75 -2.361 1 97.44 236 ALA A CA 1
ATOM 1761 C C . ALA A 1 236 ? 7.324 34.219 -1.533 1 97.44 236 ALA A C 1
ATOM 1763 O O . ALA A 1 236 ? 8.289 33.656 -2.082 1 97.44 236 ALA A O 1
ATOM 1764 N N . GLN A 1 237 ? 7.266 34.375 -0.274 1 97.62 237 GLN A N 1
ATOM 1765 C CA . GLN A 1 237 ? 8.305 33.938 0.641 1 97.62 237 GLN A CA 1
ATOM 1766 C C . GLN A 1 237 ? 8.406 32.406 0.64 1 97.62 237 GLN A C 1
ATOM 1768 O O . GLN A 1 237 ? 9.5 31.859 0.736 1 97.62 237 GLN A O 1
ATOM 1773 N N . LEU A 1 238 ? 7.277 31.719 0.518 1 98.06 238 LEU A N 1
ATOM 1774 C CA . LEU A 1 238 ? 7.211 30.266 0.618 1 98.06 238 LEU A CA 1
ATOM 1775 C C . LEU A 1 238 ? 7.445 29.609 -0.741 1 98.06 238 LEU A C 1
ATOM 1777 O O . LEU A 1 238 ? 7.719 28.422 -0.821 1 98.06 238 LEU A O 1
ATOM 1781 N N . ALA A 1 239 ? 7.422 30.359 -1.818 1 97.69 239 ALA A N 1
ATOM 1782 C CA . ALA A 1 239 ? 7.434 29.875 -3.195 1 97.69 239 ALA A CA 1
ATOM 1783 C C . ALA A 1 239 ? 8.68 29.047 -3.473 1 97.69 239 ALA A C 1
ATOM 1785 O O . ALA A 1 239 ? 8.602 28.016 -4.156 1 97.69 239 ALA A O 1
ATOM 1786 N N . PRO A 1 240 ? 9.898 29.453 -2.951 1 98.19 240 PRO A N 1
ATOM 1787 C CA . PRO A 1 240 ? 11.07 28.625 -3.207 1 98.19 240 PRO A CA 1
ATOM 1788 C C . PRO A 1 240 ? 10.938 27.219 -2.623 1 98.19 240 PRO A C 1
ATOM 1790 O O . PRO A 1 240 ? 11.398 26.25 -3.229 1 98.19 240 PRO A O 1
ATOM 1793 N N . LEU A 1 241 ? 10.305 27.062 -1.483 1 98.44 241 LEU A N 1
ATOM 1794 C CA . LEU A 1 241 ? 10.086 25.75 -0.886 1 98.44 241 LEU A CA 1
ATOM 1795 C C . LEU A 1 241 ? 9.125 24.922 -1.739 1 98.44 241 LEU A C 1
ATOM 1797 O O . LEU A 1 241 ? 9.344 23.719 -1.938 1 98.44 241 LEU A O 1
ATOM 1801 N N . TRP A 1 242 ? 8.047 25.578 -2.262 1 98 242 TRP A N 1
ATOM 1802 C CA . TRP A 1 242 ? 7.102 24.891 -3.145 1 98 242 TRP A CA 1
ATOM 1803 C C . TRP A 1 242 ? 7.809 24.359 -4.387 1 98 242 TRP A C 1
ATOM 1805 O O . TRP A 1 242 ? 7.504 23.266 -4.859 1 98 242 TRP A O 1
ATOM 1815 N N . ARG A 1 243 ? 8.742 25.125 -4.871 1 97.94 243 ARG A N 1
ATOM 1816 C CA . ARG A 1 243 ? 9.492 24.688 -6.043 1 97.94 243 ARG A CA 1
ATOM 1817 C C . ARG A 1 243 ? 10.305 23.438 -5.742 1 97.94 243 ARG A C 1
ATOM 1819 O O . ARG A 1 243 ? 10.438 22.562 -6.594 1 97.94 243 ARG A O 1
ATOM 1826 N N . CYS A 1 244 ? 10.852 23.359 -4.566 1 98.44 244 CYS A N 1
ATOM 1827 C CA . CYS A 1 244 ? 11.57 22.156 -4.164 1 98.44 244 CYS A CA 1
ATOM 1828 C C . CYS A 1 244 ? 10.633 20.953 -4.086 1 98.44 244 CYS A C 1
ATOM 1830 O O . CYS A 1 244 ? 10.992 19.859 -4.523 1 98.44 244 CYS A O 1
ATOM 1832 N N . PHE A 1 245 ? 9.406 21.188 -3.502 1 98 245 PHE A N 1
ATOM 1833 C CA . PHE A 1 245 ? 8.43 20.109 -3.453 1 98 245 PHE A CA 1
ATOM 1834 C C . PHE A 1 245 ? 8.156 19.562 -4.848 1 98 245 PHE A C 1
ATOM 1836 O O . PHE A 1 245 ? 8.148 18.344 -5.055 1 98 245 PHE A O 1
ATOM 1843 N N . ASP A 1 246 ? 7.941 20.484 -5.727 1 97.19 246 ASP A N 1
ATOM 1844 C CA . ASP A 1 246 ? 7.602 20.109 -7.094 1 97.19 246 ASP A CA 1
ATOM 1845 C C . ASP A 1 246 ? 8.766 19.391 -7.773 1 97.19 246 ASP A C 1
ATOM 1847 O O . ASP A 1 246 ? 8.578 18.359 -8.438 1 97.19 246 ASP A O 1
ATOM 1851 N N . ARG A 1 247 ? 9.984 19.891 -7.555 1 97.12 247 ARG A N 1
ATOM 1852 C CA . ARG A 1 247 ? 11.172 19.422 -8.266 1 97.12 247 ARG A CA 1
ATOM 1853 C C . ARG A 1 247 ? 11.602 18.047 -7.75 1 97.12 247 ARG A C 1
ATOM 1855 O O . ARG A 1 247 ? 12.086 17.219 -8.523 1 97.12 247 ARG A O 1
ATOM 1862 N N . TYR A 1 248 ? 11.367 17.812 -6.523 1 97.56 248 TYR A N 1
ATOM 1863 C CA . TYR A 1 248 ? 11.992 16.641 -5.938 1 97.56 248 TYR A CA 1
ATOM 1864 C C . TYR A 1 248 ? 10.945 15.633 -5.477 1 97.56 248 TYR A C 1
ATOM 1866 O O . TYR A 1 248 ? 11.156 14.914 -4.496 1 97.56 248 TYR A O 1
ATOM 1874 N N . GLY A 1 249 ? 9.812 15.594 -6.129 1 93.5 249 GLY A N 1
ATOM 1875 C CA . GLY A 1 249 ? 8.867 14.492 -6.066 1 93.5 249 GLY A CA 1
ATOM 1876 C C . GLY A 1 249 ? 7.984 14.539 -4.832 1 93.5 249 GLY A C 1
ATOM 1877 O O . GLY A 1 249 ? 7.5 13.5 -4.371 1 93.5 249 GLY A O 1
ATOM 1878 N N . GLY A 1 250 ? 7.816 15.781 -4.289 1 95.81 250 GLY A N 1
ATOM 1879 C CA . GLY A 1 250 ? 6.918 15.914 -3.152 1 95.81 250 GLY A CA 1
ATOM 1880 C C . GLY A 1 250 ? 7.586 16.516 -1.928 1 95.81 250 GLY A C 1
ATOM 1881 O O . GLY A 1 250 ? 8.75 16.922 -1.984 1 95.81 250 GLY A O 1
ATOM 1882 N N . SER A 1 251 ? 6.891 16.484 -0.853 1 98.06 251 SER A N 1
ATOM 1883 C CA . SER A 1 251 ? 7.285 17.297 0.299 1 98.06 251 SER A CA 1
ATOM 1884 C C . SER A 1 251 ? 8.117 16.484 1.286 1 98.06 251 SER A C 1
ATOM 1886 O O . SER A 1 251 ? 8.945 17.031 2.008 1 98.06 251 SER A O 1
ATOM 1888 N N . LEU A 1 252 ? 7.938 15.164 1.367 1 98.38 252 LEU A N 1
ATOM 1889 C CA . LEU A 1 252 ? 8.453 14.367 2.477 1 98.38 252 LEU A CA 1
ATOM 1890 C C . LEU A 1 252 ? 9.977 14.461 2.549 1 98.38 252 LEU A C 1
ATOM 1892 O O . LEU A 1 252 ? 10.531 14.812 3.59 1 98.38 252 LEU A O 1
ATOM 1896 N N . ARG A 1 253 ? 10.664 14.18 1.422 1 98.56 253 ARG A N 1
ATOM 1897 C CA . ARG A 1 253 ? 12.125 14.172 1.416 1 98.56 253 ARG A CA 1
ATOM 1898 C C . ARG A 1 253 ? 12.68 15.586 1.584 1 98.56 253 ARG A C 1
ATOM 1900 O O . ARG A 1 253 ? 13.727 15.773 2.209 1 98.56 253 ARG A O 1
ATOM 1907 N N . VAL A 1 254 ? 11.945 16.562 1.004 1 98.75 254 VAL A N 1
ATOM 1908 C CA . VAL A 1 254 ? 12.367 17.953 1.092 1 98.75 254 VAL A CA 1
ATOM 1909 C C . VAL A 1 254 ? 12.266 18.438 2.539 1 98.75 254 VAL A C 1
ATOM 1911 O O . VAL A 1 254 ? 13.203 19.047 3.062 1 98.75 254 VAL A O 1
ATOM 1914 N N . ILE A 1 255 ? 11.188 18.125 3.195 1 98.69 255 ILE A N 1
ATOM 1915 C CA . ILE A 1 255 ? 10.992 18.609 4.559 1 98.69 255 ILE A CA 1
ATOM 1916 C C . ILE A 1 255 ? 11.938 17.875 5.508 1 98.69 255 ILE A C 1
ATOM 1918 O O . ILE A 1 255 ? 12.43 18.469 6.477 1 98.69 255 ILE A O 1
ATOM 1922 N N . ALA A 1 256 ? 12.164 16.594 5.238 1 98.81 256 ALA A N 1
ATOM 1923 C CA . ALA A 1 256 ? 13.172 15.875 6.016 1 98.81 256 ALA A CA 1
ATOM 1924 C C . ALA A 1 256 ? 14.539 16.547 5.887 1 98.81 256 ALA A C 1
ATOM 1926 O O . ALA A 1 256 ? 15.25 16.719 6.879 1 98.81 256 ALA A O 1
ATOM 1927 N N . SER A 1 257 ? 14.883 16.875 4.656 1 98.69 257 SER A N 1
ATOM 1928 C CA . SER A 1 257 ? 16.141 17.562 4.414 1 98.69 257 SER A CA 1
ATOM 1929 C C . SER A 1 257 ? 16.188 18.906 5.121 1 98.69 257 SER A C 1
ATOM 1931 O O . SER A 1 257 ? 17.203 19.297 5.695 1 98.69 257 SER A O 1
ATOM 1933 N N . ALA A 1 258 ? 15.109 19.641 5.039 1 98.75 258 ALA A N 1
ATOM 1934 C CA . ALA A 1 258 ? 15.008 20.938 5.703 1 98.75 258 ALA A CA 1
ATOM 1935 C C . ALA A 1 258 ? 15.203 20.781 7.211 1 98.75 258 ALA A C 1
ATOM 1937 O O . ALA A 1 258 ? 15.945 21.562 7.824 1 98.75 258 ALA A O 1
ATOM 1938 N N . ALA A 1 259 ? 14.547 19.797 7.824 1 98.69 259 ALA A N 1
ATOM 1939 C CA . ALA A 1 259 ? 14.68 19.562 9.258 1 98.69 259 ALA A CA 1
ATOM 1940 C C . ALA A 1 259 ? 16.125 19.25 9.633 1 98.69 259 ALA A C 1
ATOM 1942 O O . ALA A 1 259 ? 16.625 19.734 10.656 1 98.69 259 ALA A O 1
ATOM 1943 N N . ALA A 1 260 ? 16.766 18.484 8.812 1 98.62 260 ALA A N 1
ATOM 1944 C CA . ALA A 1 260 ? 18.172 18.156 9.062 1 98.62 260 ALA A CA 1
ATOM 1945 C C . ALA A 1 260 ? 19.062 19.391 8.945 1 98.62 260 ALA A C 1
ATOM 1947 O O . ALA A 1 260 ? 19.953 19.594 9.773 1 98.62 260 ALA A O 1
ATOM 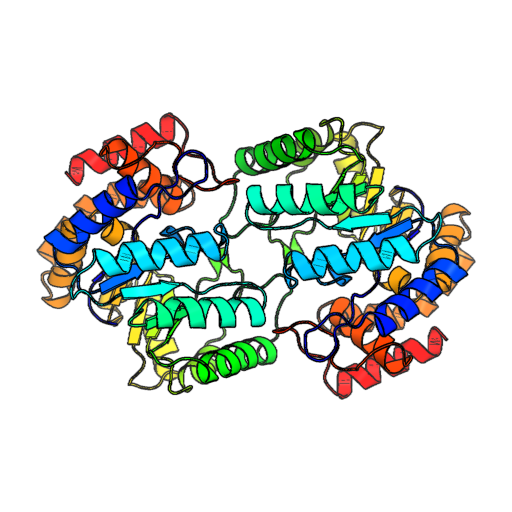1948 N N . ILE A 1 261 ? 18.844 20.172 7.926 1 98.31 261 ILE A N 1
ATOM 1949 C CA . ILE A 1 261 ? 19.609 21.391 7.699 1 98.31 261 ILE A CA 1
ATOM 1950 C C . ILE A 1 261 ? 19.469 22.328 8.898 1 98.31 261 ILE A C 1
ATOM 1952 O O . ILE A 1 261 ? 20.422 22.984 9.297 1 98.31 261 ILE A O 1
ATOM 1956 N N . LEU A 1 262 ? 18.297 22.328 9.5 1 97.94 262 LEU A N 1
ATOM 1957 C CA . LEU A 1 262 ? 18.016 23.172 10.648 1 97.94 262 LEU A CA 1
ATOM 1958 C C . LEU A 1 262 ? 18.578 22.578 11.93 1 97.94 262 LEU A C 1
ATOM 1960 O O . LEU A 1 262 ? 18.422 23.141 13.008 1 97.94 262 LEU A O 1
ATOM 1964 N N . GLY A 1 263 ? 19.172 21.391 11.844 1 98.12 263 GLY A N 1
ATOM 1965 C CA . GLY A 1 263 ? 19.812 20.75 12.984 1 98.12 263 GLY A CA 1
ATOM 1966 C C . GLY A 1 263 ? 18.828 20.016 13.883 1 98.12 263 GLY A C 1
ATOM 1967 O O . GLY A 1 263 ? 19.141 19.719 15.039 1 98.12 263 GLY A O 1
ATOM 1968 N N . LEU A 1 264 ? 17.688 19.703 13.383 1 98.44 264 LEU A N 1
ATOM 1969 C CA . LEU A 1 264 ? 16.641 19.125 14.227 1 98.44 264 LEU A CA 1
ATOM 1970 C C . LEU A 1 264 ? 16.734 17.609 14.25 1 98.44 264 LEU A C 1
ATOM 1972 O O . LEU A 1 264 ? 16.234 16.969 15.172 1 98.44 264 LEU A O 1
ATOM 1976 N N . CYS A 1 265 ? 17.266 16.969 13.234 1 98.31 265 CYS A N 1
ATOM 1977 C CA . CYS A 1 265 ? 17.344 15.516 13.141 1 98.31 265 CYS A CA 1
ATOM 1978 C C . CYS A 1 265 ? 18.5 15.086 12.258 1 98.31 265 CYS A C 1
ATOM 1980 O O . CYS A 1 265 ? 19.188 15.922 11.68 1 98.31 265 CYS A O 1
ATOM 1982 N N . ASP A 1 266 ? 18.719 13.766 12.195 1 97.94 266 ASP A N 1
ATOM 1983 C CA . ASP A 1 266 ? 19.734 13.172 11.32 1 97.94 266 ASP A CA 1
ATOM 1984 C C . ASP A 1 266 ? 19.344 13.359 9.852 1 97.94 266 ASP A C 1
ATOM 1986 O O . ASP A 1 266 ? 18.172 13.266 9.492 1 97.94 266 ASP A O 1
ATOM 1990 N N . PRO A 1 267 ? 20.375 13.648 9.047 1 97.69 267 PRO A N 1
ATOM 1991 C CA . PRO A 1 267 ? 20.078 13.758 7.617 1 97.69 267 PRO A CA 1
ATOM 1992 C C . PRO A 1 267 ? 19.391 12.516 7.059 1 97.69 267 PRO A C 1
ATOM 1994 O O . PRO A 1 267 ? 18.578 12.617 6.133 1 97.69 267 PRO A O 1
ATOM 1997 N N . ASP A 1 268 ? 19.766 11.375 7.617 1 98.25 268 ASP A N 1
ATOM 1998 C CA . ASP A 1 268 ? 19.125 10.125 7.227 1 98.25 268 ASP A CA 1
ATOM 1999 C C . ASP A 1 268 ? 18.047 9.719 8.234 1 98.25 268 ASP A C 1
ATOM 2001 O O . ASP A 1 268 ? 18.219 8.734 8.961 1 98.25 268 ASP A O 1
ATOM 2005 N N . CYS A 1 269 ? 16.906 10.391 8.141 1 98.69 269 CYS A N 1
ATOM 2006 C CA . CYS A 1 269 ? 15.898 10.227 9.188 1 98.69 269 CYS A CA 1
ATOM 2007 C C . CYS A 1 269 ? 14.633 9.578 8.641 1 98.69 269 CYS A C 1
ATOM 2009 O O . CYS A 1 269 ? 13.594 9.586 9.297 1 98.69 269 CYS A O 1
ATOM 2011 N N . LEU A 1 270 ? 14.641 9.094 7.406 1 98.75 270 LEU A N 1
ATOM 2012 C CA . LEU A 1 270 ? 13.477 8.492 6.77 1 98.75 270 LEU A CA 1
ATOM 2013 C C . LEU A 1 270 ? 13.523 6.969 6.863 1 98.75 270 LEU A C 1
ATOM 2015 O O . LEU A 1 270 ? 14.609 6.379 6.867 1 98.75 270 LEU A O 1
ATOM 2019 N N . PRO A 1 271 ? 12.398 6.324 7.008 1 98.75 271 PRO A N 1
ATOM 2020 C CA . PRO A 1 271 ? 12.406 4.859 6.988 1 98.75 271 PRO A CA 1
ATOM 2021 C C . PRO A 1 271 ? 12.719 4.289 5.609 1 98.75 271 PRO A C 1
ATOM 2023 O O . PRO A 1 271 ? 12.273 4.832 4.594 1 98.75 271 PRO A O 1
ATOM 2026 N N . ARG A 1 272 ? 13.453 3.234 5.605 1 98.69 272 ARG A N 1
ATOM 2027 C CA . ARG A 1 272 ? 13.75 2.553 4.348 1 98.69 272 ARG A CA 1
ATOM 2028 C C . ARG A 1 272 ? 12.492 1.924 3.762 1 98.69 272 ARG A C 1
ATOM 2030 O O . ARG A 1 272 ? 11.633 1.434 4.5 1 98.69 272 ARG A O 1
ATOM 2037 N N . PRO A 1 273 ? 12.305 2.021 2.42 1 98.62 273 PRO A N 1
ATOM 2038 C CA . PRO A 1 273 ? 13.352 2.213 1.417 1 98.62 273 PRO A CA 1
ATOM 2039 C C . PRO A 1 273 ? 13.555 3.68 1.041 1 98.62 273 PRO A C 1
ATOM 2041 O O . PRO A 1 273 ? 14.359 3.99 0.161 1 98.62 273 PRO A O 1
ATOM 2044 N N . LEU A 1 274 ? 12.875 4.598 1.701 1 98.69 274 LEU A N 1
ATOM 2045 C CA . LEU A 1 274 ? 13.047 6.016 1.396 1 98.69 274 LEU A CA 1
ATOM 2046 C C . LEU A 1 274 ? 14.477 6.461 1.698 1 98.69 274 LEU A C 1
ATOM 2048 O O . LEU A 1 274 ? 15.047 6.074 2.721 1 98.69 274 LEU A O 1
ATOM 2052 N N . LEU A 1 275 ? 15.016 7.211 0.815 1 98.38 275 LEU A N 1
ATOM 2053 C CA . LEU A 1 275 ? 16.375 7.723 0.979 1 98.38 275 LEU A CA 1
ATOM 2054 C C . LEU A 1 275 ? 16.375 9.242 1.084 1 98.38 275 LEU A C 1
ATOM 2056 O O . LEU A 1 275 ? 15.453 9.898 0.59 1 98.38 275 LEU A O 1
ATOM 2060 N N . PRO A 1 276 ? 17.375 9.805 1.766 1 97.94 276 PRO A N 1
ATOM 2061 C CA . PRO A 1 276 ? 17.516 11.258 1.751 1 97.94 276 PRO A CA 1
ATOM 2062 C C . PRO A 1 276 ? 17.797 11.812 0.354 1 97.94 276 PRO A C 1
ATOM 2064 O O . PRO A 1 276 ? 18.203 11.062 -0.54 1 97.94 276 PRO A O 1
ATOM 2067 N N . LEU A 1 277 ? 17.547 13.109 0.243 1 98.44 277 LEU A N 1
ATOM 2068 C CA . LEU A 1 277 ? 17.875 13.789 -1.007 1 98.44 277 LEU A CA 1
ATOM 2069 C C . LEU A 1 277 ? 19.375 13.773 -1.258 1 98.44 277 LEU A C 1
ATOM 2071 O O . LEU A 1 277 ? 20.172 13.656 -0.318 1 98.44 277 LEU A O 1
ATOM 2075 N N . GLY A 1 278 ? 19.75 13.82 -2.518 1 97.56 278 GLY A N 1
ATOM 2076 C CA . GLY A 1 278 ? 21.141 13.938 -2.887 1 97.56 278 GLY A CA 1
ATOM 2077 C C . GLY A 1 278 ? 21.719 15.328 -2.652 1 97.56 278 GLY A C 1
ATOM 2078 O O . GLY A 1 278 ? 20.984 16.25 -2.301 1 97.56 278 GLY A O 1
ATOM 2079 N N . GLU A 1 279 ? 22.922 15.547 -2.904 1 97.62 279 GLU A N 1
ATOM 2080 C CA . GLU A 1 279 ? 23.672 16.766 -2.58 1 97.62 279 GLU A CA 1
ATOM 2081 C C . GLU A 1 279 ? 23.062 17.984 -3.289 1 97.62 279 GLU A C 1
ATOM 2083 O O . GLU A 1 279 ? 22.891 19.031 -2.678 1 97.62 279 GLU A O 1
ATOM 2088 N N . GLU A 1 280 ? 22.797 17.891 -4.547 1 97.75 280 GLU A N 1
ATOM 2089 C CA . GLU A 1 280 ? 22.234 18.984 -5.32 1 97.75 280 GLU A CA 1
ATOM 2090 C C . GLU A 1 280 ? 20.891 19.438 -4.758 1 97.75 280 GLU A C 1
ATOM 2092 O O . GLU A 1 280 ? 20.641 20.625 -4.594 1 97.75 280 GLU A O 1
ATOM 2097 N N . ALA A 1 281 ? 20.078 18.469 -4.496 1 98.12 281 ALA A N 1
ATOM 2098 C CA . ALA A 1 281 ? 18.766 18.75 -3.939 1 98.12 281 ALA A CA 1
ATOM 2099 C C . ALA A 1 281 ? 18.875 19.422 -2.57 1 98.12 281 ALA A C 1
ATOM 2101 O O . ALA A 1 281 ? 18.109 20.328 -2.25 1 98.12 281 ALA A O 1
ATOM 2102 N N . ILE A 1 282 ? 19.828 18.984 -1.798 1 98.31 282 ILE A N 1
ATOM 2103 C CA . ILE A 1 282 ? 20.031 19.547 -0.467 1 98.31 282 ILE A CA 1
ATOM 2104 C C . ILE A 1 282 ? 20.438 21.016 -0.583 1 98.31 282 ILE A C 1
ATOM 2106 O O . ILE A 1 282 ? 19.984 21.859 0.201 1 98.31 282 ILE A O 1
ATOM 2110 N N . ARG A 1 283 ? 21.234 21.359 -1.528 1 97.94 283 ARG A N 1
ATOM 2111 C CA . ARG A 1 283 ? 21.625 22.75 -1.754 1 97.94 283 ARG A CA 1
ATOM 2112 C C . ARG A 1 283 ? 20.422 23.609 -2.129 1 97.94 283 ARG A C 1
ATOM 2114 O O . ARG A 1 283 ? 20.281 24.734 -1.659 1 97.94 283 ARG A O 1
ATOM 2121 N N . ASP A 1 284 ? 19.609 23.016 -2.982 1 98.31 284 ASP A N 1
ATOM 2122 C CA . ASP A 1 284 ? 18.391 23.734 -3.367 1 98.31 284 ASP A CA 1
ATOM 2123 C C . ASP A 1 284 ? 17.5 23.984 -2.156 1 98.31 284 ASP A C 1
ATOM 2125 O O . ASP A 1 284 ? 16.938 25.078 -2.012 1 98.31 284 ASP A O 1
ATOM 2129 N N . VAL A 1 285 ? 17.391 22.984 -1.306 1 98.62 285 VAL A N 1
ATOM 2130 C CA . VAL A 1 285 ? 16.562 23.109 -0.112 1 98.62 285 VAL A CA 1
ATOM 2131 C C . VAL A 1 285 ? 17.172 24.156 0.825 1 98.62 285 VAL A C 1
ATOM 2133 O O . VAL A 1 285 ? 16.453 25 1.37 1 98.62 285 VAL A O 1
ATOM 2136 N N . ALA A 1 286 ? 18.453 24.141 0.989 1 98.31 286 ALA A N 1
ATOM 2137 C CA . ALA A 1 286 ? 19.125 25.109 1.838 1 98.31 286 ALA A CA 1
ATOM 2138 C C . ALA A 1 286 ? 18.875 26.531 1.345 1 98.31 286 ALA A C 1
ATOM 2140 O O . ALA A 1 286 ? 18.641 27.453 2.145 1 98.31 286 ALA A O 1
ATOM 2141 N N . ALA A 1 287 ? 18.938 26.719 0.072 1 97.94 287 ALA A N 1
ATOM 2142 C CA . ALA A 1 287 ? 18.672 28.031 -0.518 1 97.94 287 ALA A CA 1
ATOM 2143 C C . ALA A 1 287 ? 17.25 28.484 -0.25 1 97.94 287 ALA A C 1
ATOM 2145 O O . ALA A 1 287 ? 17 29.656 0.047 1 97.94 287 ALA A O 1
ATOM 2146 N N . ALA A 1 288 ? 16.359 27.562 -0.386 1 97.94 288 ALA A N 1
ATOM 2147 C CA . ALA A 1 288 ? 14.953 27.875 -0.151 1 97.94 288 ALA A CA 1
ATOM 2148 C C . ALA A 1 288 ? 14.711 28.281 1.304 1 97.94 288 ALA A C 1
ATOM 2150 O O . ALA A 1 288 ? 13.852 29.109 1.594 1 97.94 288 ALA A O 1
ATOM 2151 N N . LEU A 1 289 ? 15.516 27.734 2.236 1 97.5 289 LEU A N 1
ATOM 2152 C CA . LEU A 1 289 ? 15.352 27.969 3.666 1 97.5 289 LEU A CA 1
ATOM 2153 C C . LEU A 1 289 ? 15.844 29.344 4.055 1 97.5 289 LEU A C 1
ATOM 2155 O O . LEU A 1 289 ? 15.438 29.891 5.086 1 97.5 289 LEU A O 1
ATOM 2159 N N . HIS A 1 290 ? 16.75 29.906 3.326 1 92.56 290 HIS A N 1
ATOM 2160 C CA . HIS A 1 290 ? 17.297 31.234 3.629 1 92.56 290 HIS A CA 1
ATOM 2161 C C . HIS A 1 290 ? 16.188 32.281 3.67 1 92.56 290 HIS A C 1
ATOM 2163 O O . HIS A 1 290 ? 16.25 33.219 4.461 1 92.56 290 HIS A O 1
ATOM 2169 N N . GLY A 1 291 ? 15.148 32.062 2.994 1 85.38 291 GLY A N 1
ATOM 2170 C CA . GLY A 1 291 ? 14.039 33 2.98 1 85.38 291 GLY A CA 1
ATOM 2171 C C . GLY A 1 291 ? 12.977 32.688 4.016 1 85.38 291 GLY A C 1
ATOM 2172 O O . GLY A 1 291 ? 12.008 33.438 4.168 1 85.38 291 GLY A O 1
ATOM 2173 N N . LEU A 1 292 ? 13.125 31.609 4.703 1 86.69 292 LEU A N 1
ATOM 2174 C CA . LEU A 1 292 ? 12.102 31.172 5.641 1 86.69 292 LEU A CA 1
ATOM 2175 C C . LEU A 1 292 ? 12.539 31.406 7.078 1 86.69 292 LEU A C 1
ATOM 2177 O O . LEU A 1 292 ? 11.703 31.422 7.992 1 86.69 292 LEU A O 1
ATOM 2181 N N . ALA A 1 293 ? 13.977 31.469 7.305 1 65.19 293 ALA A N 1
ATOM 2182 C CA . ALA A 1 293 ? 14.547 31.719 8.625 1 65.19 293 ALA A CA 1
ATOM 2183 C C . ALA A 1 293 ? 14.422 33.188 9 1 65.19 293 ALA A C 1
ATOM 2185 O O . ALA A 1 293 ? 14.383 34.062 8.125 1 65.19 293 ALA A O 1
ATOM 2186 N N . MET B 1 1 ? 12.172 -24.984 -9.555 1 88.75 1 MET B N 1
ATOM 2187 C CA . MET B 1 1 ? 11.469 -23.844 -8.945 1 88.75 1 MET B CA 1
ATOM 2188 C C . MET B 1 1 ? 11.031 -22.844 -10.008 1 88.75 1 MET B C 1
ATOM 2190 O O . MET B 1 1 ? 9.883 -22.406 -10.008 1 88.75 1 MET B O 1
ATOM 2194 N N . PHE B 1 2 ? 11.672 -22.5 -11.031 1 97.75 2 PHE B N 1
ATOM 2195 C CA . PHE B 1 2 ? 11.391 -21.406 -11.961 1 97.75 2 PHE B CA 1
ATOM 2196 C C . PHE B 1 2 ? 11.219 -21.938 -13.383 1 97.75 2 PHE B C 1
ATOM 2198 O O . PHE B 1 2 ? 11.797 -21.391 -14.328 1 97.75 2 PHE B O 1
ATOM 2205 N N . THR B 1 3 ? 10.461 -23.047 -13.523 1 98 3 THR B N 1
ATOM 2206 C CA . THR B 1 3 ? 10.023 -23.594 -14.805 1 98 3 THR B CA 1
ATOM 2207 C C . THR B 1 3 ? 8.672 -24.281 -14.664 1 98 3 THR B C 1
ATOM 2209 O O . THR B 1 3 ? 8.289 -24.688 -13.562 1 98 3 THR B O 1
ATOM 2212 N N . GLY B 1 4 ? 7.973 -24.328 -15.719 1 98.31 4 GLY B N 1
ATOM 2213 C CA . GLY B 1 4 ? 6.711 -25.047 -15.703 1 98.31 4 GLY B CA 1
ATOM 2214 C C . GLY B 1 4 ? 5.586 -24.266 -15.055 1 98.31 4 GLY B C 1
ATOM 2215 O O . GLY B 1 4 ? 5.395 -23.078 -15.344 1 98.31 4 GLY B O 1
ATOM 2216 N N . LEU B 1 5 ? 4.777 -24.984 -14.281 1 98.69 5 LEU B N 1
ATOM 2217 C CA . LEU B 1 5 ? 3.639 -24.359 -13.609 1 98.69 5 LEU B CA 1
ATOM 2218 C C . LEU B 1 5 ? 3.959 -24.078 -12.141 1 98.69 5 LEU B C 1
ATOM 2220 O O . LEU B 1 5 ? 4.285 -25 -11.391 1 98.69 5 LEU B O 1
ATOM 2224 N N . CYS B 1 6 ? 3.971 -22.891 -11.766 1 98.88 6 CYS B N 1
ATOM 2225 C CA . CYS B 1 6 ? 3.969 -22.484 -10.367 1 98.88 6 CYS B CA 1
ATOM 2226 C C . CYS B 1 6 ? 2.568 -22.094 -9.906 1 98.88 6 CYS B C 1
ATOM 2228 O O . CYS B 1 6 ? 2.035 -21.062 -10.32 1 98.88 6 CYS B O 1
ATOM 2230 N N . ALA B 1 7 ? 1.999 -22.938 -9.062 1 98.81 7 ALA B N 1
ATOM 2231 C CA . ALA B 1 7 ? 0.615 -22.766 -8.625 1 98.81 7 ALA B CA 1
ATOM 2232 C C . ALA B 1 7 ? 0.526 -21.797 -7.453 1 98.81 7 ALA B C 1
ATOM 2234 O O . ALA B 1 7 ? 1.259 -21.922 -6.469 1 98.81 7 ALA B O 1
ATOM 2235 N N . PHE B 1 8 ? -0.331 -20.812 -7.559 1 98.81 8 PHE B N 1
ATOM 2236 C CA . PHE B 1 8 ? -0.555 -19.828 -6.508 1 98.81 8 PHE B CA 1
ATOM 2237 C C . PHE B 1 8 ? -1.893 -20.062 -5.82 1 98.81 8 PHE B C 1
ATOM 2239 O O . PHE B 1 8 ? -2.926 -19.562 -6.266 1 98.81 8 PHE B O 1
ATOM 2246 N N . PRO B 1 9 ? -1.897 -20.75 -4.734 1 98.81 9 PRO B N 1
ATOM 2247 C CA . PRO B 1 9 ? -3.162 -21.078 -4.07 1 98.81 9 PRO B CA 1
ATOM 2248 C C . PRO B 1 9 ? -3.717 -19.906 -3.256 1 98.81 9 PRO B C 1
ATOM 2250 O O . PRO B 1 9 ? -2.953 -19.062 -2.777 1 98.81 9 PRO B O 1
ATOM 2253 N N . LEU B 1 10 ? -5.023 -19.953 -3.098 1 98.56 10 LEU B N 1
ATOM 2254 C CA . LEU B 1 10 ? -5.738 -19.094 -2.154 1 98.56 10 LEU B CA 1
ATOM 2255 C C . LEU B 1 10 ? -5.312 -19.391 -0.721 1 98.56 10 LEU B C 1
ATOM 2257 O O . LEU B 1 10 ? -4.918 -20.516 -0.406 1 98.56 10 LEU B O 1
ATOM 2261 N N . THR B 1 11 ? -5.336 -18.422 0.137 1 98.88 11 THR B N 1
ATOM 2262 C CA . THR B 1 11 ? -5.266 -18.547 1.588 1 98.88 11 THR B CA 1
ATOM 2263 C C . THR B 1 11 ? -6.598 -18.172 2.23 1 98.88 11 THR B C 1
ATOM 2265 O O . THR B 1 11 ? -6.809 -17.016 2.605 1 98.88 11 THR B O 1
ATOM 2268 N N . PRO B 1 12 ? -7.441 -19.141 2.389 1 98.88 12 PRO B N 1
ATOM 2269 C CA . PRO B 1 12 ? -8.789 -18.828 2.871 1 98.88 12 PRO B CA 1
ATOM 2270 C C . PRO B 1 12 ? -8.82 -18.469 4.352 1 98.88 12 PRO B C 1
ATOM 2272 O O . PRO B 1 12 ? -8.086 -19.047 5.152 1 98.88 12 PRO B O 1
ATOM 2275 N N . LEU B 1 13 ? -9.648 -17.516 4.625 1 98.69 13 LEU B N 1
ATOM 2276 C CA . LEU B 1 13 ? -9.898 -17.141 6.012 1 98.69 13 LEU B CA 1
ATOM 2277 C C . LEU B 1 13 ? -11.297 -17.562 6.445 1 98.69 13 LEU B C 1
ATOM 2279 O O . LEU B 1 13 ? -12.164 -17.812 5.602 1 98.69 13 LEU B O 1
ATOM 2283 N N . HIS B 1 14 ? -11.5 -17.75 7.676 1 98.12 14 HIS B N 1
ATOM 2284 C CA . HIS B 1 14 ? -12.781 -17.906 8.352 1 98.12 14 HIS B CA 1
ATOM 2285 C C . HIS B 1 14 ? -12.898 -16.922 9.523 1 98.12 14 HIS B C 1
ATOM 2287 O O . HIS B 1 14 ? -12.086 -16.969 10.453 1 98.12 14 HIS B O 1
ATOM 2293 N N . GLN B 1 15 ? -13.906 -16.047 9.477 1 96.44 15 GLN B N 1
ATOM 2294 C CA . GLN B 1 15 ? -14.062 -15 10.477 1 96.44 15 GLN B CA 1
ATOM 2295 C C . GLN B 1 15 ? -12.766 -14.211 10.656 1 96.44 15 GLN B C 1
ATOM 2297 O O . GLN B 1 15 ? -12.328 -13.977 11.781 1 96.44 15 GLN B O 1
ATOM 2302 N N . GLN B 1 16 ? -12.039 -14.031 9.539 1 95.88 16 GLN B N 1
ATOM 2303 C CA . GLN B 1 16 ? -10.867 -13.172 9.414 1 95.88 16 GLN B CA 1
ATOM 2304 C C . GLN B 1 16 ? -9.648 -13.812 10.078 1 95.88 16 GLN B C 1
ATOM 2306 O O . GLN B 1 16 ? -8.664 -13.125 10.367 1 95.88 16 GLN B O 1
ATOM 2311 N N . HIS B 1 17 ? -9.766 -15.094 10.312 1 97.44 17 HIS B N 1
ATOM 2312 C CA . HIS B 1 17 ? -8.625 -15.898 10.734 1 97.44 17 HIS B CA 1
ATOM 2313 C C . HIS B 1 17 ? -8.289 -16.969 9.703 1 97.44 17 HIS B C 1
ATOM 2315 O O . HIS B 1 17 ? -9.156 -17.391 8.945 1 97.44 17 HIS B O 1
ATOM 2321 N N . LEU B 1 18 ? -7.008 -17.375 9.727 1 98.44 18 LEU B N 1
ATOM 2322 C CA . LEU B 1 18 ? -6.602 -18.406 8.789 1 98.44 18 LEU B CA 1
ATOM 2323 C C . LEU B 1 18 ? -7.48 -19.656 8.945 1 98.44 18 LEU B C 1
ATOM 2325 O O . LEU B 1 18 ? -7.629 -20.188 10.047 1 98.44 18 LEU B O 1
ATOM 2329 N N . ASP B 1 19 ? -8.086 -20.078 7.891 1 98.81 19 ASP B N 1
ATOM 2330 C CA . ASP B 1 19 ? -8.789 -21.359 7.844 1 98.81 19 ASP B CA 1
ATOM 2331 C C . ASP B 1 19 ? -7.844 -22.469 7.41 1 98.81 19 ASP B C 1
ATOM 2333 O O . ASP B 1 19 ? -7.812 -22.844 6.234 1 98.81 19 ASP B O 1
ATOM 2337 N N . GLU B 1 20 ? -7.184 -23.047 8.383 1 98.69 20 GLU B N 1
ATOM 2338 C CA . GLU B 1 20 ? -6.133 -24.016 8.094 1 98.69 20 GLU B CA 1
ATOM 2339 C C . GLU B 1 20 ? -6.695 -25.234 7.367 1 98.69 20 GLU B C 1
ATOM 2341 O O . GLU B 1 20 ? -6.074 -25.75 6.434 1 98.69 20 GLU B O 1
ATOM 2346 N N . LYS B 1 21 ? -7.848 -25.672 7.801 1 98.69 21 LYS B N 1
ATOM 2347 C CA . LYS B 1 21 ? -8.445 -26.859 7.176 1 98.69 21 LYS B CA 1
ATOM 2348 C C . LYS B 1 21 ? -8.734 -26.609 5.699 1 98.69 21 LYS B C 1
ATOM 2350 O O . LYS B 1 21 ? -8.43 -27.453 4.852 1 98.69 21 LYS B O 1
ATOM 2355 N N . ALA B 1 22 ? -9.344 -25.5 5.422 1 98.88 22 ALA B N 1
ATOM 2356 C CA . ALA B 1 22 ? -9.633 -25.141 4.035 1 98.88 22 ALA B CA 1
ATOM 2357 C C . ALA B 1 22 ? -8.344 -25.016 3.225 1 98.88 22 ALA B C 1
ATOM 2359 O O . ALA B 1 22 ? -8.281 -25.453 2.078 1 98.88 22 ALA B O 1
ATOM 2360 N N . PHE B 1 23 ? -7.344 -24.391 3.826 1 98.88 23 PHE B N 1
ATOM 2361 C CA . PHE B 1 23 ? -6.062 -24.203 3.152 1 98.88 23 PHE B CA 1
ATOM 2362 C C . PHE B 1 23 ? -5.43 -25.562 2.814 1 98.88 23 PHE B C 1
ATOM 2364 O O . PHE B 1 23 ? -4.945 -25.75 1.7 1 98.88 23 PHE B O 1
ATOM 2371 N N . ILE B 1 24 ? -5.496 -26.469 3.727 1 98.75 24 ILE B N 1
ATOM 2372 C CA . ILE B 1 24 ? -4.938 -27.797 3.541 1 98.75 24 ILE B CA 1
ATOM 2373 C C . ILE B 1 24 ? -5.695 -28.516 2.43 1 98.75 24 ILE B C 1
ATOM 2375 O O . ILE B 1 24 ? -5.094 -29.219 1.617 1 98.75 24 ILE B O 1
ATOM 2379 N N . ARG B 1 25 ? -7.023 -28.344 2.342 1 98.5 25 ARG B N 1
ATOM 2380 C CA . ARG B 1 25 ? -7.805 -28.938 1.265 1 98.5 25 ARG B CA 1
ATOM 2381 C C . ARG B 1 25 ? -7.332 -28.438 -0.097 1 98.5 25 ARG B C 1
ATOM 2383 O O . ARG B 1 25 ? -7.199 -29.219 -1.04 1 98.5 25 ARG B O 1
ATOM 2390 N N . ILE B 1 26 ? -7.082 -27.203 -0.168 1 98.56 26 ILE B N 1
ATOM 2391 C CA . ILE B 1 26 ? -6.625 -26.609 -1.419 1 98.56 26 ILE B CA 1
ATOM 2392 C C . ILE B 1 26 ? -5.227 -27.125 -1.756 1 98.56 26 ILE B C 1
ATOM 2394 O O . ILE B 1 26 ? -4.969 -27.531 -2.889 1 98.56 26 ILE B O 1
ATOM 2398 N N . LEU B 1 27 ? -4.352 -27.156 -0.768 1 98.62 27 LEU B N 1
ATOM 2399 C CA . LEU B 1 27 ? -2.992 -27.656 -0.975 1 98.62 27 LEU B CA 1
ATOM 2400 C C . LEU B 1 27 ? -3.004 -29.109 -1.423 1 98.62 27 LEU B C 1
ATOM 2402 O O . LEU B 1 27 ? -2.184 -29.516 -2.25 1 98.62 27 LEU B O 1
ATOM 2406 N N . SER B 1 28 ? -3.904 -29.875 -0.904 1 97.94 28 SER B N 1
ATOM 2407 C CA . SER B 1 28 ? -3.967 -31.297 -1.236 1 97.94 28 SER B CA 1
ATOM 2408 C C . SER B 1 28 ? -4.254 -31.516 -2.719 1 97.94 28 SER B C 1
ATOM 2410 O O . SER B 1 28 ? -3.725 -32.438 -3.336 1 97.94 28 SER B O 1
ATOM 2412 N N . ARG B 1 29 ? -5.031 -30.672 -3.283 1 96.19 29 ARG B N 1
ATOM 2413 C CA . ARG B 1 29 ? -5.309 -30.75 -4.715 1 96.19 29 ARG B CA 1
ATOM 2414 C C . ARG B 1 29 ? -4.035 -30.531 -5.527 1 96.19 29 ARG B C 1
ATOM 2416 O O . ARG B 1 29 ? -3.828 -31.188 -6.551 1 96.19 29 ARG B O 1
ATOM 2423 N N . LEU B 1 30 ? -3.234 -29.672 -5.031 1 98.19 30 LEU B N 1
ATOM 2424 C CA . LEU B 1 30 ? -2.006 -29.328 -5.73 1 98.19 30 LEU B CA 1
ATOM 2425 C C . LEU B 1 30 ? -0.958 -30.422 -5.582 1 98.19 30 LEU B C 1
ATOM 2427 O O . LEU B 1 30 ? -0.271 -30.766 -6.547 1 98.19 30 LEU B O 1
ATOM 2431 N N . THR B 1 31 ? -0.913 -30.969 -4.398 1 97.44 31 THR B N 1
ATOM 2432 C CA . THR B 1 31 ? 0.062 -32.031 -4.125 1 97.44 31 THR B CA 1
ATOM 2433 C C . THR B 1 31 ? -0.33 -33.312 -4.828 1 97.44 31 THR B C 1
ATOM 2435 O O . THR B 1 31 ? 0.532 -34.062 -5.316 1 97.44 31 THR B O 1
ATOM 2438 N N . ASP B 1 32 ? -1.604 -33.594 -4.875 1 96.06 32 ASP B N 1
ATOM 2439 C CA . ASP B 1 32 ? -2.1 -34.781 -5.543 1 96.06 32 ASP B CA 1
ATOM 2440 C C . ASP B 1 32 ? -1.812 -34.75 -7.039 1 96.06 32 ASP B C 1
ATOM 2442 O O . ASP B 1 32 ? -1.519 -35.781 -7.656 1 96.06 32 ASP B O 1
ATOM 2446 N N . THR B 1 33 ? -1.957 -33.562 -7.617 1 94.44 33 THR B N 1
ATOM 2447 C CA . THR B 1 33 ? -1.706 -33.375 -9.039 1 94.44 33 THR B CA 1
ATOM 2448 C C . THR B 1 33 ? -0.208 -33.375 -9.328 1 94.44 33 THR B C 1
ATOM 2450 O O . THR B 1 33 ? 0.229 -33.781 -10.406 1 94.44 33 THR B O 1
ATOM 2453 N N . GLY B 1 34 ? 0.554 -32.844 -8.367 1 95 34 GLY B N 1
ATOM 2454 C CA . GLY B 1 34 ? 1.993 -32.75 -8.547 1 95 34 GLY B CA 1
ATOM 2455 C C . GLY B 1 34 ? 2.406 -31.547 -9.398 1 95 34 GLY B C 1
ATOM 2456 O O . GLY B 1 34 ? 3.111 -31.703 -10.398 1 95 34 GLY B O 1
ATOM 2457 N N . VAL B 1 35 ? 2.092 -30.406 -9.039 1 97.38 35 VAL B N 1
ATOM 2458 C CA . VAL B 1 35 ? 2.508 -29.188 -9.734 1 97.38 35 VAL B CA 1
ATOM 2459 C C . VAL B 1 35 ? 4.02 -29.016 -9.602 1 97.38 35 VAL B C 1
ATOM 2461 O O . VAL B 1 35 ? 4.645 -29.594 -8.719 1 97.38 35 VAL B O 1
A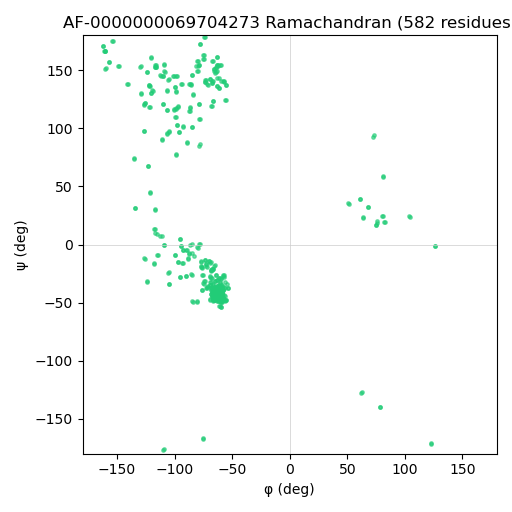TOM 2464 N N . ASP B 1 36 ? 4.594 -28.266 -10.516 1 98.44 36 ASP B N 1
ATOM 2465 C CA . ASP B 1 36 ? 6.047 -28.109 -10.539 1 98.44 36 ASP B CA 1
ATOM 2466 C C . ASP B 1 36 ? 6.543 -27.328 -9.336 1 98.44 36 ASP B C 1
ATOM 2468 O O . ASP B 1 36 ? 7.641 -27.578 -8.828 1 98.44 36 ASP B O 1
ATOM 2472 N N . SER B 1 37 ? 5.82 -26.328 -8.906 1 98.75 37 SER B N 1
ATOM 2473 C CA . SER B 1 37 ? 6.141 -25.516 -7.742 1 98.75 37 SER B CA 1
ATOM 2474 C C . SER B 1 37 ? 4.91 -24.781 -7.227 1 98.75 37 SER B C 1
ATOM 2476 O O . SER B 1 37 ? 3.867 -24.766 -7.883 1 98.75 37 SER B O 1
ATOM 2478 N N . LEU B 1 38 ? 5.051 -24.234 -6.008 1 98.69 38 LEU B N 1
ATOM 2479 C CA . LEU B 1 38 ? 3.971 -23.5 -5.367 1 98.69 38 LEU B CA 1
ATOM 2480 C C . LEU B 1 38 ? 4.41 -22.078 -5.039 1 98.69 38 LEU B C 1
ATOM 2482 O O . LEU B 1 38 ? 5.555 -21.844 -4.641 1 98.69 38 LEU B O 1
ATOM 2486 N N . GLY B 1 39 ? 3.555 -21.125 -5.293 1 98.81 39 GLY B N 1
ATOM 2487 C CA . GLY B 1 39 ? 3.693 -19.766 -4.797 1 98.81 39 GLY B CA 1
ATOM 2488 C C . GLY B 1 39 ? 2.742 -19.438 -3.66 1 98.81 39 GLY B C 1
ATOM 2489 O O . GLY B 1 39 ? 1.582 -19.109 -3.893 1 98.81 39 GLY B O 1
ATOM 2490 N N . ILE B 1 40 ? 3.254 -19.547 -2.449 1 98.88 40 ILE B N 1
ATOM 2491 C CA . ILE B 1 40 ? 2.486 -19.297 -1.236 1 98.88 40 ILE B CA 1
ATOM 2492 C C . ILE B 1 40 ? 2.541 -17.797 -0.896 1 98.88 40 ILE B C 1
ATOM 2494 O O . ILE B 1 40 ? 3.602 -17.172 -0.987 1 98.88 40 ILE B O 1
ATOM 2498 N N . LEU B 1 41 ? 1.422 -17.281 -0.5 1 98.88 41 LEU B N 1
ATOM 2499 C CA . LEU B 1 41 ? 1.361 -15.891 -0.096 1 98.88 41 LEU B CA 1
ATOM 2500 C C . LEU B 1 41 ? 1.741 -14.969 -1.255 1 98.88 41 LEU B C 1
ATOM 2502 O O . LEU B 1 41 ? 2.518 -14.031 -1.079 1 98.88 41 LEU B O 1
ATOM 2506 N N . GLY B 1 42 ? 1.296 -15.312 -2.518 1 98.44 42 GLY B N 1
ATOM 2507 C CA . GLY B 1 42 ? 1.229 -14.336 -3.594 1 98.44 42 GLY B CA 1
ATOM 2508 C C . GLY B 1 42 ? 0.061 -13.375 -3.459 1 98.44 42 GLY B C 1
ATOM 2509 O O . GLY B 1 42 ? -0.586 -13.32 -2.412 1 98.44 42 GLY B O 1
ATOM 2510 N N . SER B 1 43 ? -0.223 -12.633 -4.508 1 97.81 43 SER B N 1
ATOM 2511 C CA . SER B 1 43 ? -1.392 -11.758 -4.484 1 97.81 43 SER B CA 1
ATOM 2512 C C . SER B 1 43 ? -2.67 -12.547 -4.227 1 97.81 43 SER B C 1
ATOM 2514 O O . SER B 1 43 ? -3.533 -12.117 -3.463 1 97.81 43 SER B O 1
ATOM 2516 N N . THR B 1 44 ? -2.76 -13.703 -4.812 1 97.69 44 THR B N 1
ATOM 2517 C CA . THR B 1 44 ? -3.91 -14.586 -4.645 1 97.69 44 THR B CA 1
ATOM 2518 C C . THR B 1 44 ? -3.994 -15.094 -3.209 1 97.69 44 THR B C 1
ATOM 2520 O O . THR B 1 44 ? -5.086 -15.344 -2.695 1 97.69 44 THR B O 1
ATOM 2523 N N . GLY B 1 45 ? -2.807 -15.312 -2.607 1 98.56 45 GLY B N 1
ATOM 2524 C CA . GLY B 1 45 ? -2.752 -15.742 -1.221 1 98.56 45 GLY B CA 1
ATOM 2525 C C . GLY B 1 45 ? -2.975 -14.617 -0.234 1 98.56 45 GLY B C 1
ATOM 2526 O O . GLY B 1 45 ? -2.822 -14.797 0.975 1 98.56 45 GLY B O 1
ATOM 2527 N N . SER B 1 46 ? -3.199 -13.375 -0.669 1 98.44 46 SER B N 1
ATOM 2528 C CA . SER B 1 46 ? -3.635 -12.219 0.102 1 98.44 46 SER B CA 1
ATOM 2529 C C . SER B 1 46 ? -2.555 -11.766 1.08 1 98.44 46 SER B C 1
ATOM 2531 O O . SER B 1 46 ? -2.861 -11.266 2.164 1 98.44 46 SER B O 1
ATOM 2533 N N . TYR B 1 47 ? -1.291 -11.922 0.731 1 98.62 47 TYR B N 1
ATOM 2534 C CA . TYR B 1 47 ? -0.188 -11.633 1.642 1 98.62 47 TYR B CA 1
ATOM 2535 C C . TYR B 1 47 ? -0.304 -10.227 2.207 1 98.62 47 TYR B C 1
ATOM 2537 O O . TYR B 1 47 ? -0.052 -10 3.395 1 98.62 47 TYR B O 1
ATOM 2545 N N . ALA B 1 48 ? -0.758 -9.234 1.417 1 98.5 48 ALA B N 1
ATOM 2546 C CA . ALA B 1 48 ? -0.726 -7.82 1.77 1 98.5 48 ALA B CA 1
ATOM 2547 C C . ALA B 1 48 ? -1.703 -7.512 2.902 1 98.5 48 ALA B C 1
ATOM 2549 O O . ALA B 1 48 ? -1.608 -6.465 3.547 1 98.5 48 ALA B O 1
ATOM 2550 N N . TYR B 1 49 ? -2.627 -8.445 3.16 1 98.69 49 TYR B N 1
ATOM 2551 C CA . TYR B 1 49 ? -3.703 -8.188 4.109 1 98.69 49 TYR B CA 1
ATOM 2552 C C . TYR B 1 49 ? -3.512 -8.992 5.387 1 98.69 49 TYR B C 1
ATOM 2554 O O . TYR B 1 49 ? -4.328 -8.914 6.309 1 98.69 49 TYR B O 1
ATOM 2562 N N . LEU B 1 50 ? -2.467 -9.758 5.414 1 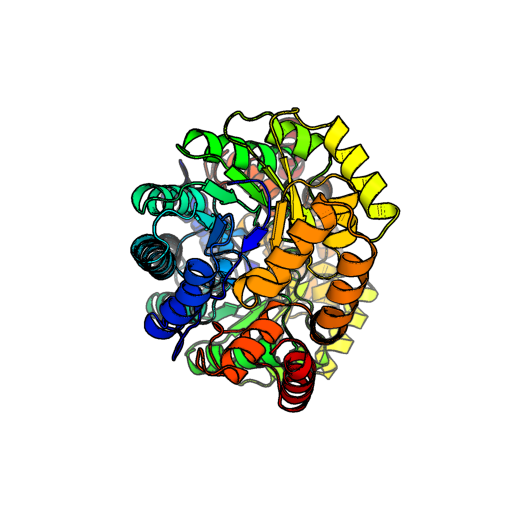98.56 50 LEU B N 1
ATOM 2563 C CA . LEU B 1 50 ? -2.201 -10.602 6.566 1 98.56 50 LEU B CA 1
ATOM 2564 C C . LEU B 1 50 ? -1.061 -10.039 7.406 1 98.56 50 LEU B C 1
ATOM 2566 O O . LEU B 1 50 ? -0.084 -9.516 6.863 1 98.56 50 LEU B O 1
ATOM 2570 N N . ASN B 1 51 ? -1.187 -10.148 8.727 1 97.31 51 ASN B N 1
ATOM 2571 C CA . ASN B 1 51 ? -0.086 -9.719 9.578 1 97.31 51 ASN B CA 1
ATOM 2572 C C . ASN B 1 51 ? 1.033 -10.758 9.617 1 97.31 51 ASN B C 1
ATOM 2574 O O . ASN B 1 51 ? 0.907 -11.836 9.031 1 97.31 51 ASN B O 1
ATOM 2578 N N . ARG B 1 52 ? 2.107 -10.43 10.219 1 97.88 52 ARG B N 1
ATOM 2579 C CA . ARG B 1 52 ? 3.309 -11.258 10.195 1 97.88 52 ARG B CA 1
ATOM 2580 C C . ARG B 1 52 ? 3.029 -12.641 10.781 1 97.88 52 ARG B C 1
ATOM 2582 O O . ARG B 1 52 ? 3.449 -13.648 10.219 1 97.88 52 ARG B O 1
ATOM 2589 N N . GLU B 1 53 ? 2.295 -12.688 11.883 1 97.69 53 GLU B N 1
ATOM 2590 C CA . GLU B 1 53 ? 2.008 -13.961 12.539 1 97.69 53 GLU B CA 1
ATOM 2591 C C . GLU B 1 53 ? 1.151 -14.852 11.648 1 97.69 53 GLU B C 1
ATOM 2593 O O . GLU B 1 53 ? 1.391 -16.062 11.562 1 97.69 53 GLU B O 1
ATOM 2598 N N . GLN B 1 54 ? 0.184 -14.273 11.039 1 98.31 54 GLN B N 1
ATOM 2599 C CA . GLN B 1 54 ? -0.651 -15.023 10.109 1 98.31 54 GLN B CA 1
ATOM 2600 C C . GLN B 1 54 ? 0.174 -15.57 8.945 1 98.31 54 GLN B C 1
ATOM 2602 O O . GLN B 1 54 ? 0.03 -16.734 8.57 1 98.31 54 GLN B O 1
ATOM 2607 N N . ARG B 1 55 ? 1.028 -14.75 8.359 1 98.75 55 ARG B N 1
ATOM 2608 C CA . ARG B 1 55 ? 1.854 -15.164 7.234 1 98.75 55 ARG B CA 1
ATOM 2609 C C . ARG B 1 55 ? 2.803 -16.297 7.637 1 98.75 55 ARG B C 1
ATOM 2611 O O . ARG B 1 55 ? 2.973 -17.266 6.898 1 98.75 55 ARG B O 1
ATOM 2618 N N . LYS B 1 56 ? 3.367 -16.109 8.844 1 98.62 56 LYS B N 1
ATOM 2619 C CA . LYS B 1 56 ? 4.242 -17.172 9.344 1 98.62 56 LYS B CA 1
ATOM 2620 C C . LYS B 1 56 ? 3.498 -18.5 9.453 1 98.62 56 LYS B C 1
ATOM 2622 O O . LYS B 1 56 ? 4.008 -19.531 9.039 1 98.62 56 LYS B O 1
ATOM 2627 N N . ARG B 1 57 ? 2.332 -18.453 9.977 1 98.69 57 ARG B N 1
ATOM 2628 C CA . ARG B 1 57 ? 1.527 -19.656 10.164 1 98.69 57 ARG B CA 1
ATOM 2629 C C . ARG B 1 57 ? 1.162 -20.281 8.82 1 98.69 57 ARG B C 1
ATOM 2631 O O . ARG B 1 57 ? 1.192 -21.516 8.672 1 98.69 57 ARG B O 1
ATOM 2638 N N . VAL B 1 58 ? 0.817 -19.469 7.848 1 98.88 58 VAL B N 1
ATOM 2639 C CA . VAL B 1 58 ? 0.476 -19.953 6.512 1 98.88 58 VAL B CA 1
ATOM 2640 C C . VAL B 1 58 ? 1.651 -20.734 5.93 1 98.88 58 VAL B C 1
ATOM 2642 O O . VAL B 1 58 ? 1.47 -21.812 5.383 1 98.88 58 VAL B O 1
ATOM 2645 N N . VAL B 1 59 ? 2.869 -20.188 6.051 1 98.88 59 VAL B N 1
ATOM 2646 C CA . VAL B 1 59 ? 4.059 -20.828 5.5 1 98.88 59 VAL B CA 1
ATOM 2647 C C . VAL B 1 59 ? 4.309 -22.156 6.203 1 98.88 59 VAL B C 1
ATOM 2649 O O . VAL B 1 59 ? 4.621 -23.156 5.559 1 98.88 59 VAL B O 1
ATOM 2652 N N . GLN B 1 60 ? 4.125 -22.125 7.512 1 98.75 60 GLN B N 1
ATOM 2653 C CA . GLN B 1 60 ? 4.344 -23.344 8.297 1 98.75 60 GLN B CA 1
ATOM 2654 C C . GLN B 1 60 ? 3.363 -24.438 7.895 1 98.75 60 GLN B C 1
ATOM 2656 O O . GLN B 1 60 ? 3.752 -25.594 7.73 1 98.75 60 GLN B O 1
ATOM 2661 N N . VAL B 1 61 ? 2.109 -24.062 7.773 1 98.75 61 VAL B N 1
ATOM 2662 C CA . VAL B 1 61 ? 1.085 -25.016 7.383 1 98.75 61 VAL B CA 1
ATOM 2663 C C . VAL B 1 61 ? 1.379 -25.547 5.977 1 98.75 61 VAL B C 1
ATOM 2665 O O . VAL B 1 61 ? 1.295 -26.75 5.727 1 98.75 61 VAL B O 1
ATOM 2668 N N . ALA B 1 62 ? 1.713 -24.656 5.07 1 98.81 62 ALA B N 1
ATOM 2669 C CA . ALA B 1 62 ? 2.033 -25.062 3.707 1 98.81 62 ALA B CA 1
ATOM 2670 C C . ALA B 1 62 ? 3.211 -26.031 3.691 1 98.81 62 ALA B C 1
ATOM 2672 O O . ALA B 1 62 ? 3.135 -27.109 3.084 1 98.81 62 ALA B O 1
ATOM 2673 N N . LYS B 1 63 ? 4.285 -25.672 4.375 1 98.5 63 LYS B N 1
ATOM 2674 C CA . LYS B 1 63 ? 5.496 -26.484 4.379 1 98.5 63 LYS B CA 1
ATOM 2675 C C . LYS B 1 63 ? 5.215 -27.891 4.906 1 98.5 63 LYS B C 1
ATOM 2677 O O . LYS B 1 63 ? 5.777 -28.875 4.414 1 98.5 63 LYS B O 1
ATOM 2682 N N . ALA B 1 64 ? 4.367 -27.984 5.852 1 98.31 64 ALA B N 1
ATOM 2683 C CA . ALA B 1 64 ? 4.035 -29.25 6.48 1 98.31 64 ALA B CA 1
ATOM 2684 C C . ALA B 1 64 ? 3.248 -30.156 5.527 1 98.31 64 ALA B C 1
ATOM 2686 O O . ALA B 1 64 ? 3.17 -31.359 5.73 1 98.31 64 ALA B O 1
ATOM 2687 N N . HIS B 1 65 ? 2.729 -29.562 4.41 1 98 65 HIS B N 1
ATOM 2688 C CA . HIS B 1 65 ? 1.755 -30.344 3.656 1 98 65 HIS B CA 1
ATOM 2689 C C . HIS B 1 65 ? 2.154 -30.453 2.189 1 98 65 HIS B C 1
ATOM 2691 O O . HIS B 1 65 ? 1.577 -31.25 1.441 1 98 65 HIS B O 1
ATOM 2697 N N . VAL B 1 66 ? 3.104 -29.703 1.731 1 96.12 66 VAL B N 1
ATOM 2698 C CA . VAL B 1 66 ? 3.352 -29.641 0.295 1 96.12 66 VAL B CA 1
ATOM 2699 C C . VAL B 1 66 ? 4.352 -30.734 -0.104 1 96.12 66 VAL B C 1
ATOM 2701 O O . VAL B 1 66 ? 4.586 -30.953 -1.292 1 96.12 66 VAL B O 1
ATOM 2704 N N . GLY B 1 67 ? 4.945 -31.531 0.836 1 94.88 67 GLY B N 1
ATOM 2705 C CA . GLY B 1 67 ? 5.895 -32.594 0.53 1 94.88 67 GLY B CA 1
ATOM 2706 C C . GLY B 1 67 ? 7.16 -32.062 -0.137 1 94.88 67 GLY B C 1
ATOM 2707 O O . GLY B 1 67 ? 7.789 -31.125 0.35 1 94.88 67 GLY B O 1
ATOM 2708 N N . SER B 1 68 ? 7.5 -32.656 -1.276 1 96.12 68 SER B N 1
ATOM 2709 C CA . SER B 1 68 ? 8.766 -32.344 -1.932 1 96.12 68 SER B CA 1
ATOM 2710 C C . SER B 1 68 ? 8.578 -31.25 -2.986 1 96.12 68 SER B C 1
ATOM 2712 O O . SER B 1 68 ? 9.547 -30.828 -3.617 1 96.12 68 SER B O 1
ATOM 2714 N N . ILE B 1 69 ? 7.367 -30.766 -3.186 1 98.38 69 ILE B N 1
ATOM 2715 C CA . ILE B 1 69 ? 7.133 -29.719 -4.176 1 98.38 69 ILE B CA 1
ATOM 2716 C C . ILE B 1 69 ? 7.82 -28.422 -3.732 1 98.38 69 ILE B C 1
ATOM 2718 O O . ILE B 1 69 ? 7.613 -27.953 -2.611 1 98.38 69 ILE B O 1
ATOM 2722 N N . PRO B 1 70 ? 8.719 -27.844 -4.586 1 98.69 70 PRO B N 1
ATOM 2723 C CA . PRO B 1 70 ? 9.352 -26.578 -4.219 1 98.69 70 PRO B CA 1
ATOM 2724 C C . PRO B 1 70 ? 8.336 -25.484 -3.908 1 98.69 70 PRO B C 1
ATOM 2726 O O . PRO B 1 70 ? 7.328 -25.359 -4.602 1 98.69 70 PRO B O 1
ATOM 2729 N N . MET B 1 71 ? 8.609 -24.75 -2.855 1 98.69 71 MET B N 1
ATOM 2730 C CA . MET B 1 71 ? 7.668 -23.734 -2.387 1 98.69 71 MET B CA 1
ATOM 2731 C C . MET B 1 71 ? 8.32 -22.344 -2.369 1 98.69 71 MET B C 1
ATOM 2733 O O . MET B 1 71 ? 9.336 -22.141 -1.697 1 98.69 71 MET B O 1
ATOM 2737 N N . MET B 1 72 ? 7.809 -21.422 -3.135 1 98.88 72 MET B N 1
ATOM 2738 C CA . MET B 1 72 ? 8.156 -20.016 -3.094 1 98.88 72 MET B CA 1
ATOM 2739 C C . MET B 1 72 ? 7.191 -19.234 -2.193 1 98.88 72 MET B C 1
ATOM 2741 O O . MET B 1 72 ? 5.984 -19.5 -2.205 1 98.88 72 MET B O 1
ATOM 2745 N N . VAL B 1 73 ? 7.723 -18.312 -1.388 1 98.94 73 VAL B N 1
ATOM 2746 C CA . VAL B 1 73 ? 6.898 -17.594 -0.421 1 98.94 73 VAL B CA 1
ATOM 2747 C C . VAL B 1 73 ? 6.961 -16.094 -0.695 1 98.94 73 VAL B C 1
ATOM 2749 O O . VAL B 1 73 ? 8.047 -15.523 -0.828 1 98.94 73 VAL B O 1
ATOM 2752 N N . GLY B 1 74 ? 5.773 -15.445 -0.771 1 98.94 74 GLY B N 1
ATOM 2753 C CA . GLY B 1 74 ? 5.723 -14 -0.902 1 98.94 74 GLY B CA 1
ATOM 2754 C C . GLY B 1 74 ? 6.125 -13.273 0.367 1 98.94 74 GLY B C 1
ATOM 2755 O O . GLY B 1 74 ? 5.676 -13.625 1.46 1 98.94 74 GLY B O 1
ATOM 2756 N N . VAL B 1 75 ? 6.914 -12.211 0.184 1 98.94 75 VAL B N 1
ATOM 2757 C CA . VAL B 1 75 ? 7.434 -11.516 1.354 1 98.94 75 VAL B CA 1
ATOM 2758 C C . VAL B 1 75 ? 7.281 -10.008 1.165 1 98.94 75 VAL B C 1
ATOM 2760 O O . VAL B 1 75 ? 8.094 -9.227 1.666 1 98.94 75 VAL B O 1
ATOM 2763 N N . GLY B 1 76 ? 6.289 -9.602 0.469 1 98.69 76 GLY B N 1
ATOM 2764 C CA . GLY B 1 76 ? 6.078 -8.188 0.179 1 98.69 76 GLY B CA 1
ATOM 2765 C C . GLY B 1 76 ? 5.59 -7.398 1.378 1 98.69 76 GLY B C 1
ATOM 2766 O O . GLY B 1 76 ? 4.758 -7.887 2.15 1 98.69 76 GLY B O 1
ATOM 2767 N N . ALA B 1 77 ? 6.055 -6.227 1.581 1 98.62 77 ALA B N 1
ATOM 2768 C CA . ALA B 1 77 ? 5.648 -5.215 2.553 1 98.62 77 ALA B CA 1
ATOM 2769 C C . ALA B 1 77 ? 6.172 -3.836 2.164 1 98.62 77 ALA B C 1
ATOM 2771 O O . ALA B 1 77 ? 6.984 -3.709 1.245 1 98.62 77 ALA B O 1
ATOM 2772 N N . ILE B 1 78 ? 5.688 -2.826 2.891 1 98.44 78 ILE B N 1
ATOM 2773 C CA . ILE B 1 78 ? 6.027 -1.458 2.518 1 98.44 78 ILE B CA 1
ATOM 2774 C C . ILE B 1 78 ? 7.414 -1.106 3.051 1 98.44 78 ILE B C 1
ATOM 2776 O O . ILE B 1 78 ? 8.266 -0.618 2.307 1 98.44 78 ILE B O 1
ATOM 2780 N N . ALA B 1 79 ? 7.645 -1.382 4.309 1 98.62 79 ALA B N 1
ATOM 2781 C CA . ALA B 1 79 ? 8.914 -1.033 4.949 1 98.62 79 ALA B CA 1
ATOM 2782 C C . ALA B 1 79 ? 9.953 -2.125 4.73 1 98.62 79 ALA B C 1
ATOM 2784 O O . ALA B 1 79 ? 9.656 -3.312 4.871 1 98.62 79 ALA B O 1
ATOM 2785 N N . THR B 1 80 ? 11.211 -1.731 4.43 1 98.75 80 THR B N 1
ATOM 2786 C CA . THR B 1 80 ? 12.297 -2.688 4.234 1 98.75 80 THR B CA 1
ATOM 2787 C C . THR B 1 80 ? 12.477 -3.557 5.473 1 98.75 80 THR B C 1
ATOM 2789 O O . THR B 1 80 ? 12.711 -4.762 5.363 1 98.75 80 THR B O 1
ATOM 2792 N N . SER B 1 81 ? 12.344 -2.951 6.613 1 98.31 81 SER B N 1
ATOM 2793 C CA . SER B 1 81 ? 12.531 -3.693 7.859 1 98.31 81 SER B CA 1
ATOM 2794 C C . SER B 1 81 ? 11.5 -4.812 7.988 1 98.31 81 SER B C 1
ATOM 2796 O O . SER B 1 81 ? 11.828 -5.906 8.461 1 98.31 81 SER B O 1
ATOM 2798 N N . GLU B 1 82 ? 10.273 -4.531 7.621 1 98.44 82 GLU B N 1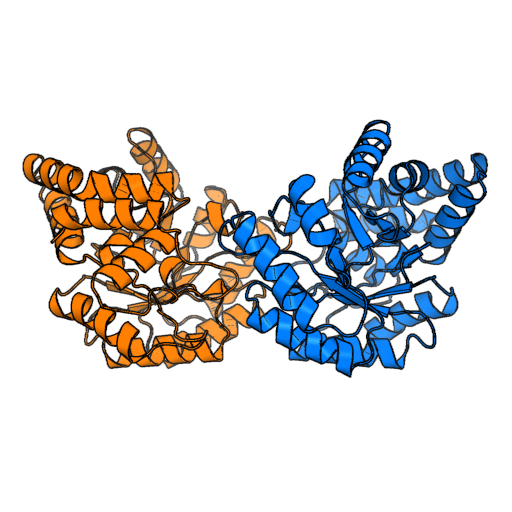
ATOM 2799 C CA . GLU B 1 82 ? 9.234 -5.555 7.66 1 98.44 82 GLU B CA 1
ATOM 2800 C C . GLU B 1 82 ? 9.523 -6.672 6.656 1 98.44 82 GLU B C 1
ATOM 2802 O O . GLU B 1 82 ? 9.344 -7.852 6.965 1 98.44 82 GLU B O 1
ATOM 2807 N N . VAL B 1 83 ? 9.977 -6.348 5.469 1 98.88 83 VAL B N 1
ATOM 2808 C CA . VAL B 1 83 ? 10.328 -7.34 4.453 1 98.88 83 VAL B CA 1
ATOM 2809 C C . VAL B 1 83 ? 11.414 -8.266 4.992 1 98.88 83 VAL B C 1
ATOM 2811 O O . VAL B 1 83 ? 11.336 -9.484 4.832 1 98.88 83 VAL B O 1
ATOM 2814 N N . LEU B 1 84 ? 12.398 -7.66 5.633 1 98.88 84 LEU B N 1
ATOM 2815 C CA . LEU B 1 84 ? 13.516 -8.453 6.141 1 98.88 84 LEU B CA 1
ATOM 2816 C C . LEU B 1 84 ? 13.047 -9.438 7.207 1 98.88 84 LEU B C 1
ATOM 2818 O O . LEU B 1 84 ? 13.531 -10.57 7.277 1 98.88 84 LEU B O 1
ATOM 2822 N N . ARG B 1 85 ? 12.102 -9.062 8.07 1 98.62 85 ARG B N 1
ATOM 2823 C CA . ARG B 1 85 ? 11.539 -9.977 9.055 1 98.62 85 ARG B CA 1
ATOM 2824 C C . ARG B 1 85 ? 10.766 -11.102 8.383 1 98.62 85 ARG B C 1
ATOM 2826 O O . ARG B 1 85 ? 10.836 -12.258 8.812 1 98.62 85 ARG B O 1
ATOM 2833 N N . LEU B 1 86 ? 10.016 -10.773 7.328 1 98.88 86 LEU B N 1
ATOM 2834 C CA . LEU B 1 86 ? 9.266 -11.773 6.578 1 98.88 86 LEU B CA 1
ATOM 2835 C C . LEU B 1 86 ? 10.211 -12.742 5.871 1 98.88 86 LEU B C 1
ATOM 2837 O O . LEU B 1 86 ? 9.938 -13.938 5.797 1 98.88 86 LEU B O 1
ATOM 2841 N N . VAL B 1 87 ? 11.297 -12.164 5.34 1 98.94 87 VAL B N 1
ATOM 2842 C CA . VAL B 1 87 ? 12.336 -12.969 4.703 1 98.94 87 VAL B CA 1
ATOM 2843 C C . VAL B 1 87 ? 12.875 -13.992 5.699 1 98.94 87 VAL B C 1
ATOM 2845 O O . VAL B 1 87 ? 12.984 -15.18 5.379 1 98.94 87 VAL B O 1
ATOM 2848 N N . GLU B 1 88 ? 13.172 -13.523 6.844 1 98.81 88 GLU B N 1
ATOM 2849 C CA . GLU B 1 88 ? 13.688 -14.398 7.891 1 98.81 88 GLU B CA 1
ATOM 2850 C C . GLU B 1 88 ? 12.695 -15.5 8.234 1 98.81 88 GLU B C 1
ATOM 2852 O O . GLU B 1 88 ? 13.055 -16.688 8.289 1 98.81 88 GLU B O 1
ATOM 2857 N N . ASP B 1 89 ? 11.453 -15.156 8.469 1 98.81 89 ASP B N 1
ATOM 2858 C CA . ASP B 1 89 ? 10.406 -16.109 8.82 1 98.81 89 ASP B CA 1
ATOM 2859 C C . ASP B 1 89 ? 10.234 -17.156 7.73 1 98.81 89 ASP B C 1
ATOM 2861 O O . ASP B 1 89 ? 10.125 -18.359 8.023 1 98.81 89 ASP B O 1
ATOM 2865 N N . ALA B 1 90 ? 10.188 -16.734 6.473 1 98.81 90 ALA B N 1
ATOM 2866 C CA . ALA B 1 90 ? 9.961 -17.625 5.344 1 98.81 90 ALA B CA 1
ATOM 2867 C C . ALA B 1 90 ? 11.094 -18.641 5.207 1 98.81 90 ALA B C 1
ATOM 2869 O O . ALA B 1 90 ? 10.852 -19.828 5.008 1 98.81 90 ALA B O 1
ATOM 2870 N N . GLN B 1 91 ? 12.336 -18.141 5.344 1 98.62 91 GLN B N 1
ATOM 2871 C CA . GLN B 1 91 ? 13.492 -19.016 5.207 1 98.62 91 GLN B CA 1
ATOM 2872 C C . GLN B 1 91 ? 13.578 -20.016 6.367 1 98.62 91 GLN B C 1
ATOM 2874 O O . GLN B 1 91 ? 13.875 -21.188 6.16 1 98.62 91 GLN B O 1
ATOM 2879 N N . GLN B 1 92 ? 13.234 -19.531 7.555 1 98.44 92 GLN B N 1
ATOM 2880 C CA . GLN B 1 92 ? 13.227 -20.406 8.727 1 98.44 92 GLN B CA 1
ATOM 2881 C C . GLN B 1 92 ? 12.172 -21.5 8.594 1 98.44 92 GLN B C 1
ATOM 2883 O O . GLN B 1 92 ? 12.367 -22.625 9.062 1 98.44 92 GLN B O 1
ATOM 2888 N N . ALA B 1 93 ? 11.109 -21.172 7.91 1 98 93 ALA B N 1
ATOM 2889 C CA . ALA B 1 93 ? 10.008 -22.109 7.746 1 98 93 ALA B CA 1
ATOM 2890 C C . ALA B 1 93 ? 10.273 -23.078 6.59 1 98 93 ALA B C 1
ATOM 2892 O O . ALA B 1 93 ? 9.508 -24 6.359 1 98 93 ALA B O 1
ATOM 2893 N N . GLY B 1 94 ? 11.305 -22.828 5.805 1 97.5 94 GLY B N 1
ATOM 2894 C CA . GLY B 1 94 ? 11.719 -23.797 4.797 1 97.5 94 GLY B CA 1
ATOM 2895 C C . GLY B 1 94 ? 11.328 -23.391 3.389 1 97.5 94 GLY B C 1
ATOM 2896 O O . GLY B 1 94 ? 11.156 -24.25 2.518 1 97.5 94 GLY B O 1
ATOM 2897 N N . ALA B 1 95 ? 11.133 -22.156 3.127 1 98.56 95 ALA B N 1
ATOM 2898 C CA . ALA B 1 95 ? 10.883 -21.688 1.763 1 98.56 95 ALA B CA 1
ATOM 2899 C C . ALA B 1 95 ? 12.031 -22.062 0.836 1 98.56 95 ALA B C 1
ATOM 2901 O O . ALA B 1 95 ? 13.203 -21.984 1.225 1 98.56 95 ALA B O 1
ATOM 2902 N N . ASP B 1 96 ? 11.711 -22.453 -0.37 1 98.81 96 ASP B N 1
ATOM 2903 C CA . ASP B 1 96 ? 12.727 -22.812 -1.358 1 98.81 96 ASP B CA 1
ATOM 2904 C C . ASP B 1 96 ? 13.078 -21.594 -2.227 1 98.81 96 ASP B C 1
ATOM 2906 O O . ASP B 1 96 ? 14.102 -21.609 -2.924 1 98.81 96 ASP B O 1
ATOM 2910 N N . ALA B 1 97 ? 12.305 -20.578 -2.227 1 98.94 97 ALA B N 1
ATOM 2911 C CA . ALA B 1 97 ? 12.484 -19.312 -2.916 1 98.94 97 ALA B CA 1
ATOM 2912 C C . ALA B 1 97 ? 11.609 -18.219 -2.301 1 98.94 97 ALA B C 1
ATOM 2914 O O . ALA B 1 97 ? 10.734 -18.516 -1.477 1 98.94 97 ALA B O 1
ATOM 2915 N N . LEU B 1 98 ? 11.883 -17.031 -2.646 1 98.94 98 LEU B N 1
ATOM 2916 C CA . LEU B 1 98 ? 11.078 -15.906 -2.18 1 98.94 98 LEU B CA 1
ATOM 2917 C C . LEU B 1 98 ? 10.5 -15.125 -3.355 1 98.94 98 LEU B C 1
ATOM 2919 O O . LEU B 1 98 ? 11.172 -14.945 -4.375 1 98.94 98 LEU B O 1
ATOM 2923 N N . LEU B 1 99 ? 9.289 -14.758 -3.262 1 98.94 99 LEU B N 1
ATOM 2924 C CA . LEU B 1 99 ? 8.625 -13.828 -4.172 1 98.94 99 LEU B CA 1
ATOM 2925 C C . LEU B 1 99 ? 8.617 -12.414 -3.596 1 98.94 99 LEU B C 1
ATOM 2927 O O . LEU B 1 99 ? 8.023 -12.18 -2.539 1 98.94 99 LEU B O 1
ATOM 2931 N N . LEU B 1 100 ? 9.234 -11.477 -4.285 1 98.94 100 LEU B N 1
ATOM 2932 C CA . LEU B 1 100 ? 9.5 -10.172 -3.688 1 98.94 100 LEU B CA 1
ATOM 2933 C C . LEU B 1 100 ? 8.953 -9.055 -4.57 1 98.94 100 LEU B C 1
ATOM 2935 O O . LEU B 1 100 ? 9.602 -8.656 -5.543 1 98.94 100 LEU B O 1
ATOM 2939 N N . PRO B 1 101 ? 7.754 -8.555 -4.25 1 98.69 101 PRO B N 1
ATOM 2940 C CA . PRO B 1 101 ? 7.254 -7.352 -4.926 1 98.69 101 PRO B CA 1
ATOM 2941 C C . PRO B 1 101 ? 7.848 -6.062 -4.363 1 98.69 101 PRO B C 1
ATOM 2943 O O . PRO B 1 101 ? 8.398 -6.066 -3.262 1 98.69 101 PRO B O 1
ATOM 2946 N N . MET B 1 102 ? 7.824 -5.051 -5.152 1 98.25 102 MET B N 1
ATOM 2947 C CA . MET B 1 102 ? 8.109 -3.713 -4.648 1 98.25 102 MET B CA 1
ATOM 2948 C C . MET B 1 102 ? 6.832 -2.994 -4.238 1 98.25 102 MET B C 1
ATOM 2950 O O . MET B 1 102 ? 6.125 -2.445 -5.086 1 98.25 102 MET B O 1
ATOM 2954 N N . MET B 1 103 ? 6.582 -2.961 -2.969 1 98.06 103 MET B N 1
ATOM 2955 C CA . MET B 1 103 ? 5.461 -2.182 -2.449 1 98.06 103 MET B CA 1
ATOM 2956 C C . MET B 1 103 ? 5.941 -0.852 -1.878 1 98.06 103 MET B C 1
ATOM 2958 O O . MET B 1 103 ? 7.02 -0.779 -1.286 1 98.06 103 MET B O 1
ATOM 2962 N N . SER B 1 104 ? 5.117 0.138 -2.049 1 97.81 104 SER B N 1
ATOM 2963 C CA . SER B 1 104 ? 5.457 1.406 -1.413 1 97.81 104 SER B CA 1
ATOM 2964 C C . SER B 1 104 ? 4.23 2.303 -1.277 1 97.81 104 SER B C 1
ATOM 2966 O O . SER B 1 104 ? 3.279 2.188 -2.057 1 97.81 104 SER B O 1
ATOM 2968 N N . TYR B 1 105 ? 4.23 3.146 -0.259 1 98.19 105 TYR B N 1
ATOM 2969 C CA . TYR B 1 105 ? 3.24 4.207 -0.1 1 98.19 105 TYR B CA 1
ATOM 2970 C C . TYR B 1 105 ? 3.639 5.449 -0.893 1 98.19 105 TYR B C 1
ATOM 2972 O O . TYR B 1 105 ? 2.844 5.973 -1.675 1 98.19 105 TYR B O 1
ATOM 2980 N N . GLN B 1 106 ? 4.871 5.906 -0.76 1 97.88 106 GLN B N 1
ATOM 2981 C CA . GLN B 1 106 ? 5.43 7.031 -1.507 1 97.88 106 GLN B CA 1
ATOM 2982 C C . GLN B 1 106 ? 5.961 6.578 -2.863 1 97.88 106 GLN B C 1
ATOM 2984 O O . GLN B 1 106 ? 6.492 5.473 -2.99 1 97.88 106 GLN B O 1
ATOM 2989 N N . PRO B 1 107 ? 5.832 7.488 -3.881 1 96.81 107 PRO B N 1
ATOM 2990 C CA . PRO B 1 107 ? 6.625 7.176 -5.074 1 96.81 107 PRO B CA 1
ATOM 2991 C C . PRO B 1 107 ? 8.117 7.035 -4.773 1 96.81 107 PRO B C 1
ATOM 2993 O O . PRO B 1 107 ? 8.656 7.781 -3.955 1 96.81 107 PRO B O 1
ATOM 2996 N N . LEU B 1 108 ? 8.75 6.074 -5.406 1 97.75 108 LEU B N 1
ATOM 2997 C CA . LEU B 1 108 ? 10.156 5.797 -5.152 1 97.75 108 LEU B CA 1
ATOM 2998 C C . LEU B 1 108 ? 11.008 6.137 -6.371 1 97.75 108 LEU B C 1
ATOM 3000 O O . LEU B 1 108 ? 10.562 5.965 -7.512 1 97.75 108 LEU B O 1
ATOM 3004 N N . SER B 1 109 ? 12.188 6.59 -6.133 1 96.94 109 SER B N 1
ATOM 3005 C CA . SER B 1 109 ? 13.18 6.723 -7.199 1 96.94 109 SER B CA 1
ATOM 3006 C C . SER B 1 109 ? 13.758 5.367 -7.586 1 96.94 109 SER B C 1
ATOM 3008 O O . SER B 1 109 ? 13.625 4.395 -6.84 1 96.94 109 SER B O 1
ATOM 3010 N N . ALA B 1 110 ? 14.406 5.324 -8.781 1 97.88 110 ALA B N 1
ATOM 3011 C CA . ALA B 1 110 ? 15.094 4.105 -9.211 1 97.88 110 ALA B CA 1
ATOM 3012 C C . ALA B 1 110 ? 16.141 3.68 -8.195 1 97.88 110 ALA B C 1
ATOM 3014 O O . ALA B 1 110 ? 16.312 2.486 -7.938 1 97.88 110 ALA B O 1
ATOM 3015 N N . GLU B 1 111 ? 16.797 4.68 -7.602 1 97.94 111 GLU B N 1
ATOM 3016 C CA . GLU B 1 111 ? 17.844 4.391 -6.621 1 97.94 111 GLU B CA 1
ATOM 3017 C C . GLU B 1 111 ? 17.25 3.766 -5.359 1 97.94 111 GLU B C 1
ATOM 3019 O O . GLU B 1 111 ? 17.828 2.836 -4.793 1 97.94 111 GLU B O 1
ATOM 3024 N N . GLU B 1 112 ? 16.172 4.281 -4.895 1 98.62 112 GLU B N 1
ATOM 3025 C CA . GLU B 1 112 ? 15.5 3.719 -3.725 1 98.62 112 GLU B CA 1
ATOM 3026 C C . GLU B 1 112 ? 15.062 2.281 -3.98 1 98.62 112 GLU B C 1
ATOM 3028 O O . GLU B 1 112 ? 15.211 1.416 -3.115 1 98.62 112 GLU B O 1
ATOM 3033 N N . ILE B 1 113 ? 14.531 2.02 -5.168 1 98.81 113 ILE B N 1
ATOM 3034 C CA . ILE B 1 113 ? 14.07 0.68 -5.523 1 98.81 113 ILE B CA 1
ATOM 3035 C C . ILE B 1 113 ? 15.258 -0.275 -5.578 1 98.81 113 ILE B C 1
ATOM 3037 O O . ILE B 1 113 ? 15.211 -1.368 -5.008 1 98.81 113 ILE B O 1
ATOM 3041 N N . PHE B 1 114 ? 16.328 0.131 -6.262 1 98.81 114 PHE B N 1
ATOM 3042 C CA . PHE B 1 114 ? 17.5 -0.728 -6.371 1 98.81 114 PHE B CA 1
ATOM 3043 C C . PHE B 1 114 ? 18.094 -1.017 -5 1 98.81 114 PHE B C 1
ATOM 3045 O O . PHE B 1 114 ? 18.438 -2.16 -4.695 1 98.81 114 PHE B O 1
ATOM 3052 N N . ALA B 1 115 ? 18.219 0.05 -4.188 1 98.81 115 ALA B N 1
ATOM 3053 C CA . ALA B 1 115 ? 18.781 -0.115 -2.852 1 98.81 115 ALA B CA 1
ATOM 3054 C C . ALA B 1 115 ? 17.969 -1.102 -2.023 1 98.81 115 ALA B C 1
ATOM 3056 O O . ALA B 1 115 ? 18.516 -1.866 -1.23 1 98.81 115 ALA B O 1
ATOM 3057 N N . PHE B 1 116 ? 16.703 -1.068 -2.18 1 98.88 116 PHE B N 1
ATOM 3058 C CA . PHE B 1 116 ? 15.797 -2 -1.509 1 98.88 116 PHE B CA 1
ATOM 3059 C C . PHE B 1 116 ? 16.125 -3.438 -1.894 1 98.88 116 PHE B C 1
ATOM 3061 O O . PHE B 1 116 ? 16.344 -4.285 -1.023 1 98.88 116 PHE B O 1
ATOM 3068 N N . TYR B 1 117 ? 16.172 -3.75 -3.148 1 98.94 117 TYR B N 1
ATOM 3069 C CA . TYR B 1 117 ? 16.453 -5.105 -3.605 1 98.94 117 TYR B CA 1
ATOM 3070 C C . TYR B 1 117 ? 17.844 -5.543 -3.189 1 98.94 117 TYR B C 1
ATOM 3072 O O . TYR B 1 117 ? 18.047 -6.688 -2.781 1 98.94 117 TYR B O 1
ATOM 3080 N N . GLU B 1 118 ? 18.75 -4.613 -3.357 1 98.81 118 GLU B N 1
ATOM 3081 C CA . GLU B 1 118 ? 20.125 -4.926 -2.951 1 98.81 118 GLU B CA 1
ATOM 3082 C C . GLU B 1 118 ? 20.188 -5.301 -1.475 1 98.81 118 GLU B C 1
ATOM 3084 O O . GLU B 1 118 ? 20.828 -6.289 -1.109 1 98.81 118 GLU B O 1
ATOM 3089 N N . GLU B 1 119 ? 19.516 -4.516 -0.654 1 98.75 119 GLU B N 1
ATOM 3090 C CA . GLU B 1 119 ? 19.5 -4.766 0.784 1 98.75 119 GLU B CA 1
ATOM 3091 C C . GLU B 1 119 ? 18.859 -6.113 1.105 1 98.75 119 GLU B C 1
ATOM 3093 O O . GLU B 1 119 ? 19.406 -6.898 1.884 1 98.75 119 GLU B O 1
ATOM 3098 N N . VAL B 1 120 ? 17.719 -6.395 0.546 1 98.88 120 VAL B N 1
ATOM 3099 C CA . VAL B 1 120 ? 17.016 -7.645 0.821 1 98.88 120 VAL B CA 1
ATOM 3100 C C . VAL B 1 120 ? 17.859 -8.828 0.365 1 98.88 120 VAL B C 1
ATOM 3102 O O . VAL B 1 120 ? 17.984 -9.82 1.086 1 98.88 120 VAL B O 1
ATOM 3105 N N . CYS B 1 121 ? 18.531 -8.711 -0.791 1 98.69 121 CYS B N 1
ATOM 3106 C CA . CYS B 1 121 ? 19.312 -9.797 -1.371 1 98.69 121 CYS B CA 1
ATOM 3107 C C . CYS B 1 121 ? 20.516 -10.125 -0.504 1 98.69 121 CYS B C 1
ATOM 3109 O O . CYS B 1 121 ? 21.062 -11.227 -0.586 1 98.69 121 CYS B O 1
ATOM 3111 N N . ARG B 1 122 ? 20.922 -9.203 0.318 1 98.38 122 ARG B N 1
ATOM 3112 C CA . ARG B 1 122 ? 22.031 -9.453 1.239 1 98.38 122 ARG B CA 1
ATOM 3113 C C . ARG B 1 122 ? 21.594 -10.367 2.383 1 98.38 122 ARG B C 1
ATOM 3115 O O . ARG B 1 122 ? 22.422 -10.914 3.105 1 98.38 122 ARG B O 1
ATOM 3122 N N . HIS B 1 123 ? 20.281 -10.562 2.531 1 98.5 123 HIS B N 1
ATOM 3123 C CA . HIS B 1 123 ? 19.781 -11.273 3.699 1 98.5 123 HIS B CA 1
ATOM 3124 C C . HIS B 1 123 ? 19.062 -12.562 3.293 1 98.5 123 HIS B C 1
ATOM 3126 O O . HIS B 1 123 ? 18.344 -13.164 4.094 1 98.5 123 HIS B O 1
ATOM 3132 N N . VAL B 1 124 ? 19.234 -12.969 2.064 1 98.69 124 VAL B N 1
ATOM 3133 C CA . VAL B 1 124 ? 18.5 -14.141 1.61 1 98.69 124 VAL B CA 1
ATOM 3134 C C . VAL B 1 124 ? 19.469 -15.32 1.435 1 98.69 124 VAL B C 1
ATOM 3136 O O . VAL B 1 124 ? 20.641 -15.125 1.104 1 98.69 124 VAL B O 1
ATOM 3139 N N . SER B 1 125 ? 18.953 -16.5 1.657 1 98.38 125 SER B N 1
ATOM 3140 C CA . SER B 1 125 ? 19.719 -17.734 1.484 1 98.38 125 SER B CA 1
ATOM 3141 C C . SER B 1 125 ? 19.141 -18.594 0.365 1 98.38 125 SER B C 1
ATOM 3143 O O . SER B 1 125 ? 19.703 -19.625 0.017 1 98.38 125 SER B O 1
ATOM 3145 N N . VAL B 1 126 ? 18.016 -18.25 -0.131 1 98.75 126 VAL B N 1
ATOM 3146 C CA . VAL B 1 126 ? 17.328 -18.938 -1.229 1 98.75 126 VAL B CA 1
ATOM 3147 C C . VAL B 1 126 ? 17.125 -17.969 -2.389 1 98.75 126 VAL B C 1
ATOM 3149 O O . VAL B 1 126 ? 17.188 -16.75 -2.207 1 98.75 126 VAL B O 1
ATOM 3152 N N . PRO B 1 127 ? 16.891 -18.453 -3.59 1 98.88 127 PRO B N 1
ATOM 3153 C CA . PRO B 1 127 ? 16.688 -17.578 -4.742 1 98.88 127 PRO B CA 1
ATOM 3154 C C . PRO B 1 127 ? 15.461 -16.672 -4.594 1 98.88 127 PRO B C 1
ATOM 3156 O O . PRO B 1 127 ? 14.516 -17.031 -3.881 1 98.88 127 PRO B O 1
ATOM 3159 N N . VAL B 1 128 ? 15.531 -15.539 -5.281 1 98.94 128 VAL B N 1
ATOM 3160 C CA . VAL B 1 128 ? 14.469 -14.539 -5.211 1 98.94 128 VAL B CA 1
ATOM 3161 C C . VAL B 1 128 ? 13.859 -14.328 -6.598 1 98.94 128 VAL B C 1
ATOM 3163 O O . VAL B 1 128 ? 14.586 -14.273 -7.598 1 98.94 128 VAL B O 1
ATOM 3166 N N . CYS B 1 129 ? 12.586 -14.336 -6.656 1 98.94 129 CYS B N 1
ATOM 3167 C CA . CYS B 1 129 ? 11.836 -13.93 -7.836 1 98.94 129 CYS B CA 1
ATOM 3168 C C . CYS B 1 129 ? 11.336 -12.5 -7.695 1 98.94 129 CYS B C 1
ATOM 3170 O O . CYS B 1 129 ? 10.578 -12.188 -6.777 1 98.94 129 CYS B O 1
ATOM 3172 N N . LEU B 1 130 ? 11.812 -11.602 -8.586 1 98.88 130 LEU B N 1
ATOM 3173 C CA . LEU B 1 130 ? 11.266 -10.25 -8.656 1 98.88 130 LEU B CA 1
ATOM 3174 C C . LEU B 1 130 ? 9.828 -10.273 -9.172 1 98.88 130 LEU B C 1
ATOM 3176 O O . LEU B 1 130 ? 9.562 -10.789 -10.266 1 98.88 130 LEU B O 1
ATOM 3180 N N . TYR B 1 131 ? 8.984 -9.812 -8.375 1 98.62 131 TYR B N 1
ATOM 3181 C CA . TYR B 1 131 ? 7.574 -9.773 -8.734 1 98.62 131 TYR B CA 1
ATOM 3182 C C . TYR B 1 131 ? 7.184 -8.406 -9.281 1 98.62 131 TYR B C 1
ATOM 3184 O O . TYR B 1 131 ? 6.867 -7.492 -8.523 1 98.62 131 TYR B O 1
ATOM 3192 N N . ASP B 1 132 ? 7.156 -8.266 -10.602 1 98.06 132 ASP B N 1
ATOM 3193 C CA . ASP B 1 132 ? 6.723 -7.043 -11.273 1 98.06 132 ASP B CA 1
ATOM 3194 C C . ASP B 1 132 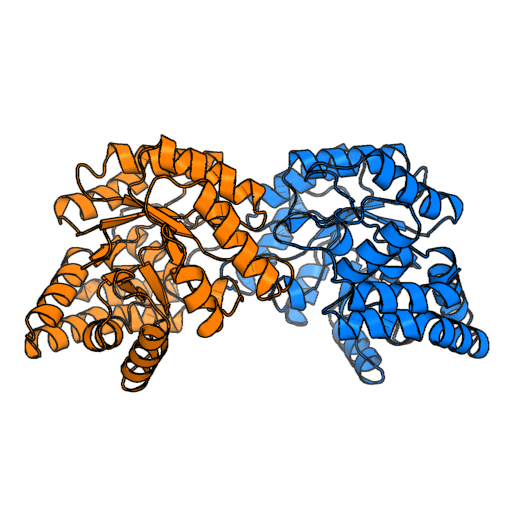? 5.203 -7.02 -11.438 1 98.06 132 ASP B C 1
ATOM 3196 O O . ASP B 1 132 ? 4.664 -7.625 -12.367 1 98.06 132 ASP B O 1
ATOM 3200 N N . ASN B 1 133 ? 4.582 -6.293 -10.578 1 96.62 133 ASN B N 1
ATOM 3201 C CA . ASN B 1 133 ? 3.125 -6.234 -10.562 1 96.62 133 ASN B CA 1
ATOM 3202 C C . ASN B 1 133 ? 2.623 -4.801 -10.414 1 96.62 133 ASN B C 1
ATOM 3204 O O . ASN B 1 133 ? 2.006 -4.461 -9.406 1 96.62 133 ASN B O 1
ATOM 3208 N N . PRO B 1 134 ? 2.723 -3.98 -11.484 1 96.19 134 PRO B N 1
ATOM 3209 C CA . PRO B 1 134 ? 2.373 -2.564 -11.359 1 96.19 134 PRO B CA 1
ATOM 3210 C C . PRO B 1 134 ? 0.878 -2.342 -11.141 1 96.19 134 PRO B C 1
ATOM 3212 O O . PRO B 1 134 ? 0.475 -1.297 -10.625 1 96.19 134 PRO B O 1
ATOM 3215 N N . ARG B 1 135 ? 0.034 -3.248 -11.508 1 94.19 135 ARG B N 1
ATOM 3216 C CA . ARG B 1 135 ? -1.407 -3.09 -11.344 1 94.19 135 ARG B CA 1
ATOM 3217 C C . ARG B 1 135 ? -1.776 -2.928 -9.875 1 94.19 135 ARG B C 1
ATOM 3219 O O . ARG B 1 135 ? -2.652 -2.129 -9.531 1 94.19 135 ARG B O 1
ATOM 3226 N N . THR B 1 136 ? -1.088 -3.686 -9.008 1 96.38 136 THR B N 1
ATOM 3227 C CA . THR B 1 136 ? -1.468 -3.666 -7.602 1 96.38 136 THR B CA 1
ATOM 3228 C C . THR B 1 136 ? -0.472 -2.846 -6.785 1 96.38 136 THR B C 1
ATOM 3230 O O . THR B 1 136 ? -0.852 -2.188 -5.816 1 96.38 136 THR B O 1
ATOM 3233 N N . THR B 1 137 ? 0.814 -2.855 -7.152 1 96.88 137 THR B N 1
ATOM 3234 C CA . THR B 1 137 ? 1.827 -2.156 -6.371 1 96.88 137 THR B CA 1
ATOM 3235 C C . THR B 1 137 ? 1.912 -0.689 -6.781 1 96.88 137 THR B C 1
ATOM 3237 O O . THR B 1 137 ? 2.432 0.142 -6.035 1 96.88 137 THR B O 1
ATOM 3240 N N . HIS B 1 138 ? 1.504 -0.434 -8.047 1 96.81 138 HIS B N 1
ATOM 3241 C CA . HIS B 1 138 ? 1.564 0.892 -8.648 1 96.81 138 HIS B CA 1
ATOM 3242 C C . HIS B 1 138 ? 3.006 1.378 -8.766 1 96.81 138 HIS B C 1
ATOM 3244 O O . HIS B 1 138 ? 3.27 2.578 -8.68 1 96.81 138 HIS B O 1
ATOM 3250 N N . VAL B 1 139 ? 3.938 0.464 -8.781 1 97.12 139 VAL B N 1
ATOM 3251 C CA . VAL B 1 139 ? 5.348 0.737 -9.031 1 97.12 139 VAL B CA 1
ATOM 3252 C C . VAL B 1 139 ? 5.754 0.173 -10.391 1 97.12 139 VAL B C 1
ATOM 3254 O O . VAL B 1 139 ? 5.602 -1.023 -10.641 1 97.12 139 VAL B O 1
ATOM 3257 N N . THR B 1 140 ? 6.207 1.017 -11.211 1 95.12 140 THR B N 1
ATOM 3258 C CA . THR B 1 140 ? 6.684 0.596 -12.523 1 95.12 140 THR B CA 1
ATOM 3259 C C . THR B 1 140 ? 8.203 0.469 -12.531 1 95.12 140 THR B C 1
ATOM 3261 O O . THR B 1 140 ? 8.906 1.378 -12.086 1 95.12 140 THR B O 1
ATOM 3264 N N . LEU B 1 141 ? 8.68 -0.577 -13.016 1 97.38 141 LEU B N 1
ATOM 3265 C CA . LEU B 1 141 ? 10.109 -0.83 -13.102 1 97.38 141 LEU B CA 1
ATOM 3266 C C . LEU B 1 141 ? 10.602 -0.703 -14.539 1 97.38 141 LEU B C 1
ATOM 3268 O O . LEU B 1 141 ? 10.203 -1.485 -15.406 1 97.38 141 LEU B O 1
ATOM 3272 N N . ALA B 1 142 ? 11.445 0.244 -14.789 1 97.44 142 ALA B N 1
ATOM 3273 C CA . ALA B 1 142 ? 12.055 0.367 -16.109 1 97.44 142 ALA B CA 1
ATOM 3274 C C . ALA B 1 142 ? 12.906 -0.859 -16.438 1 97.44 142 ALA B C 1
ATOM 3276 O O . ALA B 1 142 ? 13.414 -1.526 -15.531 1 97.44 142 ALA B O 1
ATOM 3277 N N . ASP B 1 143 ? 13.055 -1.114 -17.719 1 97.94 143 ASP B N 1
ATOM 3278 C CA . ASP B 1 143 ? 13.789 -2.295 -18.172 1 97.94 143 ASP B CA 1
ATOM 3279 C C . ASP B 1 143 ? 15.227 -2.273 -17.656 1 97.94 143 ASP B C 1
ATOM 3281 O O . ASP B 1 143 ? 15.742 -3.295 -17.188 1 97.94 143 ASP B O 1
ATOM 3285 N N . GLU B 1 144 ? 15.805 -1.106 -17.719 1 98.25 144 GLU B N 1
ATOM 3286 C CA . GLU B 1 144 ? 17.188 -0.976 -17.266 1 98.25 144 GLU B CA 1
ATOM 3287 C C . GLU B 1 144 ? 17.297 -1.262 -15.773 1 98.25 144 GLU B C 1
ATOM 3289 O O . GLU B 1 144 ? 18.266 -1.892 -15.328 1 98.25 144 GLU B O 1
ATOM 3294 N N . LEU B 1 145 ? 16.375 -0.747 -15.016 1 98.62 145 LEU B N 1
ATOM 3295 C CA . LEU B 1 145 ? 16.359 -1.001 -13.578 1 98.62 145 LEU B CA 1
ATOM 3296 C C . LEU B 1 145 ? 16.156 -2.486 -13.289 1 98.62 145 LEU B C 1
ATOM 3298 O O . LEU B 1 145 ? 16.812 -3.045 -12.406 1 98.62 145 LEU B O 1
ATOM 3302 N N . GLN B 1 146 ? 15.273 -3.137 -13.984 1 98.62 146 GLN B N 1
ATOM 3303 C CA . GLN B 1 146 ? 15.086 -4.578 -13.836 1 98.62 146 GLN B CA 1
ATOM 3304 C C . GLN B 1 146 ? 16.375 -5.332 -14.141 1 98.62 146 GLN B C 1
ATOM 3306 O O . GLN B 1 146 ? 16.703 -6.32 -13.477 1 98.62 146 GLN B O 1
ATOM 3311 N N . GLY B 1 147 ? 17.031 -4.867 -15.195 1 98.69 147 GLY B N 1
ATOM 3312 C CA . GLY B 1 147 ? 18.328 -5.457 -15.508 1 98.69 147 GLY B CA 1
ATOM 3313 C C . GLY B 1 147 ? 19.328 -5.336 -14.375 1 98.69 147 GLY B C 1
ATOM 3314 O O . GLY B 1 147 ? 20 -6.309 -14.023 1 98.69 147 GLY B O 1
ATOM 3315 N N . ARG B 1 148 ? 19.406 -4.102 -13.789 1 98.75 148 ARG B N 1
ATOM 3316 C CA . ARG B 1 148 ? 20.312 -3.867 -12.672 1 98.75 148 ARG B CA 1
ATOM 3317 C C . ARG B 1 148 ? 19.969 -4.77 -11.492 1 98.75 148 ARG B C 1
ATOM 3319 O O . ARG B 1 148 ? 20.859 -5.352 -10.867 1 98.75 148 ARG B O 1
ATOM 3326 N N . ILE B 1 149 ? 18.719 -4.902 -11.195 1 98.88 149 ILE B N 1
ATOM 3327 C CA . ILE B 1 149 ? 18.25 -5.723 -10.078 1 98.88 149 ILE B CA 1
ATOM 3328 C C . ILE B 1 149 ? 18.547 -7.195 -10.367 1 98.88 149 ILE B C 1
ATOM 3330 O O . ILE B 1 149 ? 19.031 -7.922 -9.5 1 98.88 149 ILE B O 1
ATOM 3334 N N . ALA B 1 150 ? 18.312 -7.602 -11.586 1 98.81 150 ALA B N 1
ATOM 3335 C CA . ALA B 1 150 ? 18.453 -9 -11.984 1 98.81 150 ALA B CA 1
ATOM 3336 C C . ALA B 1 150 ? 19.922 -9.422 -11.945 1 98.81 150 ALA B C 1
ATOM 3338 O O . ALA B 1 150 ? 20.234 -10.617 -11.922 1 98.81 150 ALA B O 1
ATOM 3339 N N . ALA B 1 151 ? 20.797 -8.469 -12.016 1 98.69 151 ALA B N 1
ATOM 3340 C CA . ALA B 1 151 ? 22.234 -8.758 -11.953 1 98.69 151 ALA B CA 1
ATOM 3341 C C . ALA B 1 151 ? 22.641 -9.172 -10.547 1 98.69 151 ALA B C 1
ATOM 3343 O O . ALA B 1 151 ? 23.719 -9.742 -10.352 1 98.69 151 ALA B O 1
ATOM 3344 N N . LEU B 1 152 ? 21.828 -8.852 -9.523 1 98.81 152 LEU B N 1
ATOM 3345 C CA . LEU B 1 152 ? 22.109 -9.336 -8.172 1 98.81 152 LEU B CA 1
ATOM 3346 C C . LEU B 1 152 ? 22.078 -10.859 -8.133 1 98.81 152 LEU B C 1
ATOM 3348 O O . LEU B 1 152 ? 21.172 -11.484 -8.688 1 98.81 152 LEU B O 1
ATOM 3352 N N . PRO B 1 153 ? 23.016 -11.531 -7.504 1 98.12 153 PRO B N 1
ATOM 3353 C CA . PRO B 1 153 ? 23.188 -12.984 -7.594 1 98.12 153 PRO B CA 1
ATOM 3354 C C . PRO B 1 153 ? 21.969 -13.75 -7.086 1 98.12 153 PRO B C 1
ATOM 3356 O O . PRO B 1 153 ? 21.688 -14.852 -7.559 1 98.12 153 PRO B O 1
ATOM 3359 N N . ALA B 1 154 ? 21.266 -13.172 -6.172 1 98.69 154 ALA B N 1
ATOM 3360 C CA . ALA B 1 154 ? 20.141 -13.875 -5.543 1 98.69 154 ALA B CA 1
ATOM 3361 C C . ALA B 1 154 ? 18.922 -13.898 -6.457 1 98.69 154 ALA B C 1
ATOM 3363 O O . ALA B 1 154 ? 18.016 -14.719 -6.273 1 98.69 154 ALA B O 1
ATOM 3364 N N . ILE B 1 155 ? 18.812 -13.039 -7.465 1 98.94 155 ILE B N 1
ATOM 3365 C CA . ILE B 1 155 ? 17.641 -12.961 -8.328 1 98.94 155 ILE B CA 1
ATOM 3366 C C . ILE B 1 155 ? 17.688 -14.086 -9.359 1 98.94 155 ILE B C 1
ATOM 3368 O O . ILE B 1 155 ? 18.641 -14.18 -10.148 1 98.94 155 ILE B O 1
ATOM 3372 N N . ALA B 1 156 ? 16.672 -14.898 -9.336 1 98.88 156 ALA B N 1
ATOM 3373 C CA . ALA B 1 156 ? 16.688 -16.078 -10.195 1 98.88 156 ALA B CA 1
ATOM 3374 C C . ALA B 1 156 ? 15.562 -16.047 -11.211 1 98.88 156 ALA B C 1
ATOM 3376 O O . ALA B 1 156 ? 15.586 -16.766 -12.203 1 98.88 156 ALA B O 1
ATOM 3377 N N . SER B 1 157 ? 14.594 -15.203 -10.992 1 98.88 157 SER B N 1
ATOM 3378 C CA . SER B 1 157 ? 13.453 -15.109 -11.891 1 98.88 157 SER B CA 1
ATOM 3379 C C . SER B 1 157 ? 12.773 -13.75 -11.773 1 98.88 157 SER B C 1
ATOM 3381 O O . SER B 1 157 ? 12.961 -13.039 -10.789 1 98.88 157 SER B O 1
ATOM 3383 N N . ILE B 1 158 ? 12.047 -13.344 -12.82 1 98.88 158 ILE B N 1
ATOM 3384 C CA . ILE B 1 158 ? 11.156 -12.188 -12.797 1 98.88 158 ILE B CA 1
ATOM 3385 C C . ILE B 1 158 ? 9.758 -12.609 -13.242 1 98.88 158 ILE B C 1
ATOM 3387 O O . ILE B 1 158 ? 9.594 -13.242 -14.289 1 98.88 158 ILE B O 1
ATOM 3391 N N . LYS B 1 159 ? 8.82 -12.398 -12.414 1 98.69 159 LYS B N 1
ATOM 3392 C CA . LYS B 1 159 ? 7.406 -12.57 -12.727 1 98.69 159 LYS B CA 1
ATOM 3393 C C . LYS B 1 159 ? 6.82 -11.305 -13.352 1 98.69 159 LYS B C 1
ATOM 3395 O O . LYS B 1 159 ? 6.754 -10.266 -12.703 1 98.69 159 LYS B O 1
ATOM 3400 N N . ILE B 1 160 ? 6.414 -11.398 -14.594 1 98.25 160 ILE B N 1
ATOM 3401 C CA . ILE B 1 160 ? 5.965 -10.203 -15.305 1 98.25 160 ILE B CA 1
ATOM 3402 C C . ILE B 1 160 ? 4.496 -10.352 -15.688 1 98.25 160 ILE B C 1
ATOM 3404 O O . ILE B 1 160 ? 3.998 -11.469 -15.852 1 98.25 160 ILE B O 1
ATOM 3408 N N . PRO B 1 161 ? 3.803 -9.188 -15.82 1 96.75 161 PRO B N 1
ATOM 3409 C CA . PRO B 1 161 ? 2.424 -9.258 -16.312 1 96.75 161 PRO B CA 1
ATOM 3410 C C . PRO B 1 161 ? 2.334 -9.75 -17.75 1 96.75 161 PRO B C 1
ATOM 3412 O O . PRO B 1 161 ? 3.201 -9.43 -18.578 1 96.75 161 PRO B O 1
ATOM 3415 N N . GLY B 1 162 ? 1.267 -10.375 -18.062 1 95.88 162 GLY B N 1
ATOM 3416 C CA . GLY B 1 162 ? 1.062 -10.898 -19.391 1 95.88 162 GLY B CA 1
ATOM 3417 C C . GLY B 1 162 ? 0.611 -9.844 -20.391 1 95.88 162 GLY B C 1
ATOM 3418 O O . GLY B 1 162 ? 0.005 -8.844 -20 1 95.88 162 GLY B O 1
ATOM 3419 N N . LEU B 1 163 ? 1.016 -10.062 -21.641 1 95.88 163 LEU B N 1
ATOM 3420 C CA . LEU B 1 163 ? 0.532 -9.312 -22.781 1 95.88 163 LEU B CA 1
ATOM 3421 C C . LEU B 1 163 ? 0.065 -10.25 -23.891 1 95.88 163 LEU B C 1
ATOM 3423 O O . LEU B 1 163 ? 0.512 -11.398 -23.969 1 95.88 163 LEU B O 1
ATOM 3427 N N . PRO B 1 164 ? -0.853 -9.734 -24.672 1 96.44 164 PRO B N 1
ATOM 3428 C CA . PRO B 1 164 ? -1.225 -10.547 -25.828 1 96.44 164 PRO B CA 1
ATOM 3429 C C . PRO B 1 164 ? -0.165 -10.539 -26.922 1 96.44 164 PRO B C 1
ATOM 3431 O O . PRO B 1 164 ? 0.71 -9.664 -26.938 1 96.44 164 PRO B O 1
ATOM 3434 N N . GLU B 1 165 ? -0.234 -11.578 -27.797 1 95.56 165 GLU B N 1
ATOM 3435 C CA . GLU B 1 165 ? 0.594 -11.508 -29 1 95.56 165 GLU B CA 1
ATOM 3436 C C . GLU B 1 165 ? 0.151 -10.359 -29.906 1 95.56 165 GLU B C 1
ATOM 3438 O O . GLU B 1 165 ? -1.04 -10.055 -29.984 1 95.56 165 GLU B O 1
ATOM 3443 N N . PRO B 1 166 ? 1.033 -9.75 -30.609 1 96.88 166 PRO B N 1
ATOM 3444 C CA . PRO B 1 166 ? 2.473 -10.023 -30.641 1 96.88 166 PRO B CA 1
ATOM 3445 C C . PRO B 1 166 ? 3.234 -9.266 -29.547 1 96.88 166 PRO B C 1
ATOM 3447 O O . PRO B 1 166 ? 4.457 -9.406 -29.438 1 96.88 166 PRO B O 1
ATOM 3450 N N . GLN B 1 167 ? 2.508 -8.469 -28.719 1 98.06 167 GLN B N 1
ATOM 3451 C CA . GLN B 1 167 ? 3.139 -7.637 -27.703 1 98.06 167 GLN B CA 1
ATOM 3452 C C . GLN B 1 167 ? 3.916 -8.484 -26.703 1 98.06 167 GLN B C 1
ATOM 3454 O O . GLN B 1 167 ? 4.941 -8.055 -26.172 1 98.06 167 GLN B O 1
ATOM 3459 N N . ALA B 1 168 ? 3.428 -9.68 -26.469 1 98.19 168 ALA B N 1
ATOM 3460 C CA . ALA B 1 168 ? 4.105 -10.578 -25.531 1 98.19 168 ALA B CA 1
ATOM 3461 C C . ALA B 1 168 ? 5.516 -10.906 -26.016 1 98.19 168 ALA B C 1
ATOM 3463 O O . ALA B 1 168 ? 6.477 -10.828 -25.234 1 98.19 168 ALA B O 1
ATOM 3464 N N . SER B 1 169 ? 5.633 -11.234 -27.266 1 98.31 169 SER B N 1
ATOM 3465 C CA . SER B 1 169 ? 6.934 -11.57 -27.828 1 98.31 169 SER B CA 1
ATOM 3466 C C . SER B 1 169 ? 7.891 -10.391 -27.766 1 98.31 169 SER B C 1
ATOM 3468 O O . SER B 1 169 ? 9.07 -10.555 -27.438 1 98.31 169 SER B O 1
ATOM 3470 N N . GLU B 1 170 ? 7.387 -9.227 -28.094 1 98.38 170 GLU B N 1
ATOM 3471 C CA . GLU B 1 170 ? 8.195 -8.008 -28.047 1 98.38 170 GLU B CA 1
ATOM 3472 C C . GLU B 1 170 ? 8.664 -7.707 -26.625 1 98.38 170 GLU B C 1
ATOM 3474 O O . GLU B 1 170 ? 9.836 -7.379 -26.422 1 98.38 170 GLU B O 1
ATOM 3479 N N . ARG B 1 171 ? 7.777 -7.844 -25.703 1 98.06 171 ARG B N 1
ATOM 3480 C CA . ARG B 1 171 ? 8.078 -7.543 -24.312 1 98.06 171 ARG B CA 1
ATOM 3481 C C . ARG B 1 171 ? 9.133 -8.5 -23.766 1 98.06 171 ARG B C 1
ATOM 3483 O O . ARG B 1 171 ? 10.086 -8.062 -23.109 1 98.06 171 ARG B O 1
ATOM 3490 N N . VAL B 1 172 ? 8.977 -9.75 -24 1 98.44 172 VAL B N 1
ATOM 3491 C CA . VAL B 1 172 ? 9.906 -10.766 -23.5 1 98.44 172 VAL B CA 1
ATOM 3492 C C . VAL B 1 172 ? 11.281 -10.547 -24.125 1 98.44 172 VAL B C 1
ATOM 3494 O O . VAL B 1 172 ? 12.297 -10.602 -23.438 1 98.44 172 VAL B O 1
ATOM 3497 N N . ALA B 1 173 ? 11.297 -10.258 -25.406 1 98.31 173 ALA B N 1
ATOM 3498 C CA . ALA B 1 173 ? 12.562 -10.023 -26.109 1 98.31 173 ALA B CA 1
ATOM 3499 C C . ALA B 1 173 ? 13.281 -8.805 -25.547 1 98.31 173 ALA B C 1
ATOM 3501 O O . ALA B 1 173 ? 14.492 -8.836 -25.328 1 98.31 173 ALA B O 1
ATOM 3502 N N . THR B 1 174 ? 12.523 -7.781 -25.359 1 98.19 174 THR B N 1
ATOM 3503 C CA . THR B 1 174 ? 13.094 -6.539 -24.844 1 98.19 174 THR B CA 1
ATOM 3504 C C . THR B 1 174 ? 13.688 -6.758 -23.453 1 98.19 174 THR B C 1
ATOM 3506 O O . THR B 1 174 ? 14.812 -6.344 -23.188 1 98.19 174 THR B O 1
ATOM 3509 N N . LEU B 1 175 ? 12.992 -7.395 -22.578 1 98.19 175 LEU B N 1
ATOM 3510 C CA . LEU B 1 175 ? 13.453 -7.625 -21.219 1 98.19 175 LEU B CA 1
ATOM 3511 C C . LEU B 1 175 ? 14.664 -8.555 -21.203 1 98.19 175 LEU B C 1
ATOM 3513 O O . LEU B 1 175 ? 15.602 -8.344 -20.438 1 98.19 175 LEU B O 1
ATOM 3517 N N . ARG B 1 176 ? 14.617 -9.555 -22.078 1 98.19 176 ARG B N 1
ATOM 3518 C CA . ARG B 1 176 ? 15.695 -10.539 -22.125 1 98.19 176 ARG B CA 1
ATOM 3519 C C . ARG B 1 176 ? 17.031 -9.875 -22.438 1 98.19 176 ARG B C 1
ATOM 3521 O O . ARG B 1 176 ? 18.062 -10.289 -21.922 1 98.19 176 ARG B O 1
ATOM 3528 N N . ARG B 1 177 ? 16.984 -8.789 -23.156 1 98.12 177 ARG B N 1
ATOM 3529 C CA . ARG B 1 177 ? 18.203 -8.078 -23.547 1 98.12 177 ARG B CA 1
ATOM 3530 C C . ARG B 1 177 ? 18.875 -7.453 -22.328 1 98.12 177 ARG B C 1
ATOM 3532 O O . ARG B 1 177 ? 20.078 -7.191 -22.344 1 98.12 177 ARG B O 1
ATOM 3539 N N . HIS B 1 178 ? 18.109 -7.25 -21.312 1 98.19 178 HIS B N 1
ATOM 3540 C CA . HIS B 1 178 ? 18.641 -6.574 -20.125 1 98.19 178 HIS B CA 1
ATOM 3541 C C . HIS B 1 178 ? 19.016 -7.578 -19.047 1 98.19 178 HIS B C 1
ATOM 3543 O O . HIS B 1 178 ? 19.672 -7.219 -18.062 1 98.19 178 HIS B O 1
ATOM 3549 N N . LEU B 1 179 ? 18.688 -8.844 -19.188 1 98.31 179 LEU B N 1
ATOM 3550 C CA . LEU B 1 179 ? 18.766 -9.797 -18.078 1 98.31 179 LEU B CA 1
ATOM 3551 C C . LEU B 1 179 ? 19.891 -10.797 -18.297 1 98.31 179 LEU B C 1
ATOM 3553 O O . LEU B 1 179 ? 20.141 -11.234 -19.422 1 98.31 179 LEU B O 1
ATOM 3557 N N . PRO B 1 180 ? 20.547 -11.203 -17.188 1 98.25 180 PRO B N 1
ATOM 3558 C CA . PRO B 1 180 ? 21.453 -12.352 -17.328 1 98.25 180 PRO B CA 1
ATOM 3559 C C . PRO B 1 180 ? 20.734 -13.609 -17.797 1 98.25 180 PRO B C 1
ATOM 3561 O O . PRO B 1 180 ? 19.562 -13.82 -17.469 1 98.25 180 PRO B O 1
ATOM 3564 N N . ALA B 1 181 ? 21.469 -14.5 -18.438 1 97.31 181 ALA B N 1
ATOM 3565 C CA . ALA B 1 181 ? 20.891 -15.703 -19.016 1 97.31 181 ALA B CA 1
ATOM 3566 C C . ALA B 1 181 ? 20.312 -16.609 -17.922 1 97.31 181 ALA B C 1
ATOM 3568 O O . ALA B 1 181 ? 19.328 -17.312 -18.156 1 97.31 181 ALA B O 1
ATOM 3569 N N . ARG B 1 182 ? 20.859 -16.484 -16.75 1 97.5 182 ARG B N 1
ATOM 3570 C CA . ARG B 1 182 ? 20.484 -17.391 -15.656 1 97.5 182 ARG B CA 1
ATOM 3571 C C . ARG B 1 182 ? 19.109 -17.016 -15.086 1 97.5 182 ARG B C 1
ATOM 3573 O O . ARG B 1 182 ? 18.484 -17.828 -14.398 1 97.5 182 ARG B O 1
ATOM 3580 N N . VAL B 1 183 ? 18.656 -15.773 -15.32 1 98.75 183 VAL B N 1
ATOM 3581 C CA . VAL B 1 183 ? 17.406 -15.289 -14.734 1 98.75 183 VAL B CA 1
ATOM 3582 C C . VAL B 1 183 ? 16.234 -15.664 -15.641 1 98.75 183 VAL B C 1
ATOM 3584 O O . VAL B 1 183 ? 16.172 -15.25 -16.797 1 98.75 183 VAL B O 1
ATOM 3587 N N . THR B 1 184 ? 15.344 -16.438 -15.117 1 98.75 184 THR B N 1
ATOM 3588 C CA . THR B 1 184 ? 14.188 -16.859 -15.914 1 98.75 184 THR B CA 1
ATOM 3589 C C . THR B 1 184 ? 13.125 -15.766 -15.914 1 98.75 184 THR B C 1
ATOM 3591 O O . THR B 1 184 ? 13.102 -14.906 -15.031 1 98.75 184 THR B O 1
ATOM 3594 N N . LEU B 1 185 ? 12.32 -15.75 -16.984 1 98.62 185 LEU B N 1
ATOM 3595 C CA . LEU B 1 185 ? 11.117 -14.93 -17.062 1 98.62 185 LEU B CA 1
ATOM 3596 C C . LEU B 1 185 ? 9.867 -15.797 -16.922 1 98.62 185 LEU B C 1
ATOM 3598 O O . LEU B 1 185 ? 9.789 -16.891 -17.5 1 98.62 185 LEU B O 1
ATOM 3602 N N . GLY B 1 186 ? 9 -15.359 -16.109 1 98.69 186 GLY B N 1
ATOM 3603 C CA . GLY B 1 186 ? 7.723 -16.031 -15.945 1 98.69 186 GLY B CA 1
ATOM 3604 C C . GLY B 1 186 ? 6.531 -15.125 -16.172 1 98.69 186 GLY B C 1
ATOM 3605 O O . GLY B 1 186 ? 6.578 -13.938 -15.852 1 98.69 186 GLY B O 1
ATOM 3606 N N . ALA B 1 187 ? 5.48 -15.719 -16.672 1 97.94 187 ALA B N 1
ATOM 3607 C CA . ALA B 1 187 ? 4.285 -14.953 -17.016 1 97.94 187 ALA B CA 1
ATOM 3608 C C . ALA B 1 187 ? 3.221 -15.078 -15.922 1 97.94 187 ALA B C 1
ATOM 3610 O O . ALA B 1 187 ? 3.004 -16.156 -15.383 1 97.94 187 ALA B O 1
ATOM 3611 N N . SER B 1 188 ? 2.65 -13.93 -15.617 1 97.19 188 SER B N 1
ATOM 3612 C CA . SER B 1 188 ? 1.417 -13.906 -14.836 1 97.19 188 SER B CA 1
ATOM 3613 C C . SER B 1 188 ? 0.234 -13.469 -15.695 1 97.19 188 SER B C 1
ATOM 3615 O O . SER B 1 188 ? 0.377 -13.266 -16.906 1 97.19 188 SER B O 1
ATOM 3617 N N . GLY B 1 189 ? -0.962 -13.344 -15.07 1 96.69 189 GLY B N 1
ATOM 3618 C CA . GLY B 1 189 ? -2.141 -13.102 -15.883 1 96.69 189 GLY B CA 1
ATOM 3619 C C . GLY B 1 189 ? -2.592 -14.328 -16.672 1 96.69 189 GLY B C 1
ATOM 3620 O O . GLY B 1 189 ? -2.219 -14.5 -17.828 1 96.69 189 GLY B O 1
ATOM 3621 N N . ASP B 1 190 ? -3.439 -15.023 -16.156 1 98.12 190 ASP B N 1
ATOM 3622 C CA . ASP B 1 190 ? -3.754 -16.375 -16.609 1 98.12 190 ASP B CA 1
ATOM 3623 C C . ASP B 1 190 ? -4.281 -16.375 -18.031 1 98.12 190 ASP B C 1
ATOM 3625 O O . ASP B 1 190 ? -3.871 -17.203 -18.859 1 98.12 190 ASP B O 1
ATOM 3629 N N . ALA B 1 191 ? -5.07 -15.43 -18.406 1 97.44 191 ALA B N 1
ATOM 3630 C CA . ALA B 1 191 ? -5.652 -15.352 -19.734 1 97.44 191 ALA B CA 1
ATOM 3631 C C . ALA B 1 191 ? -4.574 -15.133 -20.797 1 97.44 191 ALA B C 1
ATOM 3633 O O . ALA B 1 191 ? -4.793 -15.391 -21.984 1 97.44 191 ALA B O 1
ATOM 3634 N N . LEU B 1 192 ? -3.412 -14.672 -20.344 1 97.62 192 LEU B N 1
ATOM 3635 C CA . LEU B 1 192 ? -2.346 -14.281 -21.25 1 97.62 192 LEU B CA 1
ATOM 3636 C C . LEU B 1 192 ? -1.166 -15.242 -21.172 1 97.62 192 LEU B C 1
ATOM 3638 O O . LEU B 1 192 ? -0.119 -15.008 -21.766 1 97.62 192 LEU B O 1
ATOM 3642 N N . ALA B 1 193 ? -1.328 -16.328 -20.438 1 96.12 193 ALA B N 1
ATOM 3643 C CA . ALA B 1 193 ? -0.237 -17.25 -20.141 1 96.12 193 ALA B CA 1
ATOM 3644 C C . ALA B 1 193 ? 0.283 -17.906 -21.422 1 96.12 193 ALA B C 1
ATOM 3646 O O . ALA B 1 193 ? 1.493 -18.078 -21.594 1 96.12 193 ALA B O 1
ATOM 3647 N N . THR B 1 194 ? -0.662 -18.312 -22.328 1 98.12 194 THR B N 1
ATOM 3648 C CA . THR B 1 194 ? -0.264 -18.969 -23.562 1 98.12 194 THR B CA 1
ATOM 3649 C C . THR B 1 194 ? 0.681 -18.078 -24.375 1 98.12 194 THR B C 1
ATOM 3651 O O . THR B 1 194 ? 1.747 -18.531 -24.797 1 98.12 194 THR B O 1
ATOM 3654 N N . ALA B 1 195 ? 0.314 -16.828 -24.531 1 98.38 195 ALA B N 1
ATOM 3655 C CA . ALA B 1 195 ? 1.141 -15.875 -25.266 1 98.38 195 ALA B CA 1
ATOM 3656 C C . ALA B 1 195 ? 2.508 -15.711 -24.609 1 98.38 195 ALA B C 1
ATOM 3658 O O . ALA B 1 195 ? 3.531 -15.664 -25.297 1 98.38 195 ALA B O 1
ATOM 3659 N N . GLY B 1 196 ? 2.551 -15.633 -23.281 1 98.38 196 GLY B N 1
ATOM 3660 C CA . GLY B 1 196 ? 3.803 -15.469 -22.562 1 98.38 196 GLY B CA 1
ATOM 3661 C C . GLY B 1 196 ? 4.73 -16.672 -22.703 1 98.38 196 GLY B C 1
ATOM 3662 O O . GLY B 1 196 ? 5.922 -16.5 -22.969 1 98.38 196 GLY B O 1
ATOM 3663 N N . LEU B 1 197 ? 4.156 -17.859 -22.516 1 98.5 197 LEU B N 1
ATOM 3664 C CA . LEU B 1 197 ? 4.957 -19.062 -22.594 1 98.5 197 LEU B CA 1
ATOM 3665 C C . LEU B 1 197 ? 5.465 -19.281 -24.016 1 98.5 197 LEU B C 1
ATOM 3667 O O . LEU B 1 197 ? 6.613 -19.688 -24.219 1 98.5 197 LEU B O 1
ATOM 3671 N N . GLN B 1 198 ? 4.648 -18.984 -24.969 1 97.69 198 GLN B N 1
ATOM 3672 C CA . GLN B 1 198 ? 5.059 -19.125 -26.359 1 97.69 198 GLN B CA 1
ATOM 3673 C C . GLN B 1 198 ? 6.113 -18.078 -26.734 1 97.69 198 GLN B C 1
ATOM 3675 O O . GLN B 1 198 ? 6.953 -18.328 -27.609 1 97.69 198 GLN B O 1
ATOM 3680 N N . ALA B 1 199 ? 6.078 -16.953 -26.047 1 97.94 199 ALA B N 1
ATOM 3681 C CA . ALA B 1 199 ? 7.027 -15.859 -26.281 1 97.94 199 ALA B CA 1
ATOM 3682 C C . ALA B 1 199 ? 8.383 -16.172 -25.656 1 97.94 199 ALA B C 1
ATOM 3684 O O . ALA B 1 199 ? 9.375 -15.492 -25.938 1 97.94 199 ALA B O 1
ATOM 3685 N N . GLY B 1 200 ? 8.406 -17.172 -24.781 1 97.31 200 GLY B N 1
ATOM 3686 C CA . GLY B 1 200 ? 9.703 -17.547 -24.25 1 97.31 200 GLY B CA 1
ATOM 3687 C C . GLY B 1 200 ? 9.75 -17.562 -22.734 1 97.31 200 GLY B C 1
ATOM 3688 O O . GLY B 1 200 ? 10.773 -17.891 -22.141 1 97.31 200 GLY B O 1
ATOM 3689 N N . CYS B 1 201 ? 8.68 -17.234 -22.062 1 98.56 201 CYS B N 1
ATOM 3690 C CA . CYS B 1 201 ? 8.648 -17.375 -20.609 1 98.56 201 CYS B CA 1
ATOM 3691 C C . CYS B 1 201 ? 8.805 -18.844 -20.219 1 98.56 201 CYS B C 1
ATOM 3693 O O . CYS B 1 201 ? 8.25 -19.734 -20.859 1 98.56 201 CYS B O 1
ATOM 3695 N N . GLN B 1 202 ? 9.531 -19.062 -19.109 1 98.44 202 GLN B N 1
ATOM 3696 C CA . GLN B 1 202 ? 9.859 -20.422 -18.703 1 98.44 202 GLN B CA 1
ATOM 3697 C C . GLN B 1 202 ? 8.883 -20.938 -17.656 1 98.44 202 GLN B C 1
ATOM 3699 O O . GLN B 1 202 ? 8.82 -22.141 -17.391 1 98.44 202 GLN B O 1
ATOM 3704 N N . VAL B 1 203 ? 8.148 -20.047 -17.078 1 98.5 203 VAL B N 1
ATOM 3705 C CA . VAL B 1 203 ? 7.262 -20.438 -15.984 1 98.5 203 VAL B CA 1
ATOM 3706 C C . VAL B 1 203 ? 5.941 -19.672 -16.094 1 98.5 203 VAL B C 1
ATOM 3708 O O . VAL B 1 203 ? 5.926 -18.5 -16.469 1 98.5 203 VAL B O 1
ATOM 3711 N N . TRP B 1 204 ? 4.832 -20.359 -15.867 1 98.75 204 TRP B N 1
ATOM 3712 C CA . TRP B 1 204 ? 3.518 -19.75 -15.672 1 98.75 204 TRP B CA 1
ATOM 3713 C C . TRP B 1 204 ? 3.189 -19.625 -14.188 1 98.75 204 TRP B C 1
ATOM 3715 O O . TRP B 1 204 ? 2.918 -20.625 -13.523 1 98.75 204 TRP B O 1
ATOM 3725 N N . TYR B 1 205 ? 3.295 -18.438 -13.586 1 98.81 205 TYR B N 1
ATOM 3726 C CA . TYR B 1 205 ? 2.834 -18.156 -12.234 1 98.81 205 TYR B CA 1
ATOM 3727 C C . TYR B 1 205 ? 1.323 -17.953 -12.203 1 98.81 205 TYR B C 1
ATOM 3729 O O . TYR B 1 205 ? 0.824 -16.891 -12.578 1 98.81 205 TYR B O 1
ATOM 3737 N N . SER B 1 206 ? 0.563 -18.859 -11.672 1 98.69 206 SER B N 1
ATOM 3738 C CA . SER B 1 206 ? -0.834 -18.953 -12.086 1 98.69 206 SER B CA 1
ATOM 3739 C C . SER B 1 206 ? -1.766 -18.969 -10.875 1 98.69 206 SER B C 1
ATOM 3741 O O . SER B 1 206 ? -1.581 -19.766 -9.961 1 98.69 206 SER B O 1
ATOM 3743 N N . VAL B 1 207 ? -2.744 -18.125 -10.938 1 98.56 207 VAL B N 1
ATOM 3744 C CA . VAL B 1 207 ? -3.877 -18.172 -10.023 1 98.56 207 VAL B CA 1
ATOM 3745 C C . VAL B 1 207 ? -4.73 -19.406 -10.32 1 98.56 207 VAL B C 1
ATOM 3747 O O . VAL B 1 207 ? -5.105 -20.141 -9.406 1 98.56 207 VAL B O 1
ATOM 3750 N N . CYS B 1 208 ? -5.051 -19.641 -11.555 1 98.25 208 CYS B N 1
ATOM 3751 C CA . CYS B 1 208 ? -5.828 -20.797 -11.992 1 98.25 208 CYS B CA 1
ATOM 3752 C C . CYS B 1 208 ? -5.164 -22.094 -11.555 1 98.25 208 CYS B C 1
ATOM 3754 O O . CYS B 1 208 ? -5.836 -23.016 -11.086 1 98.25 208 CYS B O 1
ATOM 3756 N N . GLY B 1 209 ? -3.879 -22.172 -11.719 1 98.5 209 GLY B N 1
ATOM 3757 C CA . GLY B 1 209 ? -3.121 -23.328 -11.289 1 98.5 209 GLY B CA 1
ATOM 3758 C C . GLY B 1 209 ? -3.281 -23.641 -9.812 1 98.5 209 GLY B C 1
ATOM 3759 O O . GLY B 1 209 ? -3.152 -24.781 -9.398 1 98.5 209 GLY B O 1
ATOM 3760 N N . GLY B 1 210 ? -3.566 -22.609 -9.016 1 98.62 210 GLY B N 1
ATOM 3761 C CA . GLY B 1 210 ? -3.723 -22.766 -7.574 1 98.62 210 GLY B CA 1
ATOM 3762 C C . GLY B 1 210 ? -5.008 -23.469 -7.188 1 98.62 210 GLY B C 1
ATOM 3763 O O . GLY B 1 210 ? -5.152 -23.922 -6.051 1 98.62 210 GLY B O 1
ATOM 3764 N N . LEU B 1 211 ? -5.941 -23.531 -8.125 1 98.5 211 LEU B N 1
ATOM 3765 C CA . LEU B 1 211 ? -7.223 -24.172 -7.836 1 98.5 211 LEU B CA 1
ATOM 3766 C C . LEU B 1 211 ? -7.516 -25.281 -8.836 1 98.5 211 LEU B C 1
ATOM 3768 O O . LEU B 1 211 ? -8.148 -26.281 -8.492 1 98.5 211 LEU B O 1
ATOM 3772 N N . PHE B 1 212 ? -7.043 -25.125 -10.086 1 98 212 PHE B N 1
ATOM 3773 C CA . PHE B 1 212 ? -7.234 -26.094 -11.164 1 98 212 PHE B CA 1
ATOM 3774 C C . PHE B 1 212 ? -5.895 -26.547 -11.734 1 98 212 PHE B C 1
ATOM 3776 O O . PHE B 1 212 ? -5.625 -26.359 -12.922 1 98 212 PHE B O 1
ATOM 3783 N N . PRO B 1 213 ? -5.18 -27.25 -10.914 1 98 213 PRO B N 1
ATOM 3784 C CA . PRO B 1 213 ? -3.812 -27.594 -11.312 1 98 213 PRO B CA 1
ATOM 3785 C C . PRO B 1 213 ? -3.77 -28.562 -12.484 1 98 213 PRO B C 1
ATOM 3787 O O . PRO B 1 213 ? -2.848 -28.516 -13.305 1 98 213 PRO B O 1
ATOM 3790 N N . GLN B 1 214 ? -4.754 -29.422 -12.664 1 97.44 214 GLN B N 1
ATOM 3791 C CA . GLN B 1 214 ? -4.742 -30.406 -13.742 1 97.44 214 GLN B CA 1
ATOM 3792 C C . GLN B 1 214 ? -4.832 -29.734 -15.109 1 97.44 214 GLN B C 1
ATOM 3794 O O . GLN B 1 214 ? -4.039 -30.016 -16 1 97.44 214 GLN B O 1
ATOM 3799 N N . LEU B 1 215 ? -5.758 -28.828 -15.203 1 97.5 215 LEU B N 1
ATOM 3800 C CA . LEU B 1 215 ? -5.965 -28.125 -16.469 1 97.5 215 LEU B CA 1
ATOM 3801 C C . LEU B 1 215 ? -4.781 -27.203 -16.781 1 97.5 215 LEU B C 1
ATOM 3803 O O . LEU B 1 215 ? -4.324 -27.156 -17.922 1 97.5 215 LEU B O 1
ATOM 3807 N N . SER B 1 216 ? -4.324 -26.516 -15.766 1 98.31 216 SER B N 1
ATOM 3808 C CA . SER B 1 216 ? -3.211 -25.594 -15.945 1 98.31 216 SER B CA 1
ATOM 3809 C C . SER B 1 216 ? -1.935 -26.328 -16.328 1 98.31 216 SER B C 1
ATOM 3811 O O . SER B 1 216 ? -1.2 -25.891 -17.219 1 98.31 216 SER B O 1
ATOM 3813 N N . GLY B 1 217 ? -1.706 -27.453 -15.609 1 98.12 217 GLY B N 1
ATOM 3814 C CA . GLY B 1 217 ? -0.558 -28.281 -15.953 1 98.12 217 GLY B CA 1
ATOM 3815 C C . GLY B 1 217 ? -0.628 -28.844 -17.359 1 98.12 217 GLY B C 1
ATOM 3816 O O . GLY B 1 217 ? 0.38 -28.875 -18.062 1 98.12 217 GLY B O 1
ATOM 3817 N N . ALA B 1 218 ? -1.802 -29.266 -17.781 1 98.12 218 ALA B N 1
ATOM 3818 C CA . ALA B 1 218 ? -2.008 -29.781 -19.141 1 98.12 218 ALA B CA 1
ATOM 3819 C C . ALA B 1 218 ? -1.713 -28.719 -20.188 1 98.12 218 ALA B C 1
ATOM 3821 O O . ALA B 1 218 ? -1.135 -29 -21.234 1 98.12 218 ALA B O 1
ATOM 3822 N N . LEU B 1 219 ? -2.102 -27.516 -19.891 1 98.44 219 LEU B N 1
ATOM 3823 C CA . LEU B 1 219 ? -1.863 -26.422 -20.812 1 98.44 219 LEU B CA 1
ATOM 3824 C C . LEU B 1 219 ? -0.37 -26.156 -20.969 1 98.44 219 LEU B C 1
ATOM 3826 O O . LEU B 1 219 ? 0.124 -26 -22.094 1 98.44 219 LEU B O 1
ATOM 3830 N N . VAL B 1 220 ? 0.33 -26.125 -19.844 1 98.5 220 VAL B N 1
ATOM 3831 C CA . VAL B 1 220 ? 1.772 -25.906 -19.891 1 98.5 220 VAL B CA 1
ATOM 3832 C C . VAL B 1 220 ? 2.439 -27 -20.703 1 98.5 220 VAL B C 1
ATOM 3834 O O . VAL B 1 220 ? 3.279 -26.719 -21.562 1 98.5 220 VAL B O 1
ATOM 3837 N N . ARG B 1 221 ? 2.035 -28.25 -20.484 1 98.06 221 ARG B N 1
ATOM 3838 C CA . ARG B 1 221 ? 2.611 -29.391 -21.203 1 98.06 221 ARG B CA 1
ATOM 3839 C C . ARG B 1 221 ? 2.307 -29.297 -22.703 1 98.06 221 ARG B C 1
ATOM 3841 O O . ARG B 1 221 ? 3.172 -29.578 -23.531 1 98.06 221 ARG B O 1
ATOM 3848 N N . ALA B 1 222 ? 1.078 -28.938 -23 1 98.44 222 ALA B N 1
ATOM 3849 C CA . ALA B 1 222 ? 0.683 -28.828 -24.391 1 98.44 222 ALA B CA 1
ATOM 3850 C C . ALA B 1 222 ? 1.508 -27.75 -25.109 1 98.44 222 ALA B C 1
ATOM 3852 O O . ALA B 1 222 ? 1.942 -27.953 -26.25 1 98.44 222 ALA B O 1
ATOM 3853 N N . ILE B 1 223 ? 1.711 -26.625 -24.469 1 98.06 223 ILE B N 1
ATOM 3854 C CA . ILE B 1 223 ? 2.479 -25.531 -25.062 1 98.06 223 ILE B CA 1
ATOM 3855 C C . ILE B 1 223 ? 3.926 -25.969 -25.266 1 98.06 223 ILE B C 1
ATOM 3857 O O . ILE B 1 223 ? 4.5 -25.75 -26.344 1 98.06 223 ILE B O 1
ATOM 3861 N N . ARG B 1 224 ? 4.484 -26.641 -24.312 1 96.31 224 ARG B N 1
ATOM 3862 C CA . ARG B 1 224 ? 5.883 -27.047 -24.359 1 96.31 224 ARG B CA 1
ATOM 3863 C C . ARG B 1 224 ? 6.105 -28.109 -25.422 1 96.31 224 ARG B C 1
ATOM 3865 O O . ARG B 1 224 ? 7.168 -28.172 -26.047 1 96.31 224 ARG B O 1
ATOM 3872 N N . SER B 1 225 ? 5.094 -28.922 -25.625 1 97.06 225 SER B N 1
ATOM 3873 C CA . SER B 1 225 ? 5.223 -30 -26.594 1 97.06 225 SER B CA 1
ATOM 3874 C C . SER B 1 225 ? 4.84 -29.531 -28 1 97.06 225 SER B C 1
ATOM 3876 O O . SER B 1 225 ? 4.961 -30.281 -28.969 1 97.06 225 SER B O 1
ATOM 3878 N N . GLY B 1 226 ? 4.312 -28.328 -28.109 1 96.94 226 GLY B N 1
ATOM 3879 C CA . GLY B 1 226 ? 3.934 -27.766 -29.406 1 96.94 226 GLY B CA 1
ATOM 3880 C C . GLY B 1 226 ? 2.645 -28.359 -29.938 1 96.94 226 GLY B C 1
ATOM 3881 O O . GLY B 1 226 ? 2.436 -28.391 -31.156 1 96.94 226 GLY B O 1
ATOM 3882 N N . ASP B 1 227 ? 1.866 -28.922 -29.094 1 98 227 ASP B N 1
ATOM 3883 C CA . ASP B 1 227 ? 0.577 -29.484 -29.484 1 98 227 ASP B CA 1
ATOM 3884 C C . ASP B 1 227 ? -0.471 -28.391 -29.641 1 98 227 ASP B C 1
ATOM 3886 O O . ASP B 1 227 ? -1.295 -28.172 -28.766 1 98 227 ASP B O 1
ATOM 3890 N N . ALA B 1 228 ? -0.541 -27.797 -30.734 1 97.69 228 ALA B N 1
ATOM 3891 C CA . ALA B 1 228 ? -1.364 -26.609 -31 1 97.69 228 ALA B CA 1
ATOM 3892 C C . ALA B 1 228 ? -2.846 -26.922 -30.812 1 97.69 228 ALA B C 1
ATOM 3894 O O . ALA B 1 228 ? -3.6 -26.094 -30.312 1 97.69 228 ALA B O 1
ATOM 3895 N N . ALA B 1 229 ? -3.236 -28.078 -31.25 1 98.38 229 ALA B N 1
ATOM 3896 C CA . ALA B 1 229 ? -4.641 -28.453 -31.125 1 98.38 229 ALA B CA 1
ATOM 3897 C C . ALA B 1 229 ? -5.055 -28.547 -29.656 1 98.38 229 ALA B C 1
ATOM 3899 O O . ALA B 1 229 ? -6.121 -28.062 -29.281 1 98.38 229 ALA B O 1
ATOM 3900 N N . ARG B 1 230 ? -4.207 -29.172 -28.891 1 98.19 230 ARG B N 1
ATOM 3901 C CA . ARG B 1 230 ? -4.496 -29.328 -27.469 1 98.19 230 ARG B CA 1
ATOM 3902 C C . ARG B 1 230 ? -4.469 -27.969 -26.766 1 98.19 230 ARG B C 1
ATOM 3904 O O . ARG B 1 230 ? -5.273 -27.719 -25.859 1 98.19 230 ARG B O 1
ATOM 3911 N N . VAL B 1 231 ? -3.51 -27.141 -27.125 1 98.38 231 VAL B N 1
ATOM 3912 C CA . VAL B 1 231 ? -3.439 -25.797 -26.578 1 98.38 231 VAL B CA 1
ATOM 3913 C C . VAL B 1 231 ? -4.746 -25.062 -26.844 1 98.38 231 VAL B C 1
ATOM 3915 O O . VAL B 1 231 ? -5.324 -24.453 -25.938 1 98.38 231 VAL B O 1
ATOM 3918 N N . ALA B 1 232 ? -5.219 -25.109 -28.062 1 98.06 232 ALA B N 1
ATOM 3919 C CA . ALA B 1 232 ? -6.453 -24.422 -28.438 1 98.06 232 ALA B CA 1
ATOM 3920 C C . ALA B 1 232 ? -7.641 -24.969 -27.656 1 98.06 232 ALA B C 1
ATOM 3922 O O . ALA B 1 232 ? -8.492 -24.188 -27.203 1 98.06 232 ALA B O 1
ATOM 3923 N N . ALA B 1 233 ? -7.73 -26.234 -27.516 1 97.88 233 ALA B N 1
ATOM 3924 C CA . ALA B 1 233 ? -8.836 -26.875 -26.797 1 97.88 233 ALA B CA 1
ATOM 3925 C C . ALA B 1 233 ? -8.852 -26.453 -25.328 1 97.88 233 ALA B C 1
ATOM 3927 O O . ALA B 1 233 ? -9.906 -26.156 -24.766 1 97.88 233 ALA B O 1
ATOM 3928 N N . LEU B 1 234 ? -7.672 -26.5 -24.734 1 97.94 234 LEU B N 1
ATOM 3929 C CA . LEU B 1 234 ? -7.57 -26.141 -23.328 1 97.94 234 LEU B CA 1
ATOM 3930 C C . LEU B 1 234 ? -7.875 -24.656 -23.125 1 97.94 234 LEU B C 1
ATOM 3932 O O . LEU B 1 234 ? -8.547 -24.281 -22.156 1 97.94 234 LEU B O 1
ATOM 3936 N N . ASN B 1 235 ? -7.387 -23.812 -24 1 97.56 235 ASN B N 1
ATOM 3937 C CA . ASN B 1 235 ? -7.707 -22.391 -23.922 1 97.56 235 ASN B CA 1
ATOM 3938 C C . ASN B 1 235 ? -9.203 -22.141 -24.062 1 97.56 235 ASN B C 1
ATOM 3940 O O . ASN B 1 235 ? -9.766 -21.297 -23.359 1 97.56 235 ASN B O 1
ATOM 3944 N N . ALA B 1 236 ? -9.82 -22.859 -24.953 1 97.38 236 ALA B N 1
ATOM 3945 C CA . ALA B 1 236 ? -11.266 -22.734 -25.125 1 97.38 236 ALA B CA 1
ATOM 3946 C C . ALA B 1 236 ? -12.008 -23.172 -23.859 1 97.38 236 ALA B C 1
ATOM 3948 O O . ALA B 1 236 ? -13 -22.547 -23.484 1 97.38 236 ALA B O 1
ATOM 3949 N N . GLN B 1 237 ? -11.57 -24.203 -23.25 1 97.56 237 GLN B N 1
ATOM 3950 C CA . GLN B 1 237 ? -12.18 -24.719 -22.031 1 97.56 237 GLN B CA 1
ATOM 3951 C C . GLN B 1 237 ? -12.047 -23.719 -20.891 1 97.56 237 GLN B C 1
ATOM 3953 O O . GLN B 1 237 ? -12.953 -23.594 -20.062 1 97.56 237 GLN B O 1
ATOM 3958 N N . LEU B 1 238 ? -10.922 -23 -20.828 1 98 238 LEU B N 1
ATOM 3959 C CA . LEU B 1 238 ? -10.617 -22.094 -19.719 1 98 238 LEU B CA 1
ATOM 3960 C C . LEU B 1 238 ? -11.18 -20.703 -19.984 1 98 238 LEU B C 1
ATOM 3962 O O . LEU B 1 238 ? -11.289 -19.891 -19.062 1 98 238 LEU B O 1
ATOM 3966 N N . ALA B 1 239 ? -11.617 -20.422 -21.188 1 97.62 239 ALA B N 1
ATOM 3967 C CA . ALA B 1 239 ? -12 -19.094 -21.656 1 97.62 239 ALA B CA 1
ATOM 3968 C C . ALA B 1 239 ? -13.125 -18.516 -20.797 1 97.62 239 ALA B C 1
ATOM 3970 O O . ALA B 1 239 ? -13.125 -17.312 -20.484 1 97.62 239 ALA B O 1
ATOM 3971 N N . PRO B 1 240 ? -14.156 -19.344 -20.406 1 98.12 240 PRO B N 1
ATOM 3972 C CA . PRO B 1 240 ? -15.219 -18.781 -19.562 1 98.12 240 PRO B CA 1
ATOM 3973 C C . PRO B 1 240 ? -14.688 -18.25 -18.219 1 98.12 240 PRO B C 1
ATOM 3975 O O . PRO B 1 240 ? -15.172 -17.234 -17.719 1 98.12 240 PRO B O 1
ATOM 3978 N N . LEU B 1 241 ? -13.711 -18.891 -17.625 1 98.38 241 LEU B N 1
ATOM 3979 C CA . LEU B 1 241 ? -13.109 -18.422 -16.391 1 98.38 241 LEU B CA 1
ATOM 3980 C C . LEU B 1 241 ? -12.375 -17.109 -16.594 1 98.38 241 LEU B C 1
ATOM 3982 O O . LEU B 1 241 ? -12.461 -16.188 -15.773 1 98.38 241 LEU B O 1
ATOM 3986 N N . TRP B 1 242 ? -11.633 -16.984 -17.75 1 97.94 242 TRP B N 1
ATOM 3987 C CA . TRP B 1 242 ? -10.938 -15.75 -18.094 1 97.94 242 TRP B CA 1
ATOM 3988 C C . TRP B 1 242 ? -11.922 -14.594 -18.219 1 97.94 242 TRP B C 1
ATOM 3990 O O . TRP B 1 242 ? -11.625 -13.469 -17.797 1 97.94 242 TRP B O 1
ATOM 4000 N N . ARG B 1 243 ? -13.055 -14.883 -18.766 1 97.94 243 ARG B N 1
ATOM 4001 C CA . ARG B 1 243 ? -14.078 -13.852 -18.906 1 97.94 243 ARG B CA 1
ATOM 4002 C C . ARG B 1 243 ? -14.547 -13.359 -17.531 1 97.94 243 ARG B C 1
ATOM 4004 O O . ARG B 1 243 ? -14.82 -12.172 -17.359 1 97.94 243 ARG B O 1
ATOM 4011 N N . CYS B 1 244 ? -14.664 -14.242 -16.594 1 98.44 244 CYS B N 1
ATOM 4012 C CA . CYS B 1 244 ? -15.023 -13.844 -15.234 1 98.44 244 CYS B CA 1
ATOM 4013 C C . CYS B 1 244 ? -13.945 -12.969 -14.625 1 98.44 244 CYS B C 1
ATOM 4015 O O . CYS B 1 244 ? -14.25 -11.969 -13.969 1 98.44 244 CYS B O 1
ATOM 4017 N N . PHE B 1 245 ? -12.648 -13.375 -14.844 1 98 245 PHE B N 1
ATOM 4018 C CA . PHE B 1 245 ? -11.555 -12.547 -14.344 1 98 245 PHE B CA 1
ATOM 4019 C C . PHE B 1 245 ? -11.664 -11.125 -14.867 1 98 245 PHE B C 1
ATOM 4021 O O . PHE B 1 245 ? -11.547 -10.164 -14.109 1 98 245 PHE B O 1
ATOM 4028 N N . ASP B 1 246 ? -11.883 -11.055 -16.125 1 97.19 246 ASP B N 1
ATOM 4029 C CA . ASP B 1 246 ? -11.953 -9.75 -16.781 1 97.19 246 ASP B CA 1
ATOM 4030 C C . ASP B 1 246 ? -13.156 -8.945 -16.297 1 97.19 246 ASP B C 1
ATOM 4032 O O . ASP B 1 246 ? -13.039 -7.754 -16 1 97.19 246 ASP B O 1
ATOM 4036 N N . ARG B 1 247 ? -14.297 -9.625 -16.125 1 97.12 247 ARG B N 1
ATOM 4037 C CA . ARG B 1 247 ? -15.562 -8.969 -15.82 1 97.12 247 ARG B CA 1
ATOM 4038 C C . ARG B 1 247 ? -15.594 -8.492 -14.375 1 97.12 247 ARG B C 1
ATOM 4040 O O . ARG B 1 247 ? -16.172 -7.449 -14.07 1 97.12 247 ARG B O 1
ATOM 4047 N N . TYR B 1 248 ? -14.938 -9.203 -13.547 1 97.5 248 TYR B N 1
ATOM 4048 C CA . TYR B 1 248 ? -15.156 -8.945 -12.133 1 97.5 248 TYR B CA 1
ATOM 4049 C C . TYR B 1 248 ? -13.867 -8.461 -11.461 1 97.5 248 TYR B C 1
ATOM 4051 O O . TYR B 1 248 ? -13.641 -8.734 -10.281 1 97.5 248 TYR B O 1
ATOM 4059 N N . GLY B 1 249 ? -13.023 -7.789 -12.195 1 93.5 249 GLY B N 1
ATOM 4060 C CA . GLY B 1 249 ? -11.945 -6.965 -11.664 1 93.5 249 GLY B CA 1
ATOM 4061 C C . GLY B 1 249 ? -10.734 -7.77 -11.242 1 93.5 249 GLY B C 1
ATOM 4062 O O . GLY B 1 249 ? -9.969 -7.344 -10.375 1 93.5 249 GLY B O 1
ATOM 4063 N N . GLY B 1 250 ? -10.594 -8.977 -11.875 1 95.69 250 GLY B N 1
ATOM 4064 C CA . GLY B 1 250 ? -9.406 -9.766 -11.586 1 95.69 250 GLY B CA 1
ATOM 4065 C C . GLY B 1 250 ? -9.727 -11.156 -11.062 1 95.69 250 GLY B C 1
ATOM 4066 O O . GLY B 1 250 ? -10.891 -11.547 -11.008 1 95.69 250 GLY B O 1
ATOM 4067 N N . SER B 1 251 ? -8.719 -11.82 -10.633 1 98.06 251 SER B N 1
ATOM 4068 C CA . SER B 1 251 ? -8.836 -13.258 -10.406 1 98.06 251 SER B CA 1
ATOM 4069 C C . SER B 1 251 ? -9.172 -13.562 -8.945 1 98.06 251 SER B C 1
ATOM 4071 O O . SER B 1 251 ? -9.797 -14.578 -8.648 1 98.06 251 SER B O 1
ATOM 4073 N N . LEU B 1 252 ? -8.789 -12.727 -8 1 98.38 252 LEU B N 1
ATOM 4074 C CA . LEU B 1 252 ? -8.789 -13.086 -6.586 1 98.38 252 LEU B CA 1
ATOM 4075 C C . LEU B 1 252 ? -10.203 -13.422 -6.113 1 98.38 252 LEU B C 1
ATOM 4077 O O . LEU B 1 252 ? -10.438 -14.5 -5.57 1 98.38 252 LEU B O 1
ATOM 4081 N N . ARG B 1 253 ? -11.164 -12.508 -6.359 1 98.62 253 ARG B N 1
ATOM 4082 C CA . ARG B 1 253 ? -12.531 -12.711 -5.883 1 98.62 253 ARG B CA 1
ATOM 4083 C C . ARG B 1 253 ? -13.203 -13.859 -6.633 1 98.62 253 ARG B C 1
ATOM 4085 O O . ARG B 1 253 ? -14 -14.602 -6.055 1 98.62 253 ARG B O 1
ATOM 4092 N N . VAL B 1 254 ? -12.859 -13.969 -7.926 1 98.75 254 VAL B N 1
ATOM 4093 C CA . VAL B 1 254 ? -13.43 -15.016 -8.758 1 98.75 254 VAL B CA 1
ATOM 4094 C C . VAL B 1 254 ? -12.938 -16.375 -8.273 1 98.75 254 VAL B C 1
ATOM 4096 O O . VAL B 1 254 ? -13.734 -17.312 -8.102 1 98.75 254 VAL B O 1
ATOM 4099 N N . ILE B 1 255 ? -11.672 -16.516 -8.008 1 98.69 255 ILE B N 1
ATOM 4100 C CA . ILE B 1 255 ? -11.125 -17.797 -7.617 1 98.69 255 ILE B CA 1
ATOM 4101 C C . ILE B 1 255 ? -11.586 -18.156 -6.203 1 98.69 255 ILE B C 1
ATOM 4103 O O . ILE B 1 255 ? -11.82 -19.312 -5.891 1 98.69 255 ILE B O 1
ATOM 4107 N N . ALA B 1 256 ? -11.695 -17.125 -5.352 1 98.81 256 ALA B N 1
ATOM 4108 C CA . ALA B 1 256 ? -12.281 -17.359 -4.031 1 98.81 256 ALA B CA 1
ATOM 4109 C C . ALA B 1 256 ? -13.695 -17.922 -4.148 1 98.81 256 ALA B C 1
ATOM 4111 O O . ALA B 1 256 ? -14.062 -18.875 -3.457 1 98.81 256 ALA B O 1
ATOM 4112 N N . SER B 1 257 ? -14.469 -17.281 -5.012 1 98.69 257 SER B N 1
ATOM 4113 C CA . SER B 1 257 ? -15.828 -17.75 -5.25 1 98.69 257 SER B CA 1
ATOM 4114 C C . SER B 1 257 ? -15.828 -19.172 -5.805 1 98.69 257 SER B C 1
ATOM 4116 O O . SER B 1 257 ? -16.656 -20 -5.402 1 98.69 257 SER B O 1
ATOM 4118 N N . ALA B 1 258 ? -14.969 -19.438 -6.734 1 98.75 258 ALA B N 1
ATOM 4119 C CA . ALA B 1 258 ? -14.844 -20.766 -7.316 1 98.75 258 ALA B CA 1
ATOM 4120 C C . ALA B 1 258 ? -14.523 -21.812 -6.246 1 98.75 258 ALA B C 1
ATOM 4122 O O . ALA B 1 258 ? -15.133 -22.875 -6.203 1 98.75 258 ALA B O 1
ATOM 4123 N N . ALA B 1 259 ? -13.555 -21.5 -5.367 1 98.69 259 ALA B N 1
ATOM 4124 C CA . ALA B 1 259 ? -13.18 -22.406 -4.289 1 98.69 259 ALA B CA 1
ATOM 4125 C C . ALA B 1 259 ? -14.367 -22.703 -3.373 1 98.69 259 ALA B C 1
ATOM 4127 O O . ALA B 1 259 ? -14.562 -23.844 -2.951 1 98.69 259 ALA B O 1
ATOM 4128 N N . ALA B 1 260 ? -15.117 -21.672 -3.096 1 98.62 260 ALA B N 1
ATOM 4129 C CA . ALA B 1 260 ? -16.297 -21.844 -2.244 1 98.62 260 ALA B CA 1
ATOM 4130 C C . ALA B 1 260 ? -17.344 -22.719 -2.924 1 98.62 260 ALA B C 1
ATOM 4132 O O . ALA B 1 260 ? -17.938 -23.578 -2.287 1 98.62 260 ALA B O 1
ATOM 4133 N N . ILE B 1 261 ? -17.578 -22.469 -4.184 1 98.31 261 ILE B N 1
ATOM 4134 C CA . ILE B 1 261 ? -18.562 -23.219 -4.953 1 98.31 261 ILE B CA 1
ATOM 4135 C C . ILE B 1 261 ? -18.172 -24.703 -4.965 1 98.31 261 ILE B C 1
ATOM 4137 O O . ILE B 1 261 ? -19.031 -25.578 -4.91 1 98.31 261 ILE B O 1
ATOM 4141 N N . LEU B 1 262 ? -16.891 -24.953 -4.984 1 97.94 262 LEU B N 1
ATOM 4142 C CA . LEU B 1 262 ? -16.375 -26.328 -5.02 1 97.94 262 LEU B CA 1
ATOM 4143 C C . LEU B 1 262 ? -16.391 -26.938 -3.627 1 97.94 262 LEU B C 1
ATOM 4145 O O . LEU B 1 262 ? -15.984 -28.094 -3.449 1 97.94 262 LEU B O 1
ATOM 4149 N N . GLY B 1 263 ? -16.797 -26.188 -2.613 1 98.12 263 GLY B N 1
ATOM 4150 C CA . GLY B 1 263 ? -16.922 -26.703 -1.257 1 98.12 263 GLY B CA 1
ATOM 4151 C C . GLY B 1 263 ? -15.609 -26.719 -0.497 1 98.12 263 GLY B C 1
ATOM 4152 O O . GLY B 1 263 ? -15.484 -27.422 0.511 1 98.12 263 GLY B O 1
ATOM 4153 N N . LEU B 1 264 ? -14.664 -25.969 -0.943 1 98.44 264 LEU B N 1
ATOM 4154 C CA . LEU B 1 264 ? -13.328 -26.047 -0.359 1 98.44 264 LEU B CA 1
ATOM 4155 C C . LEU B 1 264 ? -13.18 -25.062 0.796 1 98.44 264 LEU B C 1
ATOM 4157 O O . LEU B 1 264 ? -12.312 -25.234 1.653 1 98.44 264 LEU B O 1
ATOM 4161 N N . CYS B 1 265 ? -13.906 -23.984 0.82 1 98.31 265 CYS B N 1
ATOM 4162 C CA . CYS B 1 265 ? -13.789 -22.969 1.855 1 98.31 265 CYS B CA 1
ATOM 4163 C C . CYS B 1 265 ? -15.102 -22.203 2.02 1 98.31 265 CYS B C 1
ATOM 4165 O O . CYS B 1 265 ? -16.062 -22.438 1.283 1 98.31 265 CYS B O 1
ATOM 4167 N N . ASP B 1 266 ? -15.141 -21.312 3.027 1 97.94 266 ASP B N 1
ATOM 4168 C CA . ASP B 1 266 ? -16.281 -20.422 3.26 1 97.94 266 ASP B CA 1
ATOM 4169 C C . ASP B 1 266 ? -16.422 -19.406 2.125 1 97.94 266 ASP B C 1
ATOM 4171 O O . ASP B 1 266 ? -15.43 -18.906 1.601 1 97.94 266 ASP B O 1
ATOM 4175 N N . PRO B 1 267 ? -17.688 -19.156 1.765 1 97.69 267 PRO B N 1
ATOM 4176 C CA . PRO B 1 267 ? -17.875 -18.156 0.726 1 97.69 267 PRO B CA 1
ATOM 4177 C C . PRO B 1 267 ? -17.234 -16.812 1.08 1 97.69 267 PRO B C 1
ATOM 4179 O O . PRO B 1 267 ? -16.797 -16.078 0.191 1 97.69 267 PRO B O 1
ATOM 4182 N N . ASP B 1 268 ? -17.234 -16.516 2.367 1 98.25 268 ASP B N 1
ATOM 4183 C CA . ASP B 1 268 ? -16.578 -15.305 2.844 1 98.25 268 ASP B CA 1
ATOM 4184 C C . ASP B 1 268 ? -15.188 -15.625 3.4 1 98.25 268 ASP B C 1
ATOM 4186 O O . ASP B 1 268 ? -14.969 -15.547 4.609 1 98.25 268 ASP B O 1
ATOM 4190 N N . CYS B 1 269 ? -14.242 -15.82 2.473 1 98.69 269 CYS B N 1
ATOM 4191 C CA . CYS B 1 269 ? -12.945 -16.328 2.9 1 98.69 269 CYS B CA 1
ATOM 4192 C C . CYS B 1 269 ? -11.844 -15.312 2.623 1 98.69 269 CYS B C 1
ATOM 4194 O O . CYS B 1 269 ? -10.656 -15.648 2.66 1 98.69 269 CYS B O 1
ATOM 4196 N N . LEU B 1 270 ? -12.188 -14.086 2.252 1 98.75 270 LEU B N 1
ATOM 4197 C CA . LEU B 1 270 ? -11.211 -13.047 1.93 1 98.75 270 LEU B CA 1
ATOM 4198 C C . LEU B 1 270 ? -11 -12.109 3.117 1 98.75 270 LEU B C 1
ATOM 4200 O O . LEU B 1 270 ? -11.914 -11.891 3.908 1 98.75 270 LEU B O 1
ATOM 4204 N N . PRO B 1 271 ? -9.805 -11.617 3.311 1 98.75 271 PRO B N 1
ATOM 4205 C CA . PRO B 1 271 ? -9.594 -10.633 4.375 1 98.75 271 PRO B CA 1
ATOM 4206 C C . PRO B 1 271 ? -10.258 -9.289 4.07 1 98.75 271 PRO B C 1
ATOM 4208 O O . PRO B 1 271 ? -10.25 -8.836 2.918 1 98.75 271 PRO B O 1
ATOM 4211 N N . ARG B 1 272 ? -10.781 -8.688 5.078 1 98.69 272 ARG B N 1
ATOM 4212 C CA . ARG B 1 272 ? -11.367 -7.359 4.922 1 98.69 272 ARG B CA 1
ATOM 4213 C C . ARG B 1 272 ? -10.289 -6.324 4.617 1 98.69 272 ARG B C 1
ATOM 4215 O O . ARG B 1 272 ? -9.172 -6.41 5.137 1 98.69 272 ARG B O 1
ATOM 4222 N N . PRO B 1 273 ? -10.562 -5.387 3.684 1 98.56 273 PRO B N 1
ATOM 4223 C CA . PRO B 1 273 ? -11.898 -4.938 3.287 1 98.56 273 PRO B CA 1
ATOM 4224 C C . PRO B 1 273 ? -12.43 -5.664 2.055 1 98.56 273 PRO B C 1
ATOM 4226 O O . PRO B 1 273 ? -13.516 -5.348 1.563 1 98.56 273 PRO B O 1
ATOM 4229 N N . LEU B 1 274 ? -11.711 -6.656 1.545 1 98.69 274 LEU B N 1
ATOM 4230 C CA . LEU B 1 274 ? -12.188 -7.402 0.385 1 98.69 274 LEU B CA 1
ATOM 4231 C C . LEU B 1 274 ? -13.484 -8.133 0.706 1 98.69 274 LEU B C 1
ATOM 4233 O O . LEU B 1 274 ? -13.633 -8.711 1.787 1 98.69 274 LEU B O 1
ATOM 4237 N N . LEU B 1 275 ? -14.383 -8.07 -0.192 1 98.38 275 LEU B N 1
ATOM 4238 C CA . LEU B 1 275 ? -15.68 -8.727 -0.025 1 98.38 275 LEU B CA 1
ATOM 4239 C C . LEU B 1 275 ? -15.867 -9.82 -1.073 1 98.38 275 LEU B C 1
ATOM 4241 O O . LEU B 1 275 ? -15.266 -9.766 -2.15 1 98.38 275 LEU B O 1
ATOM 4245 N N . PRO B 1 276 ? -16.672 -10.844 -0.748 1 98 276 PRO B N 1
ATOM 4246 C CA . PRO B 1 276 ? -17.031 -11.828 -1.775 1 98 276 PRO B CA 1
ATOM 4247 C C . PRO B 1 276 ? -17.828 -11.211 -2.924 1 98 276 PRO B C 1
ATOM 4249 O O . PRO B 1 276 ? -18.375 -10.117 -2.783 1 98 276 PRO B O 1
ATOM 4252 N N . LEU B 1 277 ? -17.828 -11.953 -4.031 1 98.44 277 LEU B N 1
ATOM 4253 C CA . LEU B 1 277 ? -18.641 -11.539 -5.172 1 98.44 277 LEU B CA 1
ATOM 4254 C C . LEU B 1 277 ? -20.125 -11.57 -4.824 1 98.44 277 LEU B C 1
ATOM 4256 O O . LEU B 1 277 ? -20.531 -12.289 -3.916 1 98.44 277 LEU B O 1
ATOM 4260 N N . GLY B 1 278 ? -20.875 -10.727 -5.492 1 97.56 278 GLY B N 1
ATOM 4261 C CA . GLY B 1 278 ? -22.312 -10.734 -5.344 1 97.56 278 GLY B CA 1
ATOM 4262 C C . GLY B 1 278 ? -22.984 -11.906 -6.035 1 97.56 278 GLY B C 1
ATOM 4263 O O . GLY B 1 278 ? -22.328 -12.672 -6.738 1 97.56 278 GLY B O 1
ATOM 4264 N N . GLU B 1 279 ? -24.219 -12.047 -5.957 1 97.62 279 GLU B N 1
ATOM 4265 C CA . GLU B 1 279 ? -25 -13.195 -6.414 1 97.62 279 GLU B CA 1
ATOM 4266 C C . GLU B 1 279 ? -24.844 -13.398 -7.918 1 97.62 279 GLU B C 1
ATOM 4268 O O . GLU B 1 279 ? -24.641 -14.523 -8.383 1 97.62 279 GLU B O 1
ATOM 4273 N N . GLU B 1 280 ? -24.984 -12.375 -8.688 1 97.75 280 GLU B N 1
ATOM 4274 C CA . GLU B 1 280 ? -24.875 -12.461 -10.141 1 97.75 280 GLU B CA 1
ATOM 4275 C C . GLU B 1 280 ? -23.5 -12.977 -10.562 1 97.75 280 GLU B C 1
ATOM 4277 O O . GLU B 1 280 ? -23.391 -13.852 -11.422 1 97.75 280 GLU B O 1
ATOM 4282 N N . ALA B 1 281 ? -22.516 -12.406 -9.961 1 98.12 281 ALA B N 1
ATOM 4283 C CA . ALA B 1 281 ? -21.141 -12.812 -10.273 1 98.12 281 ALA B CA 1
ATOM 4284 C C . ALA B 1 281 ? -20.906 -14.281 -9.898 1 98.12 281 ALA B C 1
ATOM 4286 O O . ALA B 1 281 ? -20.234 -15.008 -10.625 1 98.12 281 ALA B O 1
ATOM 4287 N N . ILE B 1 282 ? -21.484 -14.695 -8.812 1 98.31 282 ILE B N 1
ATOM 4288 C CA . ILE B 1 282 ? -21.344 -16.078 -8.359 1 98.31 282 ILE B CA 1
ATOM 4289 C C . ILE B 1 282 ? -21.969 -17.031 -9.375 1 98.31 282 ILE B C 1
ATOM 4291 O O . ILE B 1 282 ? -21.422 -18.094 -9.664 1 98.31 282 ILE B O 1
ATOM 4295 N N . ARG B 1 283 ? -23.078 -16.672 -9.93 1 97.94 283 ARG B N 1
ATOM 4296 C CA . ARG B 1 283 ? -23.719 -17.484 -10.953 1 97.94 283 ARG B CA 1
ATOM 4297 C C . ARG B 1 283 ? -22.844 -17.609 -12.203 1 97.94 283 ARG B C 1
ATOM 4299 O O . ARG B 1 283 ? -22.75 -18.688 -12.789 1 97.94 283 ARG B O 1
ATOM 4306 N N . ASP B 1 284 ? -22.266 -16.469 -12.539 1 98.31 284 ASP B N 1
ATOM 4307 C CA . ASP B 1 284 ? -21.375 -16.484 -13.688 1 98.31 284 ASP B CA 1
ATOM 4308 C C . ASP B 1 284 ? -20.188 -17.406 -13.445 1 98.31 284 ASP B C 1
ATOM 4310 O O . ASP B 1 284 ? -19.781 -18.156 -14.336 1 98.31 284 ASP B O 1
ATOM 4314 N N . VAL B 1 285 ? -19.656 -17.344 -12.234 1 98.62 285 VAL B N 1
ATOM 4315 C CA . VAL B 1 285 ? -18.516 -18.188 -11.883 1 98.62 285 VAL B CA 1
ATOM 4316 C C . VAL B 1 285 ? -18.938 -19.656 -11.891 1 98.62 285 VAL B C 1
ATOM 4318 O O . VAL B 1 285 ? -18.219 -20.516 -12.414 1 98.62 285 VAL B O 1
ATOM 4321 N N . ALA B 1 286 ? -20.062 -19.953 -11.359 1 98.31 286 ALA B N 1
ATOM 4322 C CA . ALA B 1 286 ? -20.578 -21.328 -11.344 1 98.31 286 ALA B CA 1
ATOM 4323 C C . ALA B 1 286 ? -20.719 -21.875 -12.766 1 98.31 286 ALA B C 1
ATOM 4325 O O . ALA B 1 286 ? -20.375 -23.031 -13.031 1 98.31 286 ALA B O 1
ATOM 4326 N N . ALA B 1 287 ? -21.203 -21.078 -13.648 1 97.94 287 ALA B N 1
ATOM 4327 C CA . ALA B 1 287 ? -21.359 -21.469 -15.039 1 97.94 287 ALA B CA 1
ATOM 4328 C C . ALA B 1 287 ? -20 -21.766 -15.68 1 97.94 287 ALA B C 1
ATOM 4330 O O . ALA B 1 287 ? -19.859 -22.719 -16.438 1 97.94 287 ALA B O 1
ATOM 4331 N N . ALA B 1 288 ? -19.078 -20.922 -15.375 1 97.94 288 ALA B N 1
ATOM 4332 C CA . ALA B 1 288 ? -17.734 -21.094 -15.922 1 97.94 288 ALA B CA 1
ATOM 4333 C C . ALA B 1 288 ? -17.109 -22.391 -15.422 1 97.94 288 ALA B C 1
ATOM 4335 O O . ALA B 1 288 ? -16.328 -23.031 -16.141 1 97.94 288 ALA B O 1
ATOM 4336 N N . LEU B 1 289 ? -17.469 -22.828 -14.203 1 97.5 289 LEU B N 1
ATOM 4337 C CA . LEU B 1 289 ? -16.875 -24 -13.57 1 97.5 289 LEU B CA 1
ATOM 4338 C C . LEU B 1 289 ? -17.438 -25.281 -14.188 1 97.5 289 LEU B C 1
ATOM 4340 O O . LEU B 1 289 ? -16.797 -26.328 -14.109 1 97.5 289 LEU B O 1
ATOM 4344 N N . HIS B 1 290 ? -18.609 -25.25 -14.719 1 92.5 290 HIS B N 1
ATOM 4345 C CA . HIS B 1 290 ? -19.219 -26.422 -15.328 1 92.5 290 HIS B CA 1
ATOM 4346 C C . HIS B 1 290 ? -18.328 -26.984 -16.453 1 92.5 290 HIS B C 1
ATOM 4348 O O . HIS B 1 290 ? -18.281 -28.203 -16.641 1 92.5 290 HIS B O 1
ATOM 4354 N N . GLY B 1 291 ? -17.547 -26.188 -17.031 1 85.19 291 GLY B N 1
ATOM 4355 C CA . GLY B 1 291 ? -16.672 -26.625 -18.094 1 85.19 291 GLY B CA 1
ATOM 4356 C C . GLY B 1 291 ? -15.297 -27.031 -17.609 1 85.19 291 GLY B C 1
ATOM 4357 O O . GLY B 1 291 ? -14.461 -27.5 -18.391 1 85.19 291 GLY B O 1
ATOM 4358 N N . LEU B 1 292 ? -15.047 -26.844 -16.359 1 86.5 292 LEU B N 1
ATOM 4359 C CA . LEU B 1 292 ? -13.711 -27.094 -15.82 1 86.5 292 LEU B CA 1
ATOM 4360 C C . LEU B 1 292 ? -13.688 -28.391 -15.016 1 86.5 292 LEU B C 1
ATOM 4362 O O . LEU B 1 292 ? -12.617 -28.938 -14.75 1 86.5 292 LEU B O 1
ATOM 4366 N N . ALA B 1 293 ? -14.977 -28.828 -14.484 1 64.88 293 ALA B N 1
ATOM 4367 C CA . ALA B 1 293 ? -15.117 -30.062 -13.727 1 64.88 293 ALA B CA 1
ATOM 4368 C C . ALA B 1 293 ? -15.109 -31.281 -14.656 1 64.88 293 ALA B C 1
ATOM 4370 O O . ALA B 1 293 ? -15.5 -31.172 -15.82 1 64.88 293 ALA B O 1
#

InterPro domains:
  IPR002220 DapA-like [PF00701] (2-289)
  IPR002220 DapA-like [PIRSF001365] (1-290)
  IPR002220 DapA-like [PR00146] (34-55)
  IPR002220 DapA-like [PR00146] (69-87)
  IPR002220 DapA-like [PR00146] (126-143)
  IPR002220 DapA-like [PTHR12128] (2-289)
  IPR002220 DapA-like [SM01130] (1-293)
  IPR013785 Aldolase-type TIM barrel [G3DSA:3.20.20.70] (1-293)

Foldseek 3Di:
DFFAEAEEAAQFADPQATPLQLLLLLLCVLLVLPGQAYEALDVLNVVAQDDLVRLLVSLLSNLVRNPPRAYEYEQEDADLVSSLVSQVSNVVSPHQEYEYEHAHDDQDDLVRVLVSLVVSLVRHDHAYEYEDDCPPRVHHADLLSVLSSQPRPRHQEYEDEADAPPVLLVVVVSSVVSHDPRYFYEYEDALRRLVNVLSPGRYYHYPCCSRQVNLSNQLSVCSVVVVVVSNVVSSVLQVLLSVLQVVPVHNNLLVLLVSVVVVSHPQATHHPPDGHDDPVSSVSSVVSCVSRD/DFFAEAEEAAQFADPQATPLQLLLLLLCVLLVLPGQAYEALDVLNVVAQDDLVRLLVSLLSNLVRNPPRAYEYEQEDADLVSSLVSQVSNVVSPHQEYEYEHAHDDQDDLVRVLVSLVVSLVRHDHAYEYEQDCPPRVHHADLLSVLSSQPRPRHQEYEDEADAPPVLLVVVVSSVVSHDPRYFYEYEDALRRLVNVLSPGRYYHYPCCSRQVNLSSQLSVCSVVVVVVSNVVSSVLQVLLSVLQVVVVHNNLLVLLVSVVVVSHPQATHRPPDGHDDDVSSVSSVVSCVSSD

Sequence (586 aa):
MFTGLCAFPLTPLHQQHLDEKAFIRILSRLTDTGVDSLGILGSTGSYAYLNREQRKRVVQVAKAHVGSIPMMVGVGAIATSEVLRLVEDAQQAGADALLLPMMSYQPLSAEEIFAFYEEVCRHVSVPVCLYDNPRTTHVTLADELQGRIAALPAIASIKIPGLPEPQASERVATLRRHLPARVTLGASGDALATAGLQAGCQVWYSVCGGLFPQLSGALVRAIRSGDAARVAALNAQLAPLWRCFDRYGGSLRVIASAAAILGLCDPDCLPRPLLPLGEEAIRDVAAALHGLAMFTGLCAFPLTPLHQQHLDEKAFIRILSRLTDTGVDSLGILGSTGSYAYLNREQRKRVVQVAKAHVGSIPMMVGVGAIATSEVLRLVEDAQQAGADALLLPMMSYQPLSAEEIFAFYEEVCRHVSVPVCLYDNPRTTHVTLADELQGRIAALPAIASIKIPGLPEPQASERVATLRRHLPARVTLGASGDALATAGLQAGCQVWYSVCGGLFPQLSGALVRAIRSGDAARVAALNAQLAPLWRCFDRYGGSLRVIASAAAILGLCDPDCLPRPLLPLGEEAIRDVAAALHGLA

pLDDT: mean 97.87, std 2.42, range [64.88, 98.94]

Radius of gyration: 25.05 Å; Cα contacts (8 Å, |Δi|>4): 1214; chains: 2; bounding box: 49×77×58 Å

Solvent-accessible surface area (backbone atoms only — not comparable to full-atom values): 29637 Å² total; per-residue (Å²): 110,74,44,50,40,26,21,22,30,65,54,38,20,48,93,78,34,82,26,62,67,36,32,50,55,46,47,47,54,38,49,72,68,55,56,55,14,34,30,41,34,34,80,54,20,42,39,76,53,47,54,71,67,55,52,48,50,51,47,42,55,46,54,76,63,44,71,86,46,40,35,27,34,41,34,54,42,49,16,47,69,57,22,50,53,39,46,50,50,41,52,74,50,61,41,57,24,34,33,43,43,65,41,50,56,65,92,72,53,73,64,31,52,47,51,41,53,55,56,52,50,73,72,54,92,46,42,28,27,41,37,53,48,40,90,49,39,69,45,82,75,52,60,68,55,50,18,59,50,41,63,40,86,42,35,40,31,36,38,34,69,45,33,55,73,68,55,17,38,53,51,47,53,58,48,51,76,44,40,52,89,79,42,37,41,21,18,22,51,66,83,22,31,67,37,20,44,74,39,62,30,44,19,39,50,21,59,60,27,23,78,40,36,66,64,44,47,50,38,54,50,23,58,76,68,64,37,60,68,57,32,51,52,49,49,59,45,46,42,51,48,42,50,46,21,65,73,64,81,33,54,56,50,52,50,47,44,49,39,20,74,72,67,47,44,54,65,65,20,57,55,46,47,54,64,60,68,55,72,69,56,48,52,53,47,54,60,29,41,64,61,69,108,111,73,42,51,40,26,22,22,30,64,54,37,20,49,93,77,34,81,26,62,69,35,32,50,54,46,48,47,56,38,49,74,69,55,56,54,14,34,32,43,35,35,81,54,20,42,39,75,52,47,55,72,69,55,51,48,49,51,47,42,55,46,54,75,62,42,73,86,46,40,34,27,34,41,34,52,43,49,15,48,69,57,24,50,52,40,47,50,48,40,52,75,50,60,40,58,22,33,34,42,43,65,41,51,56,63,91,72,52,72,65,32,54,47,51,40,52,54,55,52,52,73,72,53,92,46,42,27,29,42,38,52,46,40,91,49,38,70,45,82,76,52,61,68,56,49,18,60,52,40,64,40,85,42,35,41,30,36,37,34,71,43,32,55,75,69,54,16,38,53,50,47,53,57,48,51,76,45,40,52,88,78,42,37,42,23,19,21,52,68,83,21,30,66,36,21,44,72,40,62,29,44,18,39,50,20,60,59,26,24,77,41,38,65,63,44,46,49,39,53,52,22,57,74,70,62,37,61,69,56,33,52,51,48,48,60,48,46,41,52,48,42,50,46,20,66,74,65,80,34,52,55,50,51,51,46,44,48,39,22,75,72,67,47,45,54,64,66,20,58,54,46,47,53,64,60,66,53,72,69,55,47,52,53,48,52,58,28,44,64,60,69,107

Organism: Klebsiella variicola (NCBI:txid244366)

Nearest PDB structures (foldseek):
  2r8w-assembly1_A  TM=9.644E-01  e=1.260E-29  Agrobacterium fabrum str. C58
  3pb2-assembly1_A  TM=9.252E-01  e=2.740E-20  Thermotoga maritima
  3pb0-assembly4_D  TM=8.981E-01  e=2.588E-20  Thermotoga maritima
  1o5k-assembly1_A  TM=9.200E-01  e=1.432E-19  Thermotoga maritima MSB8
  3n2x-assembly1_C  TM=9.003E-01  e=5.959E-19  Escherichia coli K-12

Secondary structure (DSSP, 8-state):
--SEEEE-----EETTEE-HHHHHHHHHHHHHHT-SEEEETSTTTTGGGS-HHHHHHHHHHHHHHSTTS-EEEE---SSHHHHHHHHHHHHHTT-SEEEEE---SS---HHHHHHHHHHHHTT-SS-EEEE--HHHH-----HHHHHHHHTSTTEEEEEE----TTHHHHHHHHHHTTS-TTSEEEE--GGGHHHHHHHT-SEEEESGGGT-HHHHHHHHHHHHHT-HHHHHHHHHHHHHHHHHHHHTTSSHHHHHHHHHHTTSS-SS-SPTT-----HHHHHHHHHHHHTT-/--SEEEE-----EETTEE-HHHHHHHHHHHHHHT-SEEEETSTTTTGGGS-HHHHHHHHHHHHHHSTTS-EEEE---SSHHHHHHHHHHHHHTT-SEEEEE---SS---HHHHHHHHHHHHTT-SS-EEEE--HHHH-----HHHHHHHHTSTTEEEEEE----TTHHHHHHHHHHTTS-TTSEEEE--GGGHHHHHHHT-SEEEESGGGT-HHHHHHHHHHHHHT-HHHHHHHHHHHHHHHHHHHHTTSHHHHHHHHHHHTTSS-SS-SPTT-----HHHHHHHHHHHHTT-